Protein AF-A0A8S1CX20-F1 (afdb_monomer_lite)

InterPro domains:
  IPR038830 Coiled-coil domain-containing protein 186 [PTHR18911] (33-480)

Sequence (481 aa):
MSGETTADEGPSPVVVTVPLPMPENGPAPAEEVPEDEAAAPSEDASESNNGTNKNSSITEHPAYVTAMQEILVLKERVQQLDEVERTKNFLQVQLDTLSNTVEQQAAALEDQKSEARKQEEAAIAAIAASKMQLEKMRKENEEKKRELEATVVRYAVSEQAVIKAKAEASQHEKKMQEAKKEVEAIQKRMKSIAADRAKSDKDFDAKCNEVMAISREKEKLRDELHNKDIKIKWAQNRITQEMDAHRETQEKLDKVSAIVQQAQDDAELAKKDALASIAAFKQAHADKMQTLELQVHELKAQLIVACSNEDTRKLEQKEANEAAVRIKKLEDENGMLSGRVLTLEAEKLDLRQRVSDLVKCEEEKCQLEKQFISLKAEFDQMQVVMRRKSEELEAAASDAEAWRTKEAELLSYTQQQTDKLVAVQSEAIAAENKVQRLEAEYQPLSDRNSQLKEQLQHVQTELEAEKQAHKQEVQLLTRKV

pLDDT: mean 82.75, std 21.1, range [28.53, 98.5]

Foldseek 3Di:
DDDDDDDDDDDDDDDDDDDDDDDDDDDDDDDDDDDDDDDDDDDDDDDDYYDDDDDDDDDPDVVNVVVVVVVVVVVVVVVVVVVVVVVVVVVVVVVVVVVVVVVVVVVVVVVVVVVVVVVVVVVVVVVVVVVVVVVVVVVVVVVVVVVVVVVVVVVVVVVVVVVVVVVVVVVVVVVVVVVVVVVVVVVVVVVVVVVVVVVVVVVVVVVVVVVVVVVVVVVVVVVVVVVVVVVVVVVVVVVVVVVVVVVVVVVVVVVVVVVVVVVVVVVVVVVVVVVVVVVVVVVVVVVVVVVVVVVCVVVPPPDDDDDDDDDDPPP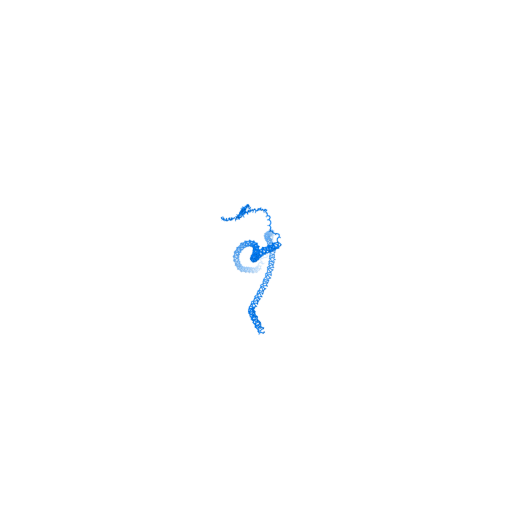VVVVVVVVVVVVVVVVVVVVVVVVVVVVVVVVVVVVVVVVVVVVVVVVVVVVVVVVVVVVVVVVVVVVVVVVVVVVVVVVVVVVVVVVVVVVVVVVVVVVVVVVVVVVVVVVVVVVVVVVVVVVVVVVVVVVVVVVVVVVVVVVVVVVVVVVVVVVVVVVVVVVVD

Radius of gyration: 97.11 Å; chains: 1; bounding box: 189×83×296 Å

Organism: NCBI:txid197152

Secondary structure (DSSP, 8-state):
-----------PPPP----------------------------------------------HHHHHHHHHHHHHHHHHHHHHHHHHHHHHHHHHHHHHHHHHHHHHHHHHHHHHHHHHHHHHHHHHHHHHHHHHHHHHHHHHHHHHHHHHHHHHHHHHHHHHHHHHHHHHHHHHHHHHHHHHHHHHHHHHHHHHHHHHHHHHHHHHHHHHHHHHHHHHHHHHHHHHHHHHHHHHHHHHHHHHHHHHHHHHHHHHHHHHHHHHHHHHHHHHHHHHHHHHHHHHHHHHHHHHHHHHHHTTT-SS----------SSSHHHHHHHHHHHHHHHHHHHHHHHHHHHHHHHHHHHHHHHHHHHHHHHHHHHHHHHHHHHHHHHHHHHHHHHHHHHHHHHHHHHHHHHHHHHHHHHHHHHHHHHHHHHHHHHHHHHHHHHHHHHHHHHHHHHHHHHHHHHHHHHHHHHHHHHHHHHHHHHHHHHTT-

Structure (mmCIF, N/CA/C/O backbone):
data_AF-A0A8S1CX20-F1
#
_entry.id   AF-A0A8S1CX20-F1
#
loop_
_atom_site.group_PDB
_atom_site.id
_atom_site.type_symbol
_atom_site.label_atom_id
_atom_site.label_alt_id
_atom_site.label_comp_id
_atom_site.label_asym_id
_atom_site.label_entity_id
_atom_site.label_seq_id
_atom_site.pdbx_PDB_ins_code
_atom_site.Cartn_x
_atom_site.Cartn_y
_atom_site.Cartn_z
_atom_site.occupancy
_atom_site.B_iso_or_equiv
_atom_site.auth_seq_id
_atom_site.auth_comp_id
_atom_site.auth_asym_id
_atom_site.auth_atom_id
_atom_site.pdbx_PDB_model_num
ATOM 1 N N . MET A 1 1 ? -26.705 29.891 7.123 1.00 40.88 1 MET A N 1
ATOM 2 C CA . MET A 1 1 ? -28.156 29.629 7.103 1.00 40.88 1 MET A CA 1
ATOM 3 C C . MET A 1 1 ? -28.472 28.830 8.353 1.00 40.88 1 MET A C 1
ATOM 5 O O . MET A 1 1 ? -27.852 27.789 8.501 1.00 40.88 1 MET A O 1
ATOM 9 N N . SER A 1 2 ? -29.327 29.403 9.212 1.00 38.34 2 SER A N 1
ATOM 10 C CA . SER A 1 2 ? -30.182 28.781 10.254 1.00 38.34 2 SER A CA 1
ATOM 11 C C . SER A 1 2 ? -29.489 27.889 11.308 1.00 38.34 2 SER A C 1
ATOM 13 O O . SER A 1 2 ? -28.873 26.902 10.945 1.00 38.34 2 SER A O 1
ATOM 15 N N . GLY A 1 3 ? -29.493 28.128 12.625 1.00 40.72 3 GLY A N 1
ATOM 16 C CA . GLY A 1 3 ? -30.387 28.900 13.498 1.00 40.72 3 GLY A CA 1
ATOM 17 C C . GLY A 1 3 ? -31.355 27.956 14.228 1.00 40.72 3 GLY A C 1
ATOM 18 O O . GLY A 1 3 ? -32.213 27.427 13.543 1.00 40.72 3 GLY A O 1
ATOM 19 N N . GLU A 1 4 ? -31.177 27.750 15.547 1.00 49.25 4 GLU A N 1
ATOM 20 C CA . GLU A 1 4 ? -32.167 27.349 16.595 1.00 49.25 4 GLU A CA 1
ATOM 21 C C . GLU A 1 4 ? -31.383 26.945 17.874 1.00 49.25 4 GLU A C 1
ATOM 23 O O . GLU A 1 4 ? -30.554 26.044 17.812 1.00 49.25 4 GLU A O 1
ATOM 28 N N . THR A 1 5 ? -31.302 27.706 18.977 1.00 49.78 5 THR A N 1
ATOM 29 C CA . THR A 1 5 ? -32.259 28.009 20.076 1.00 49.78 5 THR A CA 1
ATOM 30 C C . THR A 1 5 ? -32.970 26.814 20.709 1.00 49.78 5 THR A C 1
ATOM 32 O O . THR A 1 5 ? -33.923 26.328 20.123 1.00 49.78 5 THR A O 1
ATOM 35 N N . THR A 1 6 ? -32.628 26.502 21.968 1.00 46.78 6 THR A N 1
ATOM 36 C CA . THR A 1 6 ? -33.601 26.263 23.056 1.00 46.78 6 THR A CA 1
ATOM 37 C C . THR A 1 6 ? -32.959 26.559 24.414 1.00 46.78 6 THR A C 1
ATOM 39 O O . THR A 1 6 ? -31.942 25.968 24.778 1.00 46.78 6 THR A O 1
ATOM 42 N N . ALA A 1 7 ? -33.567 27.504 25.125 1.00 43.81 7 ALA A N 1
ATOM 43 C CA . ALA A 1 7 ? -33.445 27.721 26.558 1.00 43.81 7 ALA A CA 1
ATOM 44 C C . ALA A 1 7 ? -34.340 26.716 27.303 1.00 43.81 7 ALA A C 1
ATOM 46 O O . ALA A 1 7 ? -35.353 26.300 26.744 1.00 43.81 7 ALA A O 1
ATOM 47 N N . ASP A 1 8 ? -33.997 26.375 28.545 1.00 45.53 8 ASP A N 1
ATOM 48 C CA . ASP A 1 8 ? -34.958 25.802 29.491 1.00 45.53 8 ASP A CA 1
ATOM 49 C C . ASP A 1 8 ? -34.673 26.301 30.914 1.00 45.53 8 ASP A C 1
ATOM 51 O O . ASP A 1 8 ? -33.522 26.522 31.306 1.00 45.53 8 ASP A O 1
ATOM 55 N N . GLU A 1 9 ? -35.761 26.563 31.626 1.00 38.75 9 GLU A N 1
ATOM 56 C CA . GLU A 1 9 ? -35.900 27.404 32.809 1.00 38.75 9 GLU A CA 1
ATOM 57 C C . GLU A 1 9 ? -36.038 26.579 34.105 1.00 38.75 9 GLU A C 1
ATOM 59 O O . GLU A 1 9 ? -36.870 25.686 34.196 1.00 38.75 9 GLU A O 1
ATOM 64 N N . GLY A 1 10 ? -35.322 26.997 35.159 1.00 39.38 10 GLY A N 1
ATOM 65 C CA . GLY A 1 10 ? -35.770 26.964 36.567 1.00 39.38 10 GLY A CA 1
ATOM 66 C C . GLY A 1 10 ? -35.838 25.619 37.330 1.00 39.38 10 GLY A C 1
ATOM 67 O O . GLY A 1 10 ? -35.696 24.556 36.736 1.00 39.38 10 GLY A O 1
ATOM 68 N N . PRO A 1 11 ? -36.071 25.634 38.670 1.00 54.06 11 PRO A N 1
ATOM 69 C CA . PRO A 1 11 ? -36.420 26.788 39.508 1.00 54.06 11 PRO A CA 1
ATOM 70 C C . PRO A 1 11 ? -35.544 27.018 40.769 1.00 54.06 11 PRO A C 1
ATOM 72 O O . PRO A 1 11 ? -34.791 26.166 41.237 1.00 54.06 11 PRO A O 1
ATOM 75 N N . SER A 1 12 ? -35.708 28.227 41.317 1.00 44.41 12 SER A N 1
ATOM 76 C CA . SER A 1 12 ? -35.142 28.795 42.551 1.00 44.41 12 SER A CA 1
ATOM 77 C C . SER A 1 12 ? -35.535 28.077 43.857 1.00 44.41 12 SER A C 1
ATOM 79 O O . SER A 1 12 ? -36.619 27.498 43.935 1.00 44.41 12 SER A O 1
ATOM 81 N N . PRO A 1 13 ? -34.745 28.225 44.943 1.00 52.66 13 PRO A N 1
ATOM 82 C CA . PRO A 1 13 ? -35.151 27.838 46.291 1.00 52.66 13 PRO A CA 1
ATOM 83 C C . PRO A 1 13 ? -35.991 28.938 46.963 1.00 52.66 13 PRO A C 1
ATOM 85 O O . PRO A 1 13 ? -35.621 30.113 46.986 1.00 52.66 13 PRO A O 1
ATOM 88 N N . VAL A 1 14 ? -37.130 28.536 47.527 1.00 48.41 14 VAL A N 1
ATOM 89 C CA . VAL A 1 14 ? -38.059 29.392 48.273 1.00 48.41 14 VAL A CA 1
ATOM 90 C C . VAL A 1 14 ? -37.648 29.454 49.747 1.00 48.41 14 VAL A C 1
ATOM 92 O O . VAL A 1 14 ? -37.495 28.435 50.414 1.00 48.41 14 VAL A O 1
ATOM 95 N N . VAL A 1 15 ? -37.502 30.682 50.242 1.00 46.06 15 VAL A N 1
ATOM 96 C CA . VAL A 1 15 ? -37.408 31.069 51.655 1.00 46.06 15 VAL A CA 1
ATOM 97 C C . VAL A 1 15 ? -38.824 31.150 52.231 1.00 46.06 15 VAL A C 1
ATOM 99 O O . VAL A 1 15 ? -39.641 31.875 51.671 1.00 46.06 15 VAL A O 1
ATOM 102 N N . VAL A 1 16 ? -39.105 30.489 53.363 1.00 45.31 16 VAL A N 1
ATOM 103 C CA . VAL A 1 16 ? -40.249 30.833 54.232 1.00 45.31 16 VAL A CA 1
ATOM 104 C C . VAL A 1 16 ? -39.867 30.728 55.712 1.00 45.31 16 VAL A C 1
ATOM 106 O O . VAL A 1 16 ? -39.375 29.715 56.201 1.00 45.31 16 VAL A O 1
ATOM 109 N N . THR A 1 17 ? -40.119 31.838 56.391 1.00 39.53 17 THR A N 1
ATOM 110 C CA . THR A 1 17 ? -40.060 32.171 57.815 1.00 39.53 17 THR A CA 1
ATOM 111 C C . THR A 1 17 ? -41.303 31.660 58.583 1.00 39.53 17 THR A C 1
ATOM 113 O O . THR A 1 17 ? -42.400 31.766 58.053 1.00 39.53 17 THR A O 1
ATOM 116 N N . VAL A 1 18 ? -41.102 31.134 59.813 1.00 43.41 18 VAL A N 1
ATOM 117 C CA . VAL A 1 18 ? -41.817 31.348 61.123 1.00 43.41 18 VAL A CA 1
ATOM 118 C C . VAL A 1 18 ? -43.352 31.606 61.073 1.00 43.41 18 VAL A C 1
ATOM 120 O O . VAL A 1 18 ? -43.737 32.512 60.339 1.00 43.41 18 VAL A O 1
ATOM 123 N N . PRO A 1 19 ? -44.247 30.961 61.888 1.00 51.81 19 PRO A N 1
ATOM 124 C CA . PRO A 1 19 ? -44.316 31.222 63.346 1.00 51.81 19 PRO A CA 1
ATOM 125 C C . PRO A 1 19 ? -44.912 30.159 64.315 1.00 51.81 19 PRO A C 1
ATOM 127 O O . PRO A 1 19 ? -45.626 29.237 63.937 1.00 51.81 19 PRO A O 1
ATOM 130 N N . LEU A 1 20 ? -44.624 30.371 65.613 1.00 45.59 20 LEU A N 1
ATOM 131 C CA . LEU A 1 20 ? -45.399 29.934 66.796 1.00 45.59 20 LEU A CA 1
ATOM 132 C C . LEU A 1 20 ? -46.859 30.423 66.720 1.00 45.59 20 LEU A C 1
ATOM 134 O O . LEU A 1 20 ? -47.100 31.473 66.119 1.00 45.59 20 LEU A O 1
ATOM 138 N N . PRO A 1 21 ? -47.816 29.740 67.383 1.00 54.91 21 PRO A N 1
ATOM 139 C CA . PRO A 1 21 ? -48.407 30.360 68.585 1.00 54.91 21 PRO A CA 1
ATOM 140 C C . PRO A 1 21 ? -48.924 29.378 69.680 1.00 54.91 21 PRO A C 1
ATOM 142 O O . PRO A 1 21 ? -49.394 28.280 69.404 1.00 54.91 21 PRO A O 1
ATOM 145 N N . MET A 1 22 ? -48.858 29.831 70.940 1.00 46.22 22 MET A N 1
ATOM 146 C CA . MET A 1 22 ? -49.806 29.548 72.053 1.00 46.22 22 MET A CA 1
ATOM 147 C C . MET A 1 22 ? -51.165 30.233 71.727 1.00 46.22 22 MET A C 1
ATOM 149 O O . MET A 1 22 ? -51.082 31.183 70.946 1.00 46.22 22 MET A O 1
ATOM 153 N N . PRO A 1 23 ? -52.370 29.936 72.301 1.00 55.94 23 PRO A N 1
ATOM 154 C CA . PRO A 1 23 ? -52.599 29.931 73.762 1.00 55.94 23 PRO A CA 1
ATOM 155 C C . PRO A 1 23 ? -53.869 29.209 74.334 1.00 55.94 23 PRO A C 1
ATOM 157 O O . PRO A 1 23 ? -54.675 28.632 73.616 1.00 55.94 23 PRO A O 1
ATOM 160 N N . GLU A 1 24 ? -54.010 29.343 75.664 1.00 36.53 24 GLU A N 1
ATOM 161 C CA . GLU A 1 24 ? -55.226 29.658 76.461 1.00 36.53 24 GLU A CA 1
ATOM 162 C C . GLU A 1 24 ? -56.305 28.628 76.898 1.00 36.53 24 GLU A C 1
ATOM 164 O O . GLU A 1 24 ? -57.004 28.017 76.101 1.00 36.53 24 GLU A O 1
ATOM 169 N N . ASN A 1 25 ? -56.519 28.671 78.229 1.00 35.53 25 ASN A N 1
ATOM 170 C CA . ASN A 1 25 ? -57.769 28.712 79.016 1.00 35.53 25 ASN A CA 1
ATOM 171 C C . ASN A 1 25 ? -58.633 27.455 79.275 1.00 35.53 25 ASN A C 1
ATOM 173 O O . ASN A 1 25 ? -58.964 26.677 78.390 1.00 35.53 25 ASN A O 1
ATOM 177 N N . GLY A 1 26 ? -58.997 27.315 80.565 1.00 36.62 26 GLY A N 1
ATOM 178 C CA . GLY A 1 26 ? -59.777 26.233 81.187 1.00 36.62 26 GLY A CA 1
ATOM 179 C C . GLY A 1 26 ? -61.287 26.258 80.910 1.00 36.62 26 GLY A C 1
ATOM 180 O O . GLY A 1 26 ? -61.727 26.917 79.969 1.00 36.62 26 GLY A O 1
ATOM 181 N N . PRO A 1 27 ? -62.096 25.533 81.714 1.00 51.91 27 PRO A N 1
ATOM 182 C CA . PRO A 1 27 ? -62.706 26.181 82.890 1.00 51.91 27 PRO A CA 1
ATOM 183 C C . PRO A 1 27 ? -62.975 25.270 84.121 1.00 51.91 27 PRO A C 1
ATOM 185 O O . PRO A 1 27 ? -62.904 24.045 84.052 1.00 51.91 27 PRO A O 1
ATOM 188 N N . ALA A 1 28 ? -63.307 25.925 85.244 1.00 39.94 28 ALA A N 1
ATOM 189 C CA . ALA A 1 28 ? -63.970 25.392 86.450 1.00 39.94 28 ALA A CA 1
ATOM 190 C C . ALA A 1 28 ? -65.485 25.134 86.208 1.00 39.94 28 ALA A C 1
ATOM 192 O O . ALA A 1 28 ? -65.962 25.474 85.120 1.00 39.94 28 ALA A O 1
ATOM 193 N N . PRO A 1 29 ? -66.253 24.538 87.155 1.00 50.66 29 PRO A N 1
ATOM 194 C CA . PRO A 1 29 ? -66.864 25.274 88.297 1.00 50.66 29 PRO A CA 1
ATOM 195 C C . PRO A 1 29 ? -66.864 24.483 89.644 1.00 50.66 29 PRO A C 1
ATOM 197 O O . PRO A 1 29 ? -66.648 23.276 89.628 1.00 50.66 29 PRO A O 1
ATOM 200 N N . ALA A 1 30 ? -66.800 25.147 90.819 1.00 34.00 30 ALA A N 1
ATOM 201 C CA . ALA A 1 30 ? -67.889 25.515 91.779 1.00 34.00 30 ALA A CA 1
ATOM 202 C C . ALA A 1 30 ? -68.627 24.286 92.374 1.00 34.00 30 ALA A C 1
ATOM 204 O O . ALA A 1 30 ? -68.876 23.342 91.641 1.00 34.00 30 ALA A O 1
ATOM 205 N N . GLU A 1 31 ? -69.017 24.147 93.645 1.00 32.62 31 GLU A N 1
ATOM 206 C CA . GLU A 1 31 ? -69.410 25.022 94.772 1.00 32.62 31 GLU A CA 1
ATOM 207 C C . GLU A 1 31 ? -69.680 24.009 95.940 1.00 32.62 31 GLU A C 1
ATOM 209 O O . GLU A 1 31 ? -70.008 22.861 95.652 1.00 32.62 31 GLU A O 1
ATOM 214 N N . GLU A 1 32 ? -69.385 24.199 97.231 1.00 33.12 32 GLU A N 1
ATOM 215 C CA . GLU A 1 32 ? -70.168 24.930 98.243 1.00 33.12 32 GLU A CA 1
ATOM 216 C C . GLU A 1 32 ? -69.500 24.729 99.631 1.00 33.12 32 GLU A C 1
ATOM 218 O O . GLU A 1 32 ? -68.982 23.656 99.946 1.00 33.12 32 GLU A O 1
ATOM 223 N N . VAL A 1 33 ? -69.538 25.776 100.456 1.00 47.88 33 VAL A N 1
ATOM 224 C CA . VAL A 1 33 ? -69.235 25.839 101.907 1.00 47.88 33 VAL A CA 1
ATOM 225 C C . VAL A 1 33 ? -70.608 25.916 102.620 1.00 47.88 33 VAL A C 1
ATOM 227 O O . VAL A 1 33 ? -71.554 26.348 101.956 1.00 47.88 33 VAL A O 1
ATOM 230 N N . PRO A 1 34 ? -70.799 25.558 103.912 1.00 48.28 34 PRO A N 1
ATOM 231 C CA . PRO A 1 34 ? -70.590 26.563 104.972 1.00 48.28 34 PRO A CA 1
ATOM 232 C C . PRO A 1 34 ? -70.184 26.003 106.358 1.00 48.28 34 PRO A C 1
ATOM 234 O O . PRO A 1 34 ? -70.746 25.031 106.854 1.00 48.28 34 PRO A O 1
ATOM 237 N N . GLU A 1 35 ? -69.287 26.709 107.045 1.00 40.19 35 GLU A N 1
ATOM 238 C CA . GLU A 1 35 ? -69.272 26.804 108.510 1.00 40.19 35 GLU A CA 1
ATOM 239 C C . GLU A 1 35 ? -69.491 28.286 108.841 1.00 40.19 35 GLU A C 1
ATOM 241 O O . GLU A 1 35 ? -68.593 29.081 108.583 1.00 40.19 35 GLU A O 1
ATOM 246 N N . ASP A 1 36 ? -70.676 28.666 109.338 1.00 36.06 36 ASP A N 1
ATOM 247 C CA . ASP A 1 36 ? -70.786 29.641 110.432 1.00 36.06 36 ASP A CA 1
ATOM 248 C C . ASP A 1 36 ? -72.192 29.706 111.068 1.00 36.06 36 ASP A C 1
ATOM 250 O O . ASP A 1 36 ? -73.213 29.526 110.407 1.00 36.06 36 ASP A O 1
ATOM 254 N N . GLU A 1 37 ? -72.163 30.046 112.357 1.00 33.59 37 GLU A N 1
ATOM 255 C CA . GLU A 1 37 ? -73.169 30.731 113.182 1.00 33.59 37 GLU A CA 1
ATOM 256 C C . GLU A 1 37 ? -74.511 30.089 113.630 1.00 33.59 37 GLU A C 1
ATOM 258 O O . GLU A 1 37 ? -75.480 29.930 112.896 1.00 33.59 37 GLU A O 1
ATOM 263 N N . ALA A 1 38 ? -74.585 29.977 114.967 1.00 30.28 38 ALA A N 1
ATOM 264 C CA . ALA A 1 38 ? -75.591 30.595 115.845 1.00 30.28 38 ALA A CA 1
ATOM 265 C C . ALA A 1 38 ? -76.725 29.745 116.467 1.00 30.28 38 ALA A C 1
ATOM 267 O O . ALA A 1 38 ? -77.639 29.253 115.819 1.00 30.28 38 ALA A O 1
ATOM 268 N N . ALA A 1 39 ? -76.708 29.826 117.805 1.00 29.83 39 ALA A N 1
ATOM 269 C CA . ALA A 1 39 ? -77.837 30.060 118.708 1.00 29.83 39 ALA A CA 1
ATOM 270 C C . ALA A 1 39 ? -78.682 28.878 119.231 1.00 29.83 39 ALA A C 1
ATOM 272 O O . ALA A 1 39 ? -79.192 28.025 118.515 1.00 29.83 39 ALA A O 1
ATOM 273 N N . ALA A 1 40 ? -78.840 28.933 120.558 1.00 37.22 40 ALA A N 1
ATOM 274 C CA . ALA A 1 40 ? -79.785 28.221 121.412 1.00 37.22 40 ALA A CA 1
ATOM 275 C C . ALA A 1 40 ? -81.258 28.377 120.975 1.00 37.22 40 ALA A C 1
ATOM 277 O O . ALA A 1 40 ? -81.577 29.216 120.133 1.00 37.22 40 ALA A O 1
ATOM 278 N N . PRO A 1 41 ? -82.172 27.612 121.594 1.00 39.44 41 PRO A N 1
ATOM 279 C CA . PRO A 1 41 ? -83.018 28.178 122.666 1.00 39.44 41 PRO A CA 1
ATOM 280 C C . PRO A 1 41 ? -83.091 27.220 123.886 1.00 39.44 41 PRO A C 1
ATOM 282 O O . PRO A 1 41 ? -82.829 26.029 123.745 1.00 39.44 41 PRO A O 1
ATOM 285 N N . SER A 1 42 ? -83.207 27.662 125.151 1.00 31.11 42 SER A N 1
ATOM 286 C CA . SER A 1 42 ? -84.401 28.247 125.818 1.00 31.11 42 SER A CA 1
ATOM 287 C C . SER A 1 42 ? -85.629 27.328 125.652 1.00 31.11 42 SER A C 1
ATOM 289 O O . SER A 1 42 ? -85.819 26.755 124.590 1.00 31.11 42 SER A O 1
ATOM 291 N N . GLU A 1 43 ? -86.515 27.015 126.589 1.00 29.34 43 GLU A N 1
ATOM 292 C CA . GLU A 1 43 ? -86.905 27.306 127.978 1.00 29.34 43 GLU A CA 1
ATOM 293 C C . GLU A 1 43 ? -87.753 26.057 128.367 1.00 29.34 43 GLU A C 1
ATOM 295 O O . GLU A 1 43 ? -88.114 25.262 127.501 1.00 29.34 43 GLU A O 1
ATOM 300 N N . ASP A 1 44 ? -88.017 25.657 129.604 1.00 31.20 44 ASP A N 1
ATOM 301 C CA . ASP A 1 44 ? -88.904 26.256 130.610 1.00 31.20 44 ASP A CA 1
ATOM 302 C C . ASP A 1 44 ? -88.874 25.230 131.771 1.00 31.20 44 ASP A C 1
ATOM 304 O O . ASP A 1 44 ? -88.925 24.021 131.543 1.00 31.20 44 ASP A O 1
ATOM 308 N N . ALA A 1 45 ? -88.527 25.593 133.003 1.00 31.31 45 ALA A N 1
ATOM 309 C CA . ALA A 1 45 ? -89.355 26.291 133.988 1.00 31.31 45 ALA A CA 1
ATOM 310 C C . ALA A 1 45 ? -90.482 25.433 134.588 1.00 31.31 45 ALA A C 1
ATOM 312 O O . ALA A 1 45 ? -91.446 25.074 133.927 1.00 31.31 45 ALA A O 1
ATOM 313 N N . SER A 1 46 ? -90.346 25.162 135.887 1.00 36.47 46 SER A N 1
ATOM 314 C CA . SER A 1 46 ? -91.329 25.461 136.944 1.00 36.47 46 SER A CA 1
ATOM 315 C C . SER A 1 46 ? -90.830 24.749 138.210 1.00 36.47 46 SER A C 1
ATOM 317 O O . SER A 1 46 ? -90.608 23.542 138.187 1.00 36.47 46 SER A O 1
ATOM 319 N N . GLU A 1 47 ? -90.389 25.465 139.249 1.00 30.38 47 GLU A N 1
ATOM 320 C CA . GLU A 1 47 ? -91.262 26.003 140.311 1.00 30.38 47 GLU A CA 1
ATOM 321 C C . GLU A 1 47 ? -92.049 24.887 141.024 1.00 30.38 47 GLU A C 1
ATOM 323 O O . GLU A 1 47 ? -92.620 24.014 140.397 1.00 30.38 47 GLU A O 1
ATOM 328 N N . SER A 1 48 ? -92.226 24.834 142.336 1.00 30.30 48 SER A N 1
ATOM 329 C CA . SER A 1 48 ? -91.895 25.697 143.458 1.00 30.30 48 SER A CA 1
ATOM 330 C C . SER A 1 48 ? -92.456 24.966 144.694 1.00 30.30 48 SER A C 1
ATOM 332 O O . SER A 1 48 ? -93.362 24.140 144.589 1.00 30.30 48 SER A O 1
ATOM 334 N N . ASN A 1 49 ? -92.008 25.403 145.865 1.00 30.75 49 ASN A N 1
ATOM 335 C CA . ASN A 1 49 ? -92.882 25.778 146.980 1.00 30.75 49 ASN A CA 1
ATOM 336 C C . ASN A 1 49 ? -92.971 24.904 148.245 1.00 30.75 49 ASN A C 1
ATOM 338 O O . ASN A 1 49 ? -93.414 23.762 148.226 1.00 30.75 49 ASN A O 1
ATOM 342 N N . ASN A 1 50 ? -92.687 25.626 149.341 1.00 29.41 50 ASN A N 1
ATOM 343 C CA . ASN A 1 50 ? -93.259 25.620 150.694 1.00 29.41 50 ASN A CA 1
ATOM 344 C C . ASN A 1 50 ? -93.270 24.319 151.515 1.00 29.41 50 ASN A C 1
ATOM 346 O O . ASN A 1 50 ? -93.660 23.259 151.064 1.00 29.41 50 ASN A O 1
ATOM 350 N N . GLY A 1 51 ? -92.948 24.322 152.807 1.00 28.53 51 GLY A N 1
ATOM 351 C CA . GLY A 1 51 ? -92.866 25.425 153.760 1.00 28.53 51 GLY A CA 1
ATOM 352 C C . GLY A 1 51 ? -93.571 25.013 155.056 1.00 28.53 51 GLY A C 1
ATOM 353 O O . GLY A 1 51 ? -94.697 24.538 155.010 1.00 28.53 51 GLY A O 1
ATOM 354 N N . THR A 1 52 ? -92.907 25.249 156.196 1.00 30.41 52 THR A N 1
ATOM 355 C CA . THR A 1 52 ? -93.474 25.461 157.550 1.00 30.41 52 THR A CA 1
ATOM 356 C C . THR A 1 52 ? -94.442 24.417 158.140 1.00 30.41 52 THR A C 1
ATOM 358 O O . THR A 1 52 ? -95.559 24.263 157.675 1.00 30.41 52 THR A O 1
ATOM 361 N N . ASN A 1 53 ? -94.150 23.883 159.333 1.00 30.03 53 ASN A N 1
ATOM 362 C CA . ASN A 1 53 ? -94.610 24.454 160.613 1.00 30.03 53 ASN A CA 1
ATOM 363 C C . ASN A 1 53 ? -94.436 23.454 161.779 1.00 30.03 53 ASN A C 1
ATOM 365 O O . ASN A 1 53 ? -94.469 22.239 161.618 1.00 30.03 53 ASN A O 1
ATOM 369 N N . LYS A 1 54 ? -94.239 24.021 162.966 1.00 35.56 54 LYS A N 1
ATOM 370 C CA . LYS A 1 54 ? -94.058 23.390 164.274 1.00 35.56 54 LYS A CA 1
ATOM 371 C C . LYS A 1 54 ? -95.392 22.842 164.813 1.00 35.56 54 LYS A C 1
ATOM 373 O O . LYS A 1 54 ? -96.393 23.541 164.698 1.00 35.56 54 LYS A O 1
ATOM 378 N N . ASN A 1 55 ? -95.386 21.674 165.470 1.00 31.02 55 ASN A N 1
ATOM 379 C CA . ASN A 1 55 ? -95.855 21.472 166.859 1.00 31.02 55 ASN A CA 1
ATOM 380 C C . ASN A 1 55 ? -96.152 19.998 167.211 1.00 31.02 55 ASN A C 1
ATOM 382 O O . ASN A 1 55 ? -96.991 19.346 166.607 1.00 31.02 55 ASN A O 1
ATOM 386 N N . SER A 1 56 ? -95.463 19.558 168.266 1.00 36.34 56 SER A N 1
ATOM 387 C CA . SER A 1 56 ? -95.885 18.694 169.379 1.00 36.34 56 SER A CA 1
ATOM 388 C C . SER A 1 56 ? -96.764 17.447 169.164 1.00 36.34 56 SER A C 1
ATOM 390 O O . SER A 1 56 ? -97.971 17.541 168.966 1.00 36.34 56 SER A O 1
ATOM 392 N N . SER A 1 57 ? -96.144 16.338 169.585 1.00 48.94 57 SER A N 1
ATOM 393 C CA . SER A 1 57 ? -96.684 15.223 170.378 1.00 48.94 57 SER A CA 1
ATOM 394 C C . SER A 1 57 ? -97.364 14.069 169.636 1.00 48.94 57 SER A C 1
ATOM 396 O O . SER A 1 57 ? -98.286 14.265 168.856 1.00 48.94 57 SER A O 1
ATOM 398 N N . ILE A 1 58 ? -96.944 12.855 170.031 1.00 46.94 58 ILE A N 1
ATOM 399 C CA . ILE A 1 58 ? -97.418 11.505 169.657 1.00 46.94 58 ILE A CA 1
ATOM 400 C C . ILE A 1 58 ? -96.624 10.825 168.515 1.00 46.94 58 ILE A C 1
ATOM 402 O O . ILE A 1 58 ? -97.194 10.429 167.509 1.00 46.94 58 ILE A O 1
ATOM 406 N N . THR A 1 59 ? -95.307 10.609 168.663 1.00 45.47 59 THR A N 1
ATOM 407 C CA . THR A 1 59 ? -94.558 9.643 167.806 1.00 45.47 59 THR A CA 1
ATOM 408 C C . THR A 1 59 ? -93.470 8.833 168.528 1.00 45.47 59 THR A C 1
ATOM 410 O O . THR A 1 59 ? -92.739 8.083 167.888 1.00 45.47 59 THR A O 1
ATOM 413 N N . GLU A 1 60 ? -93.373 8.894 169.858 1.00 44.66 60 GLU A N 1
ATOM 414 C CA . GLU A 1 60 ? -92.397 8.113 170.645 1.00 44.66 60 GLU A CA 1
ATOM 415 C C . GLU A 1 60 ? -92.857 6.661 170.901 1.00 44.66 60 GLU A C 1
ATOM 417 O O . GLU A 1 60 ? -92.652 6.110 171.980 1.00 44.66 60 GLU A O 1
ATOM 422 N N . HIS A 1 61 ? -93.507 6.025 169.917 1.00 44.53 61 HIS A N 1
ATOM 423 C CA . HIS A 1 61 ? -93.912 4.622 170.021 1.00 44.53 61 HIS A CA 1
ATOM 424 C C . HIS A 1 61 ? -92.974 3.724 169.184 1.00 44.53 61 HIS A C 1
ATOM 426 O O . HIS A 1 61 ? -92.961 3.851 167.956 1.00 44.53 61 HIS A O 1
ATOM 432 N N . PRO A 1 62 ? -92.219 2.787 169.798 1.00 59.78 62 PRO A N 1
ATOM 433 C CA . PRO A 1 62 ? -91.138 2.020 169.157 1.00 59.78 62 PRO A CA 1
ATOM 434 C C . PRO A 1 62 ? -91.500 1.315 167.839 1.00 59.78 62 PRO A C 1
ATOM 436 O O . PRO A 1 62 ? -90.671 1.229 166.941 1.00 59.78 62 PRO A O 1
ATOM 439 N N . ALA A 1 63 ? -92.750 0.870 167.681 1.00 62.03 63 ALA A N 1
ATOM 440 C CA . ALA A 1 63 ? -93.221 0.193 166.467 1.00 62.03 63 ALA A CA 1
ATOM 441 C C . ALA A 1 63 ? -93.259 1.094 165.211 1.00 62.03 63 ALA A C 1
ATOM 443 O O . ALA A 1 63 ? -93.118 0.599 164.096 1.00 62.03 63 ALA A O 1
ATOM 444 N N . TYR A 1 64 ? -93.430 2.411 165.374 1.00 62.75 64 TYR A N 1
ATOM 445 C CA . TYR A 1 64 ? -93.487 3.356 164.252 1.00 62.75 64 TYR A CA 1
ATOM 446 C C . TYR A 1 64 ? -92.087 3.682 163.707 1.00 62.75 64 TYR A C 1
ATOM 448 O O . TYR A 1 64 ? -91.904 3.846 162.502 1.00 62.75 64 TYR A O 1
ATOM 456 N N . VAL A 1 65 ? -91.079 3.702 164.586 1.00 63.59 65 VAL A N 1
ATOM 457 C CA . VAL A 1 65 ? -89.677 3.964 164.222 1.00 63.59 65 VAL A CA 1
ATOM 458 C C . VAL A 1 65 ? -89.106 2.828 163.364 1.00 63.59 65 VAL A C 1
ATOM 460 O O . VAL A 1 65 ? -88.470 3.097 162.347 1.00 63.59 65 VAL A O 1
ATOM 463 N N . THR A 1 66 ? -89.395 1.568 163.709 1.00 68.06 66 THR A N 1
ATOM 464 C CA . THR A 1 66 ? -88.921 0.397 162.949 1.00 68.06 66 THR A CA 1
ATOM 465 C C . THR A 1 66 ? -89.553 0.313 161.556 1.00 68.06 66 THR A C 1
ATOM 467 O O . THR A 1 66 ? -88.841 0.112 160.576 1.00 68.06 66 THR A O 1
ATOM 470 N N . ALA A 1 67 ? -90.862 0.562 161.435 1.00 69.88 67 ALA A N 1
ATOM 471 C CA . ALA A 1 67 ? -91.546 0.563 160.139 1.00 69.88 67 ALA A CA 1
ATOM 472 C C . ALA A 1 67 ? -91.044 1.686 159.210 1.00 69.88 67 ALA A C 1
ATOM 474 O O . ALA A 1 67 ? -90.871 1.474 158.011 1.00 69.88 67 ALA A O 1
ATOM 475 N N . MET A 1 68 ? -90.751 2.875 159.754 1.00 70.88 68 MET A N 1
ATOM 476 C CA . MET A 1 68 ? -90.142 3.960 158.976 1.00 70.88 68 MET A CA 1
ATOM 477 C C . MET A 1 68 ? -88.732 3.607 158.481 1.00 70.88 68 MET A C 1
ATOM 479 O O . MET A 1 68 ? -88.383 3.958 157.356 1.00 70.88 68 MET A O 1
ATOM 483 N N . GLN A 1 69 ? -87.929 2.910 159.290 1.00 72.62 69 GLN A N 1
ATOM 484 C CA . GLN A 1 69 ? -86.590 2.466 158.889 1.00 72.62 69 GLN A CA 1
ATOM 485 C C . GLN A 1 69 ? -86.638 1.386 157.801 1.00 72.62 69 GLN A C 1
ATOM 487 O O . GLN A 1 69 ? -85.881 1.472 156.838 1.00 72.62 69 GLN A O 1
ATOM 492 N N . GLU A 1 70 ? -87.562 0.426 157.879 1.00 73.25 70 GLU A N 1
ATOM 493 C CA . GLU A 1 70 ? -87.744 -0.588 156.828 1.00 73.25 70 GLU A CA 1
ATOM 494 C C . GLU A 1 70 ? -88.243 0.017 155.507 1.00 73.25 70 GLU A C 1
ATOM 496 O O . GLU A 1 70 ? -87.752 -0.348 154.437 1.00 73.25 70 GLU A O 1
ATOM 501 N N . ILE A 1 71 ? -89.156 0.994 155.561 1.00 76.62 71 ILE A N 1
ATOM 502 C CA . ILE A 1 71 ? -89.615 1.730 154.371 1.00 76.62 71 ILE A CA 1
ATOM 503 C C . ILE A 1 71 ? -88.461 2.507 153.727 1.00 76.62 71 ILE A C 1
ATOM 505 O O . ILE A 1 71 ? -88.372 2.549 152.500 1.00 76.62 71 ILE A O 1
ATOM 509 N N . LEU A 1 72 ? -87.562 3.097 154.520 1.00 74.88 72 LEU A N 1
ATOM 510 C CA . LEU A 1 72 ? -86.379 3.785 153.995 1.00 74.88 72 LEU A CA 1
ATOM 511 C C . LEU A 1 72 ? -85.413 2.815 153.303 1.00 74.88 72 LEU A C 1
ATOM 513 O O . LEU A 1 72 ? -84.992 3.094 152.184 1.00 74.88 72 LEU A O 1
ATOM 517 N N . VAL A 1 73 ? -85.145 1.650 153.899 1.00 79.38 73 VAL A N 1
ATOM 518 C CA . VAL A 1 73 ? -84.275 0.622 153.296 1.00 79.38 73 VAL A CA 1
ATOM 519 C C . VAL A 1 73 ? -84.878 0.060 152.006 1.00 79.38 73 VAL A C 1
ATOM 521 O O . VAL A 1 73 ? -84.173 -0.118 151.013 1.00 79.38 73 VAL A O 1
ATOM 524 N N . LEU A 1 74 ? -86.191 -0.192 151.974 1.00 77.06 74 LEU A N 1
ATOM 525 C CA . LEU A 1 74 ? -86.873 -0.636 150.754 1.00 77.06 74 LEU A CA 1
ATOM 526 C C . LEU A 1 74 ? -86.871 0.450 149.675 1.00 77.06 74 LEU A C 1
ATOM 528 O O . LEU A 1 74 ? -86.686 0.137 148.502 1.00 77.06 74 LEU A O 1
ATOM 532 N N . LYS A 1 75 ? -87.020 1.722 150.056 1.00 76.62 75 LYS A N 1
ATOM 533 C CA . LYS A 1 75 ? -86.943 2.854 149.128 1.00 76.62 75 LYS A CA 1
ATOM 534 C C . LYS A 1 75 ? -85.542 3.008 148.532 1.00 76.62 75 LYS A C 1
ATOM 536 O O . LYS A 1 75 ? -85.430 3.204 147.325 1.00 76.62 75 LYS A O 1
ATOM 541 N N . GLU A 1 76 ? -84.492 2.841 149.335 1.00 76.75 76 GLU A N 1
ATOM 542 C CA . GLU A 1 76 ? -83.105 2.788 148.851 1.00 76.75 76 GLU A CA 1
ATOM 543 C C . GLU A 1 76 ? -82.875 1.586 147.926 1.00 76.75 76 GLU A C 1
ATOM 545 O O . GLU A 1 76 ? -82.215 1.708 146.896 1.00 76.75 76 GLU A O 1
ATOM 550 N N . ARG A 1 77 ? -83.463 0.423 148.233 1.00 78.38 77 ARG A N 1
ATOM 551 C CA . ARG A 1 77 ? -83.346 -0.773 147.388 1.00 78.38 77 ARG A CA 1
ATOM 552 C C . ARG A 1 77 ? -84.055 -0.619 146.041 1.00 78.38 77 ARG A C 1
ATOM 554 O O . ARG A 1 77 ? -83.524 -1.075 145.032 1.00 78.38 77 ARG A O 1
ATOM 561 N N . VAL A 1 78 ? -85.225 0.019 146.019 1.00 79.25 78 VAL A N 1
ATOM 562 C CA . VAL A 1 78 ? -85.947 0.356 144.780 1.00 79.25 78 VAL A CA 1
ATOM 563 C C . VAL A 1 78 ? -85.154 1.374 143.962 1.00 79.25 78 VAL A C 1
ATOM 565 O O . VAL A 1 78 ? -84.980 1.164 142.770 1.00 79.25 78 VAL A O 1
ATOM 568 N N . GLN A 1 79 ? -84.571 2.398 144.595 1.00 79.44 79 GLN A N 1
ATOM 569 C CA . GLN A 1 79 ? -83.677 3.336 143.903 1.00 79.44 79 GLN A CA 1
ATOM 570 C C . GLN A 1 79 ? -82.452 2.643 143.291 1.00 79.44 79 GLN A C 1
ATOM 572 O O . GLN A 1 79 ? -82.108 2.924 142.147 1.00 79.44 79 GLN A O 1
ATOM 577 N N . GLN A 1 80 ? -81.836 1.696 144.006 1.00 80.94 80 GLN A N 1
ATOM 578 C CA . GLN A 1 80 ? -80.727 0.899 143.469 1.00 80.94 80 GLN A CA 1
ATOM 579 C C . GLN A 1 80 ? -81.154 0.040 142.271 1.00 80.94 80 GLN A C 1
ATOM 581 O O . GLN A 1 80 ? -80.386 -0.114 141.326 1.00 80.94 80 GLN A O 1
ATOM 586 N N . LEU A 1 81 ? -82.362 -0.533 142.289 1.00 77.38 81 LEU A N 1
ATOM 587 C CA . LEU A 1 81 ? -82.882 -1.314 141.162 1.00 77.38 81 LEU A CA 1
ATOM 588 C C . LEU A 1 81 ? -83.206 -0.429 139.954 1.00 77.38 81 LEU A C 1
ATOM 590 O O . LEU A 1 81 ? -82.833 -0.795 138.843 1.00 77.38 81 LEU A O 1
ATOM 594 N N . ASP A 1 82 ? -83.796 0.747 140.170 1.00 80.62 82 ASP A N 1
ATOM 595 C CA . ASP A 1 82 ? -84.025 1.738 139.113 1.00 80.62 82 ASP A CA 1
ATOM 596 C C . ASP A 1 82 ? -82.698 2.214 138.498 1.00 80.62 82 ASP A C 1
ATOM 598 O O . ASP A 1 82 ? -82.598 2.402 137.286 1.00 80.62 82 ASP A O 1
ATOM 602 N N . GLU A 1 83 ? -81.644 2.384 139.302 1.00 82.44 83 GLU A N 1
ATOM 603 C CA . GLU A 1 83 ? -80.295 2.694 138.812 1.00 82.44 83 GLU A CA 1
ATOM 604 C C . GLU A 1 83 ? -79.677 1.536 138.017 1.00 82.44 83 GLU A C 1
ATOM 606 O O . GLU A 1 83 ? -79.074 1.759 136.964 1.00 82.44 83 GLU A O 1
ATOM 611 N N . VAL A 1 84 ? -79.862 0.289 138.458 1.00 83.31 84 VAL A N 1
ATOM 612 C CA . VAL A 1 84 ? -79.431 -0.903 137.708 1.00 83.31 84 VAL A CA 1
ATOM 613 C C . VAL A 1 84 ? -80.193 -1.032 136.385 1.00 83.31 84 VAL A C 1
ATOM 615 O O . VAL A 1 84 ? -79.608 -1.377 135.360 1.00 83.31 84 VAL A O 1
ATOM 618 N N . GLU A 1 85 ? -81.484 -0.719 136.359 1.00 83.88 85 GLU A N 1
ATOM 619 C CA . GLU A 1 85 ? -82.291 -0.777 135.141 1.00 83.88 85 GLU A CA 1
ATOM 620 C C . GLU A 1 85 ? -81.941 0.362 134.174 1.00 83.88 85 GLU A C 1
ATOM 622 O O . GLU A 1 85 ? -81.786 0.130 132.974 1.00 83.88 85 GLU A O 1
ATOM 627 N N . ARG A 1 86 ? -81.685 1.572 134.687 1.00 84.94 86 ARG A N 1
ATOM 628 C CA . ARG A 1 86 ? -81.156 2.693 133.891 1.00 84.94 86 ARG A CA 1
ATOM 629 C C . ARG A 1 86 ? -79.786 2.378 133.300 1.00 84.94 86 ARG A C 1
ATOM 631 O O . ARG A 1 86 ? -79.568 2.641 132.121 1.00 84.94 86 ARG A O 1
ATOM 638 N N . THR A 1 87 ? -78.877 1.795 134.080 1.00 83.69 87 THR A N 1
ATOM 639 C CA . THR A 1 87 ? -77.540 1.411 133.594 1.00 83.69 87 THR A CA 1
ATOM 640 C C . THR A 1 87 ? -77.603 0.259 132.597 1.00 83.69 87 THR A C 1
ATOM 642 O O . THR A 1 87 ? -76.920 0.314 131.579 1.00 83.69 87 THR A O 1
ATOM 645 N N . LYS A 1 88 ? -78.468 -0.739 132.809 1.00 87.62 88 LYS A N 1
ATOM 646 C CA . LYS A 1 88 ? -78.729 -1.803 131.831 1.00 87.62 88 LYS A CA 1
ATOM 647 C C . LYS A 1 88 ? -79.270 -1.241 130.517 1.00 87.62 88 LYS A C 1
ATOM 649 O O . LYS A 1 88 ? -78.757 -1.598 129.463 1.00 87.62 88 LYS A O 1
ATOM 654 N N . ASN A 1 89 ? -80.266 -0.358 130.569 1.00 86.00 89 ASN A N 1
ATOM 655 C CA . ASN A 1 89 ? -80.837 0.262 129.371 1.00 86.00 89 ASN A CA 1
ATOM 656 C C . ASN A 1 89 ? -79.803 1.137 128.650 1.00 86.00 89 ASN A C 1
ATOM 658 O O . ASN A 1 89 ? -79.702 1.087 127.429 1.00 86.00 89 ASN A O 1
ATOM 662 N N . PHE A 1 90 ? -78.976 1.871 129.395 1.00 88.12 90 PHE A N 1
ATOM 663 C CA . PHE A 1 90 ? -77.861 2.634 128.838 1.00 88.12 90 PHE A CA 1
ATOM 664 C C . PHE A 1 90 ? -76.818 1.736 128.152 1.00 88.12 90 PHE A C 1
ATOM 666 O O . PHE A 1 90 ? -76.411 2.019 127.028 1.00 88.12 90 PHE A O 1
ATOM 673 N N . LEU A 1 91 ? -76.423 0.625 128.783 1.00 87.88 91 LEU A N 1
ATOM 674 C CA . LEU A 1 91 ? -75.490 -0.347 128.205 1.00 87.88 91 LEU A CA 1
ATOM 675 C C . LEU A 1 91 ? -76.083 -1.082 126.999 1.00 87.88 91 LEU A C 1
ATOM 677 O O . LEU A 1 91 ? -75.349 -1.370 126.061 1.00 87.88 91 LEU A O 1
ATOM 681 N N . GLN A 1 92 ? -77.390 -1.356 126.994 1.00 90.06 92 GLN A N 1
ATOM 682 C CA . GLN A 1 92 ? -78.083 -1.946 125.849 1.00 90.06 92 GLN A CA 1
ATOM 683 C C . GLN A 1 92 ? -78.068 -0.987 124.658 1.00 90.06 92 GLN A C 1
ATOM 685 O O . GLN A 1 92 ? -77.671 -1.380 123.570 1.00 90.06 92 GLN A O 1
ATOM 690 N N . VAL A 1 93 ? -78.399 0.289 124.879 1.00 89.69 93 VAL A N 1
ATOM 691 C CA . VAL A 1 93 ? -78.304 1.319 123.836 1.00 89.69 93 VAL A CA 1
ATOM 692 C C . VAL A 1 93 ? -76.862 1.466 123.345 1.00 89.69 93 VAL A C 1
ATOM 694 O O . VAL A 1 93 ? -76.645 1.587 122.142 1.00 89.69 93 VAL A O 1
ATOM 697 N N . GLN A 1 94 ? -75.860 1.405 124.231 1.00 88.25 94 GLN A N 1
ATOM 698 C CA . GLN A 1 94 ? -74.452 1.401 123.817 1.00 88.25 94 GLN A CA 1
ATOM 699 C C . GLN A 1 94 ? -74.078 0.161 122.996 1.00 88.25 94 GLN A C 1
ATOM 701 O O . GLN A 1 94 ? -73.384 0.304 121.993 1.00 88.25 94 GLN A O 1
ATOM 706 N N . LEU A 1 95 ? -74.531 -1.033 123.387 1.00 88.75 95 LEU A N 1
ATOM 707 C CA . LEU A 1 95 ? -74.304 -2.276 122.645 1.00 88.75 95 LEU A CA 1
ATOM 708 C C . LEU A 1 95 ? -74.965 -2.240 121.269 1.00 88.75 95 LEU A C 1
ATOM 710 O O . LEU A 1 95 ? -74.311 -2.585 120.293 1.00 88.75 95 LEU A O 1
ATOM 714 N N . ASP A 1 96 ? -76.207 -1.769 121.176 1.00 89.81 96 ASP A N 1
ATOM 715 C CA . ASP A 1 96 ? -76.929 -1.638 119.909 1.00 89.81 96 ASP A CA 1
ATOM 716 C C . ASP A 1 96 ? -76.261 -0.582 119.013 1.00 89.81 96 ASP A C 1
ATOM 718 O O . ASP A 1 96 ? -76.084 -0.794 117.815 1.00 89.81 96 ASP A O 1
ATOM 722 N N . THR A 1 97 ? -75.793 0.528 119.595 1.00 89.94 97 THR A N 1
ATOM 723 C CA . THR A 1 97 ? -75.030 1.561 118.873 1.00 89.94 97 THR A CA 1
ATOM 724 C C . THR A 1 97 ? -73.705 1.006 118.351 1.00 89.94 97 THR A C 1
ATOM 726 O O . THR A 1 97 ? -73.368 1.210 117.185 1.00 89.94 97 THR A O 1
ATOM 729 N N . LEU A 1 98 ? -72.957 0.270 119.178 1.00 90.25 98 LEU A N 1
ATOM 730 C CA . LEU A 1 98 ? -71.708 -0.376 118.774 1.00 90.25 98 LEU A CA 1
ATOM 731 C C . LEU A 1 98 ? -71.950 -1.466 117.725 1.00 90.25 98 LEU A C 1
ATOM 733 O O . LEU A 1 98 ? -71.207 -1.527 116.753 1.00 90.25 98 LEU A O 1
ATOM 737 N N . SER A 1 99 ? -72.998 -2.278 117.875 1.00 91.25 99 SER A N 1
ATOM 738 C CA . SER A 1 99 ? -73.376 -3.320 116.914 1.00 91.25 99 SER A CA 1
ATOM 739 C C . SER A 1 99 ? -73.724 -2.716 115.556 1.00 91.25 99 SER A C 1
ATOM 741 O O . SER A 1 99 ? -73.160 -3.126 114.545 1.00 91.25 99 SER A O 1
ATOM 743 N N . ASN A 1 100 ? -74.558 -1.672 115.534 1.00 91.19 100 ASN A N 1
ATOM 744 C CA . ASN A 1 100 ? -74.885 -0.934 114.314 1.00 91.19 100 ASN A CA 1
ATOM 745 C C . ASN A 1 100 ? -73.639 -0.289 113.689 1.00 91.19 100 ASN A C 1
ATOM 747 O O . ASN A 1 100 ? -73.488 -0.291 112.470 1.00 91.19 100 ASN A O 1
ATOM 751 N N . THR A 1 101 ? -72.714 0.223 114.508 1.00 91.75 101 THR A N 1
ATOM 752 C CA . THR A 1 101 ? -71.444 0.788 114.023 1.00 91.75 101 THR A CA 1
ATOM 753 C C . THR A 1 101 ? -70.559 -0.292 113.395 1.00 91.75 101 THR A C 1
ATOM 755 O O . THR A 1 101 ? -69.971 -0.063 112.340 1.00 91.75 101 THR A O 1
ATOM 758 N N . VAL A 1 102 ? -70.481 -1.480 114.000 1.00 91.56 102 VAL A N 1
ATOM 759 C CA . VAL A 1 102 ? -69.721 -2.622 113.468 1.00 91.56 102 VAL A CA 1
ATOM 760 C C . VAL A 1 102 ? -70.330 -3.126 112.160 1.00 91.56 102 VAL A C 1
ATOM 762 O O . VAL A 1 102 ? -69.588 -3.368 111.210 1.00 91.56 102 VAL A O 1
ATOM 765 N N . GLU A 1 103 ? -71.657 -3.240 112.067 1.00 91.56 103 GLU A N 1
ATOM 766 C CA . GLU A 1 103 ? -72.338 -3.626 110.824 1.00 91.56 103 GLU A CA 1
ATOM 767 C C . GLU A 1 103 ? -72.131 -2.593 109.709 1.00 91.56 103 GLU A C 1
ATOM 769 O O . GLU A 1 103 ? -71.793 -2.967 108.585 1.00 91.56 103 GLU A O 1
ATOM 774 N N . GLN A 1 104 ? -72.242 -1.296 110.017 1.00 91.00 104 GLN A N 1
ATOM 775 C CA . GLN A 1 104 ? -71.957 -0.224 109.057 1.00 91.00 104 GLN A CA 1
ATOM 776 C C . GLN A 1 104 ? -70.497 -0.244 108.586 1.00 91.00 104 GLN A C 1
ATOM 778 O O . GLN A 1 104 ? -70.235 -0.108 107.391 1.00 91.00 104 GLN A O 1
ATOM 783 N N . GLN A 1 105 ? -69.538 -0.456 109.493 1.00 90.62 105 GLN A N 1
ATOM 784 C CA . GLN A 1 105 ? -68.120 -0.576 109.138 1.00 90.62 105 GLN A CA 1
ATOM 785 C C . GLN A 1 105 ? -67.831 -1.832 108.307 1.00 90.62 105 GLN A C 1
ATOM 787 O O . GLN A 1 105 ? -67.018 -1.775 107.384 1.00 90.62 105 GLN A O 1
ATOM 792 N N . ALA A 1 106 ? -68.494 -2.955 108.595 1.00 90.31 106 ALA A N 1
ATOM 793 C CA . ALA A 1 106 ? -68.361 -4.183 107.817 1.00 90.31 106 ALA A CA 1
ATOM 794 C C . ALA A 1 106 ? -68.906 -4.016 106.390 1.00 90.31 106 ALA A C 1
ATOM 796 O O . ALA A 1 106 ? -68.239 -4.423 105.438 1.00 90.31 106 ALA A O 1
ATOM 797 N N . ALA A 1 107 ? -70.067 -3.370 106.233 1.00 92.88 107 ALA A N 1
ATOM 798 C CA . ALA A 1 107 ? -70.635 -3.045 104.926 1.00 92.88 107 ALA A CA 1
ATOM 799 C C . ALA A 1 107 ? -69.727 -2.088 104.134 1.00 92.88 107 ALA A C 1
ATOM 801 O O . ALA A 1 107 ? -69.386 -2.375 102.989 1.00 92.88 107 ALA A O 1
ATOM 802 N N . ALA A 1 108 ? -69.239 -1.015 104.769 1.00 92.38 108 ALA A N 1
ATOM 803 C CA . ALA A 1 108 ? -68.319 -0.065 104.142 1.00 92.38 108 ALA A CA 1
ATOM 804 C C . ALA A 1 108 ? -66.997 -0.721 103.699 1.00 92.38 108 ALA A C 1
ATOM 806 O O . ALA A 1 108 ? -66.476 -0.405 102.629 1.00 92.38 108 ALA A O 1
ATOM 807 N N . LEU A 1 109 ? -66.458 -1.660 104.487 1.00 93.19 109 LEU A N 1
ATOM 808 C CA . LEU A 1 109 ? -65.271 -2.436 104.113 1.00 93.19 109 LEU A CA 1
ATOM 809 C C . LEU A 1 109 ? -65.521 -3.355 102.915 1.00 93.19 109 LEU A C 1
ATOM 811 O O . LEU A 1 109 ? -64.620 -3.536 102.094 1.00 93.19 109 LEU A O 1
ATOM 815 N N . GLU A 1 110 ? -66.703 -3.961 102.814 1.00 93.19 110 GLU A N 1
ATOM 816 C CA . GLU A 1 110 ? -67.042 -4.829 101.685 1.00 93.19 110 GLU A CA 1
ATOM 817 C C . GLU A 1 110 ? -67.239 -4.020 100.396 1.00 93.19 110 GLU A C 1
ATOM 819 O O . GLU A 1 110 ? -66.687 -4.387 99.355 1.00 93.19 110 GLU A O 1
ATOM 824 N N . ASP A 1 111 ? -67.904 -2.865 100.477 1.00 93.19 111 ASP A N 1
ATOM 825 C CA . ASP A 1 111 ? -68.016 -1.919 99.362 1.00 93.19 111 ASP A CA 1
ATOM 826 C C . ASP A 1 111 ? -66.636 -1.418 98.916 1.00 93.19 111 ASP A C 1
ATOM 828 O O . ASP A 1 111 ? -66.326 -1.416 97.722 1.00 93.19 111 ASP A O 1
ATOM 832 N N . GLN A 1 112 ? -65.754 -1.083 99.865 1.00 92.62 112 GLN A N 1
ATOM 833 C CA . GLN A 1 112 ? -64.388 -0.655 99.562 1.00 92.62 112 GLN A CA 1
ATOM 834 C C . GLN A 1 112 ? -63.562 -1.770 98.901 1.00 92.62 112 GLN A C 1
ATOM 836 O O . GLN A 1 112 ? -62.804 -1.502 97.969 1.00 92.62 112 GLN A O 1
ATOM 841 N N . LYS A 1 113 ? -63.708 -3.030 99.336 1.00 93.69 113 LYS A N 1
ATOM 842 C CA . LYS A 1 113 ? -63.053 -4.182 98.688 1.00 93.69 113 LYS A CA 1
ATOM 843 C C . LYS A 1 113 ? -63.583 -4.423 97.279 1.00 93.69 113 LYS A C 1
ATOM 845 O O . LYS A 1 113 ? -62.794 -4.717 96.383 1.00 93.69 113 LYS A O 1
ATOM 850 N N . SER A 1 114 ? -64.896 -4.330 97.088 1.00 93.88 114 SER A N 1
ATOM 851 C CA . SER A 1 114 ? -65.545 -4.453 95.780 1.00 93.88 114 SER A CA 1
ATOM 852 C C . SER A 1 114 ? -65.032 -3.381 94.816 1.00 93.88 114 SER A C 1
ATOM 854 O O . SER A 1 114 ? -64.628 -3.695 93.695 1.00 93.88 114 SER A O 1
ATOM 856 N N . GLU A 1 115 ? -64.947 -2.132 95.274 1.00 94.25 115 GLU A N 1
ATOM 857 C CA . GLU A 1 115 ? -64.421 -1.021 94.483 1.00 94.25 115 GLU A CA 1
ATOM 858 C C . GLU A 1 115 ? -62.923 -1.184 94.178 1.00 94.25 115 GLU A C 1
ATOM 860 O O . GLU A 1 115 ? -62.507 -1.033 93.030 1.00 94.25 115 GLU A O 1
ATOM 865 N N . ALA A 1 116 ? -62.115 -1.601 95.159 1.00 92.75 116 ALA A N 1
ATOM 866 C CA . ALA A 1 116 ? -60.697 -1.891 94.948 1.00 92.75 116 ALA A CA 1
ATOM 867 C C . ALA A 1 116 ? -60.475 -2.998 93.901 1.00 92.75 116 ALA A C 1
ATOM 869 O O . ALA A 1 116 ? -59.591 -2.868 93.056 1.00 92.75 116 ALA A O 1
ATOM 870 N N . ARG A 1 117 ? -61.303 -4.055 93.898 1.00 94.19 117 ARG A N 1
ATOM 871 C CA . ARG A 1 117 ? -61.244 -5.116 92.875 1.00 94.19 117 ARG A CA 1
ATOM 872 C C . ARG A 1 117 ? -61.574 -4.597 91.479 1.00 94.19 117 ARG A C 1
ATOM 874 O O . ARG A 1 117 ? -60.864 -4.926 90.535 1.00 94.19 117 ARG A O 1
ATOM 881 N N . LYS A 1 118 ? -62.607 -3.759 91.337 1.00 94.69 118 LYS A N 1
ATOM 882 C CA . LYS A 1 118 ? -62.943 -3.137 90.042 1.00 94.69 118 LYS A CA 1
ATOM 883 C C . LYS A 1 118 ? -61.808 -2.251 89.531 1.00 94.69 118 LYS A C 1
ATOM 885 O O . LYS A 1 118 ? -61.492 -2.284 88.344 1.00 94.69 118 LYS A O 1
ATOM 890 N N . GLN A 1 119 ? -61.179 -1.479 90.418 1.00 93.31 119 GLN A N 1
ATOM 891 C CA . GLN A 1 119 ? -60.026 -0.646 90.071 1.00 93.31 119 GLN A CA 1
ATOM 892 C C . GLN A 1 119 ? -58.809 -1.489 89.674 1.00 93.31 119 GLN A C 1
ATOM 894 O O . GLN A 1 119 ? -58.124 -1.147 88.711 1.00 93.31 119 GLN A O 1
ATOM 899 N N . GLU A 1 120 ? -58.562 -2.608 90.358 1.00 93.56 120 GLU A N 1
ATOM 900 C CA . GLU A 1 120 ? -57.505 -3.558 90.001 1.00 93.56 120 GLU A CA 1
ATOM 901 C C . GLU A 1 120 ? -57.754 -4.187 88.622 1.00 93.56 120 GLU A C 1
ATOM 903 O O . GLU A 1 120 ? -56.865 -4.167 87.771 1.00 93.56 120 GLU A O 1
ATOM 908 N N . GLU A 1 121 ? -58.970 -4.668 88.349 1.00 94.50 121 GLU A N 1
ATOM 909 C CA . GLU A 1 121 ? -59.350 -5.208 87.037 1.00 94.50 121 GLU A CA 1
ATOM 910 C C . GLU A 1 121 ? -59.206 -4.158 85.924 1.00 94.50 121 GLU A C 1
ATOM 912 O O . GLU A 1 121 ? -58.641 -4.447 84.864 1.00 94.50 121 GLU A O 1
ATOM 917 N N . ALA A 1 122 ? -59.641 -2.919 86.174 1.00 94.81 122 ALA A N 1
ATOM 918 C CA . ALA A 1 122 ? -59.479 -1.808 85.239 1.00 94.81 122 ALA A CA 1
ATOM 919 C C . ALA A 1 122 ? -57.998 -1.470 84.995 1.00 94.81 122 ALA A C 1
ATOM 921 O O . ALA A 1 122 ? -57.596 -1.246 83.850 1.00 94.81 122 ALA A O 1
ATOM 922 N N . ALA A 1 123 ? -57.164 -1.480 86.040 1.00 94.56 123 ALA A N 1
ATOM 923 C CA . ALA A 1 123 ? -55.726 -1.254 85.924 1.00 94.56 123 ALA A CA 1
ATOM 924 C C . ALA A 1 123 ? -55.037 -2.376 85.132 1.00 94.56 123 ALA A C 1
ATOM 926 O O . ALA A 1 123 ? -54.219 -2.094 84.253 1.00 94.56 123 ALA A O 1
ATOM 927 N N . ILE A 1 124 ? -55.397 -3.640 85.375 1.00 95.50 124 ILE A N 1
ATOM 928 C CA . ILE A 1 124 ? -54.894 -4.791 84.614 1.00 95.50 124 ILE A CA 1
ATOM 929 C C . ILE A 1 124 ? -55.279 -4.661 83.136 1.00 95.50 124 ILE A C 1
ATOM 931 O O . ILE A 1 124 ? -54.417 -4.818 82.265 1.00 95.50 124 ILE A O 1
ATOM 935 N N . ALA A 1 125 ? -56.537 -4.324 82.840 1.00 95.19 125 ALA A N 1
ATOM 936 C CA . ALA A 1 125 ? -57.007 -4.115 81.473 1.00 95.19 125 ALA A CA 1
ATOM 937 C C . ALA A 1 125 ? -56.269 -2.953 80.781 1.00 95.19 125 ALA A C 1
ATOM 939 O O . ALA A 1 125 ? -55.828 -3.095 79.638 1.00 95.19 125 ALA A O 1
ATOM 940 N N . ALA A 1 126 ? -56.055 -1.835 81.482 1.00 95.62 126 ALA A N 1
ATOM 941 C CA . ALA A 1 126 ? -55.304 -0.691 80.968 1.00 95.62 126 ALA A CA 1
ATOM 942 C C . ALA A 1 126 ? -53.831 -1.039 80.687 1.00 95.62 126 ALA A C 1
ATOM 944 O O . ALA A 1 126 ? -53.290 -0.669 79.641 1.00 95.62 126 ALA A O 1
ATOM 945 N N . ILE A 1 127 ? -53.184 -1.805 81.574 1.00 95.50 127 ILE A N 1
ATOM 946 C CA . ILE A 1 127 ? -51.815 -2.300 81.371 1.00 95.50 127 ILE A CA 1
ATOM 947 C C . ILE A 1 127 ? -51.756 -3.236 80.159 1.00 95.50 127 ILE A C 1
ATOM 949 O O . ILE A 1 127 ? -50.835 -3.120 79.349 1.00 95.50 127 ILE A O 1
ATOM 953 N N . ALA A 1 128 ? -52.720 -4.149 80.006 1.00 95.38 128 ALA A N 1
ATOM 954 C CA . ALA A 1 128 ? -52.778 -5.064 78.868 1.00 95.38 128 ALA A CA 1
ATOM 955 C C . ALA A 1 128 ? -52.961 -4.314 77.537 1.00 95.38 128 ALA A C 1
ATOM 957 O O . ALA A 1 128 ? -52.215 -4.562 76.587 1.00 95.38 128 ALA A O 1
ATOM 958 N N . ALA A 1 129 ? -53.880 -3.344 77.486 1.00 95.44 129 ALA A N 1
ATOM 959 C CA . ALA A 1 129 ? -54.094 -2.497 76.313 1.00 95.44 129 ALA A CA 1
ATOM 960 C C . ALA A 1 129 ? -52.844 -1.670 75.964 1.00 95.44 129 ALA A C 1
ATOM 962 O O . ALA A 1 129 ? -52.434 -1.618 74.804 1.00 95.44 129 ALA A O 1
ATOM 963 N N . SER A 1 130 ? -52.186 -1.085 76.971 1.00 95.19 130 SER A N 1
ATOM 964 C CA . SER A 1 130 ? -50.938 -0.333 76.793 1.00 95.19 130 SER A CA 1
ATOM 965 C C . SER A 1 130 ? -49.800 -1.215 76.266 1.00 95.19 130 SER A C 1
ATOM 967 O O . SER A 1 130 ? -49.105 -0.830 75.326 1.00 95.19 130 SER A O 1
ATOM 969 N N . LYS A 1 131 ? -49.647 -2.441 76.789 1.00 95.69 131 LYS A N 1
ATOM 970 C CA . LYS A 1 131 ? -48.670 -3.420 76.279 1.00 95.69 131 LYS A CA 1
ATOM 971 C C . LYS A 1 131 ? -48.937 -3.790 74.822 1.00 95.69 131 LYS A C 1
ATOM 973 O O . LYS A 1 131 ? -48.007 -3.761 74.020 1.00 95.69 131 LYS A O 1
ATOM 978 N N . MET A 1 132 ? -50.190 -4.077 74.465 1.00 95.94 132 MET A N 1
ATOM 979 C CA . MET A 1 132 ? -50.566 -4.400 73.085 1.00 95.94 132 MET A CA 1
ATOM 980 C C . MET A 1 132 ? -50.277 -3.230 72.134 1.00 95.94 132 MET A C 1
ATOM 982 O O . MET A 1 132 ? -49.743 -3.429 71.042 1.00 95.94 132 MET A O 1
ATOM 986 N N . GLN A 1 133 ? -50.566 -1.998 72.563 1.00 96.38 133 GLN A N 1
ATOM 987 C CA . GLN A 1 133 ? -50.264 -0.803 71.781 1.00 96.38 133 GLN A CA 1
ATOM 988 C C . GLN A 1 133 ? -48.751 -0.585 71.636 1.00 96.38 133 GLN A C 1
ATOM 990 O O . GLN A 1 133 ? -48.285 -0.284 70.539 1.00 96.38 133 GLN A O 1
ATOM 995 N N . LEU A 1 134 ? -47.964 -0.786 72.698 1.00 95.94 134 LEU A N 1
ATOM 996 C CA . LEU A 1 134 ? -46.501 -0.717 72.636 1.00 95.94 134 LEU A CA 1
ATOM 997 C C . LEU A 1 134 ? -45.917 -1.763 71.681 1.00 95.94 134 LEU A C 1
ATOM 999 O O . LEU A 1 134 ? -45.030 -1.436 70.896 1.00 95.94 134 LEU A O 1
ATOM 1003 N N . GLU A 1 135 ? -46.419 -2.998 71.706 1.00 96.25 135 GLU A N 1
ATOM 1004 C CA . GLU A 1 135 ? -45.999 -4.044 70.768 1.00 96.25 135 GLU A CA 1
ATOM 1005 C C . GLU A 1 135 ? -46.347 -3.691 69.321 1.00 96.25 135 GLU A C 1
ATOM 1007 O O . GLU A 1 135 ? -45.512 -3.874 68.432 1.00 96.25 135 GLU A O 1
ATOM 1012 N N . LYS A 1 136 ? -47.541 -3.137 69.077 1.00 96.62 136 LYS A N 1
ATOM 1013 C CA . LYS A 1 136 ? -47.945 -2.657 67.751 1.00 96.62 136 LYS A CA 1
ATOM 1014 C C . LYS A 1 136 ? -47.013 -1.551 67.253 1.00 96.62 136 LYS A C 1
ATOM 1016 O O . LYS A 1 136 ? -46.448 -1.676 66.171 1.00 96.62 136 LYS A O 1
ATOM 1021 N N . MET A 1 137 ? -46.782 -0.520 68.066 1.00 95.88 137 MET A N 1
ATOM 1022 C CA . MET A 1 137 ? -45.882 0.586 67.720 1.00 95.88 137 MET A CA 1
ATOM 1023 C C . MET A 1 137 ? -44.443 0.105 67.502 1.00 95.88 137 MET A C 1
ATOM 1025 O O . MET A 1 137 ? -43.743 0.610 66.625 1.00 95.88 137 MET A O 1
ATOM 1029 N N . ARG A 1 138 ? -43.988 -0.892 68.271 1.00 96.25 138 ARG A N 1
ATOM 1030 C CA . ARG A 1 138 ? -42.666 -1.499 68.094 1.00 96.25 138 ARG A CA 1
ATOM 1031 C C . ARG A 1 138 ? -42.556 -2.229 66.756 1.00 96.25 138 ARG A C 1
ATOM 1033 O O . ARG A 1 138 ? -41.564 -2.025 66.063 1.00 96.25 138 ARG A O 1
ATOM 1040 N N . LYS A 1 139 ? -43.570 -3.015 66.373 1.00 97.25 139 LYS A N 1
ATOM 1041 C CA . LYS A 1 139 ? -43.621 -3.685 65.062 1.00 97.25 139 LYS A CA 1
ATOM 1042 C C . LYS A 1 139 ? -43.610 -2.679 63.912 1.00 97.25 139 LYS A C 1
ATOM 1044 O O . LYS A 1 139 ? -42.771 -2.801 63.027 1.00 97.25 139 LYS A O 1
ATOM 1049 N N . GLU A 1 140 ? -44.451 -1.646 63.972 1.00 96.75 140 GLU A N 1
ATOM 1050 C CA . GLU A 1 140 ? -44.489 -0.587 62.952 1.00 96.75 140 GLU A CA 1
ATOM 1051 C C . GLU A 1 140 ? -43.147 0.158 62.840 1.00 96.75 140 GLU A C 1
ATOM 1053 O O . GLU A 1 140 ? -42.707 0.507 61.745 1.00 96.75 140 GLU A O 1
ATOM 1058 N N . ASN A 1 141 ? -42.462 0.397 63.962 1.00 96.00 141 ASN A N 1
ATOM 1059 C CA . ASN A 1 141 ? -41.144 1.033 63.956 1.00 96.00 141 ASN A CA 1
ATOM 1060 C C . ASN A 1 141 ? -40.066 0.118 63.346 1.00 96.00 141 ASN A C 1
ATOM 1062 O O . ASN A 1 141 ? -39.223 0.574 62.576 1.00 96.00 141 ASN A O 1
ATOM 1066 N N . GLU A 1 142 ? -40.102 -1.184 63.645 1.00 97.06 142 GLU A N 1
ATOM 1067 C CA . GLU A 1 142 ? -39.208 -2.167 63.026 1.00 97.06 142 GLU A CA 1
ATOM 1068 C C . GLU A 1 142 ? -39.456 -2.308 61.516 1.00 97.06 142 GLU A C 1
ATOM 1070 O O . GLU A 1 142 ? -38.498 -2.407 60.751 1.00 97.06 142 GLU A O 1
ATOM 1075 N N . GLU A 1 143 ? -40.713 -2.277 61.066 1.00 96.12 143 GLU A N 1
ATOM 1076 C CA . GLU A 1 143 ? -41.076 -2.268 59.642 1.00 96.12 143 GLU A CA 1
ATOM 1077 C C . GLU A 1 143 ? -40.553 -1.016 58.935 1.00 96.12 143 GLU A C 1
ATOM 1079 O O . GLU A 1 143 ? -39.808 -1.137 57.963 1.00 96.12 143 GLU A O 1
ATOM 1084 N N . LYS A 1 144 ? -40.816 0.179 59.479 1.00 96.25 144 LYS A N 1
ATOM 1085 C CA . LYS A 1 144 ? -40.287 1.440 58.931 1.00 96.25 144 LYS A CA 1
ATOM 1086 C C . LYS A 1 144 ? -38.761 1.459 58.883 1.00 96.25 144 LYS A C 1
ATOM 1088 O O . LYS A 1 144 ? -38.177 1.962 57.924 1.00 96.25 144 LYS A O 1
ATOM 1093 N N . LYS A 1 145 ? -38.095 0.888 59.892 1.00 97.06 145 LYS A N 1
ATOM 1094 C CA . LYS A 1 145 ? -36.634 0.760 59.901 1.00 97.06 145 LYS A CA 1
ATOM 1095 C C . LYS A 1 145 ? -36.143 -0.158 58.776 1.00 97.06 145 LYS A C 1
ATOM 1097 O O . LYS A 1 145 ? -35.214 0.219 58.065 1.00 97.06 145 LYS A O 1
ATOM 1102 N N . ARG A 1 146 ? -36.791 -1.310 58.562 1.00 97.19 146 ARG A N 1
ATOM 1103 C CA . ARG A 1 146 ? -36.474 -2.213 57.439 1.00 97.19 146 ARG A CA 1
ATOM 1104 C C . ARG A 1 146 ? -36.714 -1.545 56.082 1.00 97.19 146 ARG A C 1
ATOM 1106 O O . ARG A 1 146 ? -35.894 -1.701 55.181 1.00 97.19 146 ARG A O 1
ATOM 1113 N N . GLU A 1 147 ? -37.793 -0.782 55.923 1.00 96.62 147 GLU A N 1
ATOM 1114 C CA . GLU A 1 147 ? -38.084 -0.039 54.687 1.00 96.62 147 GLU A CA 1
ATOM 1115 C C . GLU A 1 147 ? -37.051 1.056 54.399 1.00 96.62 147 GLU A C 1
ATOM 1117 O O . GLU A 1 147 ? -36.638 1.233 53.245 1.00 96.62 147 GLU A O 1
ATOM 1122 N N . LEU A 1 148 ? -36.599 1.767 55.438 1.00 97.94 148 LEU A N 1
ATOM 1123 C CA . LEU A 1 148 ? -35.536 2.764 55.333 1.00 97.94 148 LEU A CA 1
ATOM 1124 C C . LEU A 1 148 ? -34.223 2.112 54.889 1.00 97.94 148 LEU A C 1
ATOM 1126 O O . LEU A 1 148 ? -33.631 2.545 53.901 1.00 97.94 148 LEU A O 1
ATOM 1130 N N . GLU A 1 149 ? -33.803 1.041 55.567 1.00 96.69 149 GLU A N 1
ATOM 1131 C CA . GLU A 1 149 ? -32.599 0.277 55.219 1.00 96.69 149 GLU A CA 1
ATOM 1132 C C . GLU A 1 149 ? -32.677 -0.259 53.778 1.00 96.69 149 GLU A C 1
ATOM 1134 O O . GLU A 1 149 ? -31.743 -0.073 52.995 1.00 96.69 149 GLU A O 1
ATOM 1139 N N . ALA A 1 150 ? -33.819 -0.824 53.371 1.00 97.00 150 ALA A N 1
ATOM 1140 C CA . ALA A 1 150 ? -34.037 -1.294 52.003 1.00 97.00 150 ALA A CA 1
ATOM 1141 C C . ALA A 1 150 ? -33.960 -0.160 50.967 1.00 97.00 150 ALA A C 1
ATOM 1143 O O . ALA A 1 150 ? -33.435 -0.349 49.868 1.00 97.00 150 ALA A O 1
ATOM 1144 N N . THR A 1 151 ? -34.463 1.029 51.298 1.00 97.25 151 THR A N 1
ATOM 1145 C CA . THR A 1 151 ? -34.412 2.196 50.407 1.00 97.25 151 THR A CA 1
ATOM 1146 C C . THR A 1 151 ? -32.991 2.722 50.246 1.00 97.25 151 THR A C 1
ATOM 1148 O O . THR A 1 151 ? -32.585 3.008 49.120 1.00 97.25 151 THR A O 1
ATOM 1151 N N . VAL A 1 152 ? -32.207 2.769 51.326 1.00 98.38 152 VAL A N 1
ATOM 1152 C CA . VAL A 1 152 ? -30.784 3.140 51.275 1.00 98.38 152 VAL A CA 1
ATOM 1153 C C . VAL A 1 152 ? -30.001 2.164 50.397 1.00 98.38 152 VAL A C 1
ATOM 1155 O O . VAL A 1 152 ? -29.230 2.596 49.542 1.00 98.38 152 VAL A O 1
ATOM 1158 N N . VAL A 1 153 ? -30.244 0.857 50.537 1.00 97.88 153 VAL A N 1
ATOM 1159 C CA . VAL A 1 153 ? -29.606 -0.159 49.684 1.00 97.88 153 VAL A CA 1
ATOM 1160 C C . VAL A 1 153 ? -29.996 0.029 48.216 1.00 97.88 153 VAL A C 1
ATOM 1162 O O . VAL A 1 153 ? -29.117 0.043 47.354 1.00 97.88 153 VAL A O 1
ATOM 1165 N N . ARG A 1 154 ? -31.287 0.232 47.909 1.00 97.94 154 ARG A N 1
ATOM 1166 C CA . ARG A 1 154 ? -31.741 0.507 46.532 1.00 97.94 154 ARG A CA 1
ATOM 1167 C C . ARG A 1 154 ? -31.074 1.750 45.947 1.00 97.94 154 ARG A C 1
ATOM 1169 O O . ARG A 1 154 ? -30.632 1.709 44.800 1.00 97.94 154 ARG A O 1
ATOM 1176 N N . TYR A 1 155 ? -30.971 2.824 46.729 1.00 98.12 155 TYR A N 1
ATOM 1177 C CA . TYR A 1 155 ? -30.318 4.055 46.295 1.00 98.12 155 TYR A CA 1
ATOM 1178 C C . TYR A 1 155 ? -28.831 3.820 46.002 1.00 98.12 155 TYR A C 1
ATOM 1180 O O . TYR A 1 155 ? -28.381 4.136 44.903 1.00 98.12 155 TYR A O 1
ATOM 1188 N N . ALA A 1 156 ? -28.100 3.161 46.905 1.00 98.00 156 ALA A N 1
ATOM 1189 C CA . ALA A 1 156 ? -26.685 2.844 46.711 1.00 98.00 156 ALA A CA 1
ATOM 1190 C C . ALA A 1 156 ? -26.435 1.971 45.467 1.00 98.00 156 ALA A C 1
ATOM 1192 O O . ALA A 1 156 ? -25.510 2.234 44.697 1.00 98.00 156 ALA A O 1
ATOM 1193 N N . VAL A 1 157 ? -27.284 0.965 45.224 1.00 97.50 157 VAL A N 1
ATOM 1194 C CA . VAL A 1 157 ? -27.212 0.133 44.010 1.00 97.50 157 VAL A CA 1
ATOM 1195 C C . VAL A 1 157 ? -27.483 0.971 42.757 1.00 97.50 157 VAL A C 1
ATOM 1197 O O . VAL A 1 157 ? -26.761 0.841 41.766 1.00 97.50 157 VAL A O 1
ATOM 1200 N N . SER A 1 158 ? -28.482 1.858 42.798 1.00 96.81 158 SER A N 1
ATOM 1201 C CA . SER A 1 158 ? -28.797 2.743 41.671 1.00 96.81 158 SER A CA 1
ATOM 1202 C C . SER A 1 158 ? -27.662 3.730 41.371 1.00 96.81 158 SER A C 1
ATOM 1204 O O . SER A 1 158 ? -27.287 3.903 40.214 1.00 96.81 158 SER A O 1
ATOM 1206 N N . GLU A 1 159 ? -27.038 4.306 42.400 1.00 97.56 159 GLU A N 1
ATOM 1207 C CA . GLU A 1 159 ? -25.922 5.240 42.257 1.00 97.56 159 GLU A CA 1
ATOM 1208 C C . GLU A 1 159 ? -24.675 4.531 41.716 1.00 97.56 159 GLU A C 1
ATOM 1210 O O . GLU A 1 159 ? -24.027 5.023 40.789 1.00 97.56 159 GLU A O 1
ATOM 1215 N N . GLN A 1 160 ? -24.393 3.315 42.197 1.00 97.69 160 GLN A N 1
ATOM 1216 C CA . GLN A 1 160 ? -23.328 2.482 41.646 1.00 97.69 160 GLN A CA 1
ATOM 1217 C C . GLN A 1 160 ? -23.566 2.158 40.162 1.00 97.69 160 GLN A C 1
ATOM 1219 O O . GLN A 1 160 ? -22.618 2.189 39.372 1.00 97.69 160 GLN A O 1
ATOM 1224 N N . ALA A 1 161 ? -24.808 1.866 39.763 1.00 96.81 161 ALA A N 1
ATOM 1225 C CA . ALA A 1 161 ? -25.157 1.627 38.363 1.00 96.81 161 ALA A CA 1
ATOM 1226 C C . ALA A 1 161 ? -24.943 2.882 37.499 1.00 96.81 161 ALA A C 1
ATOM 1228 O O . ALA A 1 161 ? -24.354 2.787 36.422 1.00 96.81 161 ALA A O 1
ATOM 1229 N N . VAL A 1 162 ? -25.326 4.067 37.990 1.00 97.88 162 VAL A N 1
ATOM 1230 C CA . VAL A 1 162 ? -25.090 5.347 37.298 1.00 97.88 162 VAL A CA 1
ATOM 1231 C C . VAL A 1 162 ? -23.595 5.632 37.136 1.00 97.88 162 VAL A C 1
ATOM 1233 O O . VAL A 1 162 ? -23.167 6.063 36.065 1.00 97.88 162 VAL A O 1
ATOM 1236 N N . ILE A 1 163 ? -22.781 5.375 38.164 1.00 97.19 163 ILE A N 1
ATOM 1237 C CA . ILE A 1 163 ? -21.323 5.553 38.091 1.00 97.19 163 ILE A CA 1
ATOM 1238 C C . ILE A 1 163 ? -20.716 4.621 37.035 1.00 97.19 163 ILE A C 1
ATOM 1240 O O . ILE A 1 163 ? -19.922 5.079 36.210 1.00 97.19 163 ILE A O 1
ATOM 1244 N N . LYS A 1 164 ? -21.116 3.341 37.015 1.00 97.56 164 LYS A N 1
ATOM 1245 C CA . LYS A 1 164 ? -20.664 2.376 35.998 1.00 97.56 164 LYS A CA 1
ATOM 1246 C C . LYS A 1 164 ? -21.055 2.821 34.588 1.00 97.56 164 LYS A C 1
ATOM 1248 O O . LYS A 1 164 ? -20.185 2.906 33.727 1.00 97.56 164 LYS A O 1
ATOM 1253 N N . ALA A 1 165 ? -22.311 3.218 34.384 1.00 95.56 165 ALA A N 1
ATOM 1254 C CA . ALA A 1 165 ? -22.792 3.702 33.091 1.00 95.56 165 ALA A CA 1
ATOM 1255 C C . ALA A 1 165 ? -22.024 4.947 32.608 1.00 95.56 165 ALA A C 1
ATOM 1257 O O . ALA A 1 165 ? -21.660 5.041 31.438 1.00 95.56 165 ALA A O 1
ATOM 1258 N N . LYS A 1 166 ? -21.710 5.894 33.506 1.00 97.38 166 LYS A N 1
ATOM 1259 C CA . LYS A 1 166 ? -20.889 7.072 33.170 1.00 97.38 166 LYS A CA 1
ATOM 1260 C C . LYS A 1 166 ? -19.450 6.698 32.803 1.00 97.38 166 LYS A C 1
ATOM 1262 O O . LYS A 1 166 ? -18.889 7.286 31.877 1.00 97.38 166 LYS A O 1
ATOM 1267 N N . ALA A 1 167 ? -18.852 5.739 33.509 1.00 97.06 167 ALA A N 1
ATOM 1268 C CA . ALA A 1 167 ? -17.506 5.258 33.207 1.00 97.06 167 ALA A CA 1
ATOM 1269 C C . ALA A 1 167 ? -17.449 4.576 31.829 1.00 97.06 167 ALA A C 1
ATOM 1271 O O . ALA A 1 167 ? -16.572 4.894 31.023 1.00 97.06 167 ALA A O 1
ATOM 1272 N N . GLU A 1 168 ? -18.421 3.711 31.530 1.00 96.75 168 GLU A N 1
ATOM 1273 C CA . GLU A 1 168 ? -18.563 3.050 30.228 1.00 96.75 168 GLU A CA 1
ATOM 1274 C C . GLU A 1 168 ? -18.800 4.069 29.105 1.00 96.75 168 GLU A C 1
ATOM 1276 O O . GLU A 1 168 ? -18.101 4.039 28.092 1.00 96.75 168 GLU A O 1
ATOM 1281 N N . ALA A 1 169 ? -19.698 5.040 29.302 1.00 95.94 169 ALA A N 1
ATOM 1282 C CA . ALA A 1 169 ? -19.942 6.111 28.335 1.00 95.94 169 ALA A CA 1
ATOM 1283 C C . ALA A 1 169 ? -18.668 6.920 28.031 1.00 95.94 169 ALA A C 1
ATOM 1285 O O . ALA A 1 169 ? -18.348 7.160 26.867 1.00 95.94 169 ALA A O 1
ATOM 1286 N N . SER A 1 170 ? -17.885 7.283 29.056 1.00 96.75 170 SER A N 1
ATOM 1287 C CA . SER A 1 170 ? -16.601 7.976 28.870 1.00 96.75 170 SER A CA 1
ATOM 1288 C C . SER A 1 170 ? -15.583 7.124 28.103 1.00 96.75 170 SER A C 1
ATOM 1290 O O . SER A 1 170 ? -14.843 7.640 27.261 1.00 96.75 170 SER A O 1
ATOM 1292 N N . GLN A 1 171 ? -15.544 5.814 28.358 1.00 95.62 171 GLN A N 1
ATOM 1293 C CA . GLN A 1 171 ? -14.682 4.893 27.621 1.00 95.62 171 GLN A CA 1
ATOM 1294 C C . GLN A 1 171 ? -15.100 4.777 26.148 1.00 95.62 171 GLN A C 1
ATOM 1296 O O . GLN A 1 171 ? -14.238 4.781 25.267 1.00 95.62 171 GLN A O 1
ATOM 1301 N N . HIS A 1 172 ? -16.401 4.696 25.868 1.00 95.56 172 HIS A N 1
ATOM 1302 C CA . HIS A 1 172 ? -16.925 4.654 24.504 1.00 95.56 172 HIS A CA 1
ATOM 1303 C C . HIS A 1 172 ? -16.672 5.958 23.743 1.00 95.56 172 HIS A C 1
ATOM 1305 O O . HIS A 1 172 ? -16.262 5.898 22.585 1.00 95.56 172 HIS A O 1
ATOM 1311 N N . GLU A 1 173 ? -16.811 7.114 24.394 1.00 97.12 173 GLU A N 1
ATOM 1312 C CA . GLU A 1 173 ? -16.471 8.413 23.802 1.00 97.12 173 GLU A CA 1
ATOM 1313 C C . GLU A 1 173 ? -14.992 8.455 23.388 1.00 97.12 173 GLU A C 1
ATOM 1315 O O . GLU A 1 173 ? -14.677 8.817 22.256 1.00 97.12 173 GLU A O 1
ATOM 1320 N N . LYS A 1 174 ? -14.071 7.994 24.251 1.00 97.44 174 LYS A N 1
ATOM 1321 C CA . LYS A 1 174 ? -12.638 7.908 23.910 1.00 97.44 174 LYS A CA 1
ATOM 1322 C C . LYS A 1 174 ? -12.389 7.025 22.686 1.00 97.44 174 LYS A C 1
ATOM 1324 O O . LYS A 1 174 ? -11.729 7.472 21.748 1.00 97.44 174 LYS A O 1
ATOM 1329 N N . LYS A 1 175 ? -12.972 5.821 22.657 1.00 96.94 175 LYS A N 1
ATOM 1330 C CA . LYS A 1 175 ? -12.863 4.900 21.512 1.00 96.94 175 LYS A CA 1
ATOM 1331 C C . LYS A 1 175 ? -13.433 5.510 20.228 1.00 96.94 175 LYS A C 1
ATOM 1333 O O . LYS A 1 175 ? -12.844 5.359 19.164 1.00 96.94 175 LYS A O 1
ATOM 1338 N N . MET A 1 176 ? -14.554 6.229 20.312 1.00 96.88 176 MET A N 1
ATOM 1339 C CA . MET A 1 176 ? -15.140 6.916 19.159 1.00 96.88 176 MET A CA 1
ATOM 1340 C C . MET A 1 176 ? -14.207 8.017 18.632 1.00 96.88 176 MET A C 1
ATOM 1342 O O . MET A 1 176 ? -14.042 8.151 17.421 1.00 96.88 176 MET A O 1
ATOM 1346 N N . GLN A 1 177 ? -13.583 8.802 19.514 1.00 97.69 177 GLN A N 1
ATOM 1347 C CA . GLN A 1 177 ? -12.633 9.844 19.110 1.00 97.69 177 GLN A CA 1
ATOM 1348 C C . GLN A 1 177 ? -11.364 9.257 18.471 1.00 97.69 177 GLN A C 1
ATOM 1350 O O . GLN A 1 177 ? -10.855 9.814 17.499 1.00 97.69 177 GLN A O 1
ATOM 1355 N N . GLU A 1 178 ? -10.867 8.125 18.973 1.00 96.44 178 GLU A N 1
ATOM 1356 C CA . GLU A 1 178 ? -9.758 7.380 18.358 1.00 96.44 178 GLU A CA 1
ATOM 1357 C C . GLU A 1 178 ? -10.137 6.864 16.963 1.00 96.44 178 GLU A C 1
ATOM 1359 O O . GLU A 1 178 ? -9.443 7.170 15.993 1.00 96.44 178 GLU A O 1
ATOM 1364 N N . ALA A 1 179 ? -11.295 6.211 16.829 1.00 95.94 179 ALA A N 1
ATOM 1365 C CA . ALA A 1 179 ? -11.800 5.739 15.540 1.00 95.94 179 ALA A CA 1
ATOM 1366 C C . ALA A 1 179 ? -11.984 6.884 14.524 1.00 95.94 179 ALA A C 1
ATOM 1368 O O . ALA A 1 179 ? -11.643 6.738 13.351 1.00 95.94 179 ALA A O 1
ATOM 1369 N N . LYS A 1 180 ? -12.461 8.061 14.958 1.00 96.12 180 LYS A N 1
ATOM 1370 C CA . LYS A 1 180 ? -12.559 9.254 14.094 1.00 96.12 180 LYS A CA 1
ATOM 1371 C C . LYS A 1 180 ? -11.190 9.696 13.566 1.00 96.12 180 LYS A C 1
ATOM 1373 O O . LYS A 1 180 ? -11.060 9.962 12.372 1.00 96.12 180 LYS A O 1
ATOM 1378 N N . LYS A 1 181 ? -10.161 9.729 14.421 1.00 98.06 181 LYS A N 1
ATOM 1379 C CA . LYS A 1 181 ? -8.786 10.069 14.007 1.00 98.06 181 LYS A CA 1
ATOM 1380 C C . LYS A 1 181 ? -8.230 9.062 13.002 1.00 98.06 181 LYS A C 1
ATOM 1382 O O . LYS A 1 181 ? -7.563 9.459 12.046 1.00 98.06 181 LYS A O 1
ATOM 1387 N N . GLU A 1 182 ? -8.514 7.775 13.189 1.00 97.56 182 GLU A N 1
ATOM 1388 C CA . GLU A 1 182 ? -8.113 6.726 12.247 1.00 97.56 182 GLU A CA 1
ATOM 1389 C C . GLU A 1 182 ? -8.802 6.879 10.888 1.00 97.56 182 GLU A C 1
ATOM 1391 O O . GLU A 1 182 ? -8.131 6.821 9.857 1.00 97.56 182 GLU A O 1
ATOM 1396 N N . VAL A 1 183 ? -10.109 7.165 10.866 1.00 97.25 183 VAL A N 1
ATOM 1397 C CA . VAL A 1 183 ? -10.853 7.441 9.625 1.00 97.25 183 VAL A CA 1
ATOM 1398 C C . VAL A 1 183 ? -10.245 8.625 8.870 1.00 97.25 183 VAL A C 1
ATOM 1400 O O . VAL A 1 183 ? -9.994 8.522 7.667 1.00 97.25 183 VAL A O 1
ATOM 1403 N N . GLU A 1 184 ? -9.934 9.729 9.553 1.00 97.88 184 GLU A N 1
ATOM 1404 C CA . GLU A 1 184 ? -9.277 10.886 8.931 1.00 97.88 184 GLU A CA 1
ATOM 1405 C C . GLU A 1 184 ? -7.882 10.545 8.383 1.00 97.88 184 GLU A C 1
ATOM 1407 O O . GLU A 1 184 ? -7.505 10.996 7.294 1.00 97.88 184 GLU A O 1
ATOM 1412 N N . ALA A 1 185 ? -7.107 9.732 9.108 1.00 97.56 185 ALA A N 1
ATOM 1413 C CA . ALA A 1 185 ? -5.793 9.274 8.667 1.00 97.56 185 ALA A CA 1
ATOM 1414 C C . ALA A 1 185 ? -5.889 8.386 7.414 1.00 97.56 185 ALA A C 1
ATOM 1416 O O . ALA A 1 185 ? -5.140 8.589 6.452 1.00 97.56 185 ALA A O 1
ATOM 1417 N N . ILE A 1 186 ? -6.842 7.450 7.386 1.00 97.00 186 ILE A N 1
ATOM 1418 C CA . ILE A 1 186 ? -7.119 6.594 6.226 1.00 97.00 186 ILE A CA 1
ATOM 1419 C C . ILE A 1 186 ? -7.569 7.445 5.036 1.00 97.00 186 ILE A C 1
ATOM 1421 O O . ILE A 1 186 ? -7.067 7.264 3.928 1.00 97.00 186 ILE A O 1
ATOM 1425 N N . GLN A 1 187 ? -8.441 8.432 5.248 1.00 97.69 187 GLN A N 1
ATOM 1426 C CA . GLN A 1 187 ? -8.918 9.302 4.175 1.00 97.69 187 GLN A CA 1
ATOM 1427 C C . GLN A 1 187 ? -7.788 10.145 3.560 1.00 97.69 187 GLN A C 1
ATOM 1429 O O . GLN A 1 187 ? -7.754 10.336 2.341 1.00 97.69 187 GLN A O 1
ATOM 1434 N N . LYS A 1 188 ? -6.826 10.615 4.369 1.00 98.25 188 LYS A N 1
ATOM 1435 C CA . LYS A 1 188 ? -5.611 11.286 3.870 1.00 98.25 188 LYS A CA 1
ATOM 1436 C C . LYS A 1 188 ? -4.753 10.346 3.020 1.00 98.25 188 LYS A C 1
ATOM 1438 O O . LYS A 1 188 ? -4.349 10.732 1.923 1.00 98.25 188 LYS A O 1
ATOM 1443 N N . ARG A 1 189 ? -4.527 9.107 3.475 1.00 98.25 189 ARG A N 1
ATOM 1444 C CA . ARG A 1 189 ? -3.794 8.085 2.701 1.00 98.25 189 ARG A CA 1
ATOM 1445 C C . ARG A 1 189 ? -4.492 7.766 1.380 1.00 98.25 189 ARG A C 1
ATOM 1447 O O . ARG A 1 189 ? -3.838 7.739 0.344 1.00 98.25 189 ARG A O 1
ATOM 1454 N N . MET A 1 190 ? -5.816 7.615 1.392 1.00 97.94 190 MET A N 1
ATOM 1455 C CA . MET A 1 190 ? -6.606 7.343 0.189 1.00 97.94 190 MET A CA 1
ATOM 1456 C C . MET A 1 190 ? -6.474 8.466 -0.850 1.00 97.94 190 MET A C 1
ATOM 1458 O O . MET A 1 190 ? -6.299 8.189 -2.034 1.00 97.94 190 MET A O 1
ATOM 1462 N N . LYS A 1 191 ? -6.495 9.735 -0.415 1.00 98.31 191 LYS A N 1
ATOM 1463 C CA . LYS A 1 191 ? -6.264 10.890 -1.300 1.00 98.31 191 LYS A CA 1
ATOM 1464 C C . LYS A 1 191 ? -4.856 10.887 -1.905 1.00 98.31 191 LYS A C 1
ATOM 1466 O O . LYS A 1 191 ? -4.723 11.184 -3.087 1.00 98.31 191 LYS A O 1
ATOM 1471 N N . SER A 1 192 ? -3.833 10.528 -1.124 1.00 97.44 192 SER A N 1
ATOM 1472 C CA . SER A 1 192 ? -2.456 10.388 -1.626 1.00 97.44 192 SER A CA 1
ATOM 1473 C C . SER A 1 192 ? -2.361 9.307 -2.702 1.00 97.44 192 SER A C 1
ATOM 1475 O O . SER A 1 192 ? -1.898 9.582 -3.802 1.00 97.44 192 SER A O 1
ATOM 1477 N N . ILE A 1 193 ? -2.893 8.110 -2.427 1.00 97.44 193 ILE A N 1
ATOM 1478 C CA . ILE A 1 193 ? -2.892 6.988 -3.379 1.00 97.44 193 ILE A CA 1
ATOM 1479 C C . ILE A 1 193 ? -3.642 7.356 -4.667 1.00 97.44 193 ILE A C 1
ATOM 1481 O O . ILE A 1 193 ? -3.199 7.018 -5.761 1.00 97.44 193 ILE A O 1
ATOM 1485 N N . ALA A 1 194 ? -4.764 8.074 -4.563 1.00 97.62 194 ALA A N 1
ATOM 1486 C CA . ALA A 1 194 ? -5.500 8.545 -5.734 1.00 97.62 194 ALA A CA 1
ATOM 1487 C C . ALA A 1 194 ? -4.680 9.532 -6.587 1.00 97.62 194 ALA A C 1
ATOM 1489 O O . ALA A 1 194 ? -4.736 9.467 -7.815 1.00 97.62 194 ALA A O 1
ATOM 1490 N N . ALA A 1 195 ? -3.904 10.419 -5.955 1.00 97.81 195 ALA A N 1
ATOM 1491 C CA . ALA A 1 195 ? -3.015 11.342 -6.658 1.00 97.81 195 ALA A CA 1
ATOM 1492 C C . ALA A 1 195 ? -1.855 10.607 -7.349 1.00 97.81 195 ALA A C 1
ATOM 1494 O O . ALA A 1 195 ? -1.569 10.882 -8.515 1.00 97.81 195 ALA A O 1
ATOM 1495 N N . ASP A 1 196 ? -1.239 9.638 -6.667 1.00 97.38 196 ASP A N 1
ATOM 1496 C CA . ASP A 1 196 ? -0.158 8.820 -7.225 1.00 97.38 196 ASP A CA 1
ATOM 1497 C C . ASP A 1 196 ? -0.645 7.976 -8.407 1.00 97.38 196 ASP A C 1
ATOM 1499 O O . ASP A 1 196 ? 0.014 7.924 -9.446 1.00 97.38 196 ASP A O 1
ATOM 1503 N N . ARG A 1 197 ? -1.847 7.393 -8.300 1.00 98.19 197 ARG A N 1
ATOM 1504 C CA . ARG A 1 197 ? -2.498 6.686 -9.409 1.00 98.19 197 ARG A CA 1
ATOM 1505 C C . ARG A 1 197 ? -2.709 7.606 -10.610 1.00 98.19 197 ARG A C 1
ATOM 1507 O O . ARG A 1 197 ? -2.298 7.264 -11.710 1.00 98.19 197 ARG A O 1
ATOM 1514 N N . ALA A 1 198 ? -3.279 8.793 -10.399 1.00 97.81 198 ALA A N 1
ATOM 1515 C CA . ALA A 1 198 ? -3.510 9.751 -11.480 1.00 97.81 198 ALA A CA 1
ATOM 1516 C C . ALA A 1 198 ? -2.207 10.231 -12.145 1.00 97.81 198 ALA A C 1
ATOM 1518 O O . ALA A 1 198 ? -2.202 10.558 -13.331 1.00 97.81 198 ALA A O 1
ATOM 1519 N N . LYS A 1 199 ? -1.099 10.294 -11.396 1.00 98.50 199 LYS A N 1
ATOM 1520 C CA . LYS A 1 199 ? 0.228 10.573 -11.954 1.00 98.50 199 LYS A CA 1
ATOM 1521 C C . LYS A 1 199 ? 0.727 9.396 -12.796 1.00 98.50 199 LYS A C 1
ATOM 1523 O O . LYS A 1 199 ? 1.139 9.610 -13.930 1.00 98.50 199 LYS A O 1
ATOM 1528 N N . SER A 1 200 ? 0.636 8.175 -12.267 1.00 97.56 200 SER A N 1
ATOM 1529 C CA . SER A 1 200 ? 1.035 6.956 -12.978 1.00 97.56 200 SER A CA 1
ATOM 1530 C C . SER A 1 200 ? 0.264 6.769 -14.286 1.00 97.56 200 SER A C 1
ATOM 1532 O O . SER A 1 200 ? 0.868 6.400 -15.288 1.00 97.56 200 SER A O 1
ATOM 1534 N N . ASP A 1 201 ? -1.041 7.052 -14.297 1.00 97.56 201 ASP A N 1
ATOM 1535 C CA . ASP A 1 201 ? -1.872 6.966 -15.5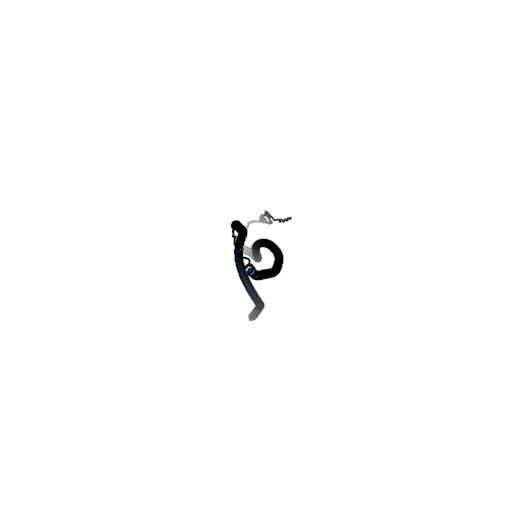04 1.00 97.56 201 ASP A CA 1
ATOM 1536 C C . ASP A 1 201 ? -1.376 7.951 -16.582 1.00 97.56 201 ASP A C 1
ATOM 1538 O O . ASP A 1 201 ? -1.203 7.576 -17.740 1.00 97.56 201 ASP A O 1
ATOM 1542 N N . LYS A 1 202 ? -1.030 9.190 -16.198 1.00 97.94 202 LYS A N 1
ATOM 1543 C CA . LYS A 1 202 ? -0.455 10.183 -17.126 1.00 97.94 202 LYS A CA 1
ATOM 1544 C C . LYS A 1 202 ? 0.898 9.754 -17.691 1.00 97.94 202 LYS A C 1
ATOM 1546 O O . LYS A 1 202 ? 1.146 9.943 -18.882 1.00 97.94 202 LYS A O 1
ATOM 1551 N N . ASP A 1 203 ? 1.771 9.202 -16.850 1.00 97.56 203 ASP A N 1
ATOM 1552 C CA . ASP A 1 203 ? 3.085 8.716 -17.280 1.00 97.56 203 ASP A CA 1
ATOM 1553 C C . ASP A 1 203 ? 2.932 7.529 -18.249 1.00 97.56 203 ASP A C 1
ATOM 1555 O O . ASP A 1 203 ? 3.632 7.450 -19.263 1.00 97.56 203 ASP A O 1
ATOM 1559 N N . PHE A 1 204 ? 1.969 6.640 -17.986 1.00 97.88 204 PHE A N 1
ATOM 1560 C CA . PHE A 1 204 ? 1.638 5.522 -18.866 1.00 97.88 204 PHE A CA 1
ATOM 1561 C C . PHE A 1 204 ? 1.113 5.990 -20.230 1.00 97.88 204 PHE A C 1
ATOM 1563 O O . PHE A 1 204 ? 1.597 5.521 -21.263 1.00 97.88 204 PHE A O 1
ATOM 1570 N N . ASP A 1 205 ? 0.191 6.955 -20.255 1.00 98.31 205 ASP A N 1
ATOM 1571 C CA . ASP A 1 205 ? -0.324 7.542 -21.497 1.00 98.31 205 ASP A CA 1
ATOM 1572 C C . ASP A 1 205 ? 0.791 8.216 -22.311 1.00 98.31 205 ASP A C 1
ATOM 1574 O O . ASP A 1 205 ? 0.870 8.059 -23.535 1.00 98.31 205 ASP A O 1
ATOM 1578 N N . ALA A 1 206 ? 1.704 8.931 -21.644 1.00 98.12 206 ALA A N 1
ATOM 1579 C CA . ALA A 1 206 ? 2.867 9.533 -22.289 1.00 98.12 206 ALA A CA 1
ATOM 1580 C C . ALA A 1 206 ? 3.771 8.471 -22.937 1.00 98.12 206 ALA A C 1
ATOM 1582 O O . ALA A 1 206 ? 4.161 8.622 -24.099 1.00 98.12 206 ALA A O 1
ATOM 1583 N N . LYS A 1 207 ? 4.049 7.364 -22.233 1.00 98.19 207 LYS A N 1
ATOM 1584 C CA . LYS A 1 207 ? 4.828 6.243 -22.781 1.00 98.19 207 LYS A CA 1
ATOM 1585 C C . LYS A 1 207 ? 4.121 5.531 -23.929 1.00 98.19 207 LYS A C 1
ATOM 1587 O O . LYS A 1 207 ? 4.774 5.196 -24.915 1.00 98.19 207 LYS A O 1
ATOM 1592 N N . CYS A 1 208 ? 2.803 5.357 -23.865 1.00 97.88 208 CYS A N 1
ATOM 1593 C CA . CYS A 1 208 ? 2.036 4.808 -24.983 1.00 97.88 208 CYS A CA 1
ATOM 1594 C C . CYS A 1 208 ? 2.171 5.683 -26.238 1.00 97.88 208 CYS A C 1
ATOM 1596 O O . CYS A 1 208 ? 2.435 5.169 -27.327 1.00 97.88 208 CYS A O 1
ATOM 1598 N N . ASN A 1 209 ? 2.072 7.005 -26.085 1.00 98.19 209 ASN A N 1
ATOM 1599 C CA . ASN A 1 209 ? 2.251 7.945 -27.192 1.00 98.19 209 ASN A CA 1
ATOM 1600 C C . ASN A 1 209 ? 3.673 7.902 -27.781 1.00 98.19 209 ASN A C 1
ATOM 1602 O O . ASN A 1 209 ? 3.824 7.922 -29.004 1.00 98.19 209 ASN A O 1
ATOM 1606 N N . GLU A 1 210 ? 4.703 7.792 -26.938 1.00 98.06 210 GLU A N 1
ATOM 1607 C CA . GLU A 1 210 ? 6.103 7.635 -27.361 1.00 98.06 210 GLU A CA 1
ATOM 1608 C C . GLU A 1 210 ? 6.306 6.341 -28.167 1.00 98.06 210 GLU A C 1
ATOM 1610 O O . GLU A 1 210 ? 6.841 6.375 -29.276 1.00 98.06 210 GLU A O 1
ATOM 1615 N N . VAL A 1 211 ? 5.789 5.207 -27.681 1.00 97.81 211 VAL A N 1
ATOM 1616 C CA . VAL A 1 211 ? 5.848 3.917 -28.392 1.00 97.81 211 VAL A CA 1
ATOM 1617 C C . VAL A 1 211 ? 5.136 3.991 -29.744 1.00 97.81 211 VAL A C 1
ATOM 1619 O O . VAL A 1 211 ? 5.641 3.471 -30.745 1.00 97.81 211 VAL A O 1
ATOM 1622 N N . MET A 1 212 ? 3.985 4.665 -29.813 1.00 98.19 212 MET A N 1
ATOM 1623 C CA . MET A 1 212 ? 3.289 4.894 -31.080 1.00 98.19 212 MET A CA 1
ATOM 1624 C C . MET A 1 212 ? 4.099 5.779 -32.036 1.00 98.19 212 MET A C 1
ATOM 1626 O O . MET A 1 212 ? 4.075 5.545 -33.245 1.00 98.19 212 MET A O 1
ATOM 1630 N N . ALA A 1 213 ? 4.803 6.796 -31.535 1.00 98.19 213 ALA A N 1
ATOM 1631 C CA . ALA A 1 213 ? 5.662 7.652 -32.352 1.00 98.19 213 ALA A CA 1
ATOM 1632 C C . ALA A 1 213 ? 6.844 6.861 -32.935 1.00 98.19 213 ALA A C 1
ATOM 1634 O O . ALA A 1 213 ? 7.012 6.840 -34.156 1.00 98.19 213 ALA A O 1
ATOM 1635 N N . ILE A 1 214 ? 7.565 6.121 -32.087 1.00 97.75 214 ILE A N 1
ATOM 1636 C CA . ILE A 1 214 ? 8.687 5.258 -32.487 1.00 97.75 214 ILE A CA 1
ATOM 1637 C C . ILE A 1 214 ? 8.226 4.195 -33.490 1.00 97.75 214 ILE A C 1
ATOM 1639 O O . ILE A 1 214 ? 8.903 3.932 -34.481 1.00 97.75 214 ILE A O 1
ATOM 1643 N N . SER A 1 215 ? 7.045 3.603 -33.292 1.00 97.56 215 SER A N 1
ATOM 1644 C CA . SER A 1 215 ? 6.501 2.604 -34.223 1.00 97.56 215 SER A CA 1
ATOM 1645 C C . SER A 1 215 ? 6.240 3.184 -35.616 1.00 97.56 215 SER A C 1
ATOM 1647 O O . SER A 1 215 ? 6.523 2.527 -36.616 1.00 97.56 215 SER A O 1
ATOM 1649 N N . ARG A 1 216 ? 5.742 4.426 -35.702 1.00 98.31 216 ARG A N 1
ATOM 1650 C CA . ARG A 1 216 ? 5.552 5.116 -36.989 1.00 98.31 216 ARG A CA 1
ATOM 1651 C C . ARG A 1 216 ? 6.883 5.459 -37.651 1.00 98.31 216 ARG A C 1
ATOM 1653 O O . ARG A 1 216 ? 6.999 5.332 -38.865 1.00 98.31 216 ARG A O 1
ATOM 1660 N N . GLU A 1 217 ? 7.873 5.896 -36.880 1.00 98.06 217 GLU A N 1
ATOM 1661 C CA . GLU A 1 217 ? 9.217 6.185 -37.391 1.00 98.06 217 GLU A CA 1
ATOM 1662 C C . GLU A 1 217 ? 9.911 4.922 -37.908 1.00 98.06 217 GLU A C 1
ATOM 1664 O O . GLU A 1 217 ? 10.450 4.923 -39.013 1.00 98.06 217 GLU A O 1
ATOM 1669 N N . LYS A 1 218 ? 9.802 3.812 -37.171 1.00 97.75 218 LYS A N 1
ATOM 1670 C CA . LYS A 1 218 ? 10.283 2.497 -37.605 1.00 97.75 218 LYS A CA 1
ATOM 1671 C C . LYS A 1 218 ? 9.702 2.098 -38.961 1.00 97.75 218 LYS A C 1
ATOM 1673 O O . LYS A 1 218 ? 10.440 1.588 -39.801 1.00 97.75 218 LYS A O 1
ATOM 1678 N N . GLU A 1 219 ? 8.403 2.304 -39.177 1.00 98.31 219 GLU A N 1
ATOM 1679 C CA . GLU A 1 219 ? 7.775 1.958 -40.456 1.00 98.31 219 GLU A CA 1
ATOM 1680 C C . GLU A 1 219 ? 8.281 2.846 -41.597 1.00 98.31 219 GLU A C 1
ATOM 1682 O O . GLU A 1 219 ? 8.661 2.328 -42.642 1.00 98.31 219 GLU A O 1
ATOM 1687 N N . LYS A 1 220 ? 8.420 4.157 -41.361 1.00 98.38 220 LYS A N 1
ATOM 1688 C CA . LYS A 1 220 ? 9.016 5.079 -42.342 1.00 98.38 220 LYS A CA 1
ATOM 1689 C C . LYS A 1 220 ? 10.432 4.664 -42.738 1.00 98.38 220 LYS A C 1
ATOM 1691 O O . LYS A 1 220 ? 10.740 4.594 -43.923 1.00 98.38 220 LYS A O 1
ATOM 1696 N N . LEU A 1 221 ? 11.285 4.350 -41.760 1.00 97.75 221 LEU A N 1
ATOM 1697 C CA . LEU A 1 221 ? 12.656 3.905 -42.021 1.00 97.75 221 LEU A CA 1
ATOM 1698 C C . LEU A 1 221 ? 12.691 2.573 -42.780 1.00 97.75 221 LEU A C 1
ATOM 1700 O O . LEU A 1 221 ? 13.556 2.380 -43.634 1.00 97.75 221 LEU A O 1
ATOM 1704 N N . ARG A 1 222 ? 11.745 1.663 -42.509 1.00 98.44 222 ARG A N 1
ATOM 1705 C CA . ARG A 1 222 ? 11.604 0.415 -43.269 1.00 98.44 222 ARG A CA 1
ATOM 1706 C C . ARG A 1 222 ? 11.269 0.695 -44.735 1.00 98.44 222 ARG A C 1
ATOM 1708 O O . ARG A 1 222 ? 11.907 0.114 -45.611 1.00 98.44 222 ARG A O 1
ATOM 1715 N N . ASP A 1 223 ? 10.323 1.592 -44.999 1.00 98.12 223 ASP A N 1
ATOM 1716 C CA . ASP A 1 223 ? 9.937 1.973 -46.362 1.00 98.12 223 ASP A CA 1
ATOM 1717 C C . ASP A 1 223 ? 11.090 2.668 -47.106 1.00 98.12 223 ASP A C 1
ATOM 1719 O O . ASP A 1 223 ? 11.356 2.381 -48.276 1.00 98.12 223 ASP A O 1
ATOM 1723 N N . GLU A 1 224 ? 11.835 3.541 -46.422 1.00 98.19 224 GLU A N 1
ATOM 1724 C CA . GLU A 1 224 ? 13.032 4.183 -46.975 1.00 98.19 224 GLU A CA 1
ATOM 1725 C C . GLU A 1 224 ? 14.134 3.175 -47.316 1.00 98.19 224 GLU A C 1
ATOM 1727 O O . GLU A 1 224 ? 14.734 3.267 -48.393 1.00 98.19 224 GLU A O 1
ATOM 1732 N N . LEU A 1 225 ? 14.396 2.209 -46.427 1.00 97.69 225 LEU A N 1
ATOM 1733 C CA . LEU A 1 225 ? 15.348 1.124 -46.667 1.00 97.69 225 LEU A CA 1
ATOM 1734 C C . LEU A 1 225 ? 14.918 0.301 -47.885 1.00 97.69 225 LEU A C 1
ATOM 1736 O O . LEU A 1 225 ? 15.715 0.089 -48.795 1.00 97.69 225 LEU A O 1
ATOM 1740 N N . HIS A 1 226 ? 13.642 -0.083 -47.946 1.00 98.25 226 HIS A N 1
ATOM 1741 C CA . HIS A 1 226 ? 13.092 -0.836 -49.066 1.00 98.25 226 HIS A CA 1
ATOM 1742 C C . HIS A 1 226 ? 13.248 -0.085 -50.399 1.00 98.25 226 HIS A C 1
ATOM 1744 O O . HIS A 1 226 ? 13.666 -0.662 -51.405 1.00 98.25 226 HIS A O 1
ATOM 1750 N N . ASN A 1 227 ? 12.989 1.225 -50.411 1.00 98.12 227 ASN A N 1
ATOM 1751 C CA . ASN A 1 227 ? 13.186 2.059 -51.595 1.00 98.12 227 ASN A CA 1
ATOM 1752 C C . ASN A 1 227 ? 14.671 2.155 -52.002 1.00 98.12 227 ASN A C 1
ATOM 1754 O O . ASN A 1 227 ? 14.996 2.122 -53.192 1.00 98.12 227 ASN A O 1
ATOM 1758 N N . LYS A 1 228 ? 15.592 2.252 -51.033 1.00 97.56 228 LYS A N 1
ATOM 1759 C CA . LYS A 1 228 ? 17.042 2.216 -51.297 1.00 97.56 228 LYS A CA 1
ATOM 1760 C C . LYS A 1 228 ? 17.474 0.866 -51.870 1.00 97.56 228 LYS A C 1
ATOM 1762 O O . LYS A 1 228 ? 18.212 0.861 -52.852 1.00 97.56 228 LYS A O 1
ATOM 1767 N N . ASP A 1 229 ? 16.966 -0.246 -51.346 1.00 98.31 229 ASP A N 1
ATOM 1768 C CA . ASP A 1 229 ? 17.245 -1.590 -51.867 1.00 98.31 229 ASP A CA 1
ATOM 1769 C C . ASP A 1 229 ? 16.794 -1.747 -53.322 1.00 98.31 229 ASP A C 1
ATOM 1771 O O . ASP A 1 229 ? 17.528 -2.302 -54.143 1.00 98.31 229 ASP A O 1
ATOM 1775 N N . ILE A 1 230 ? 15.613 -1.224 -53.675 1.00 98.25 230 ILE A N 1
ATOM 1776 C CA . ILE A 1 230 ? 15.149 -1.199 -55.069 1.00 98.25 230 ILE A CA 1
ATOM 1777 C C . ILE A 1 230 ? 16.142 -0.417 -55.935 1.00 98.25 230 ILE A C 1
ATOM 1779 O O . ILE A 1 230 ? 16.590 -0.930 -56.959 1.00 98.25 230 ILE A O 1
ATOM 1783 N N . LYS A 1 231 ? 16.538 0.794 -55.521 1.00 98.38 231 LYS A N 1
ATOM 1784 C CA . LYS A 1 231 ? 17.499 1.618 -56.276 1.00 98.38 231 LYS A CA 1
ATOM 1785 C C . LYS A 1 231 ? 18.856 0.935 -56.440 1.00 98.38 231 LYS A C 1
ATOM 1787 O O . LYS A 1 231 ? 19.427 0.986 -57.527 1.00 98.38 231 LYS A O 1
ATOM 1792 N N . ILE A 1 232 ? 19.353 0.270 -55.397 1.00 98.19 232 ILE A N 1
ATOM 1793 C CA . ILE A 1 232 ? 20.606 -0.492 -55.446 1.00 98.19 232 ILE A CA 1
ATOM 1794 C C . ILE A 1 232 ? 20.491 -1.632 -56.455 1.00 98.19 232 ILE A C 1
ATOM 1796 O O . ILE A 1 232 ? 21.358 -1.754 -57.315 1.00 98.19 232 ILE A O 1
ATOM 1800 N N . LYS A 1 233 ? 19.407 -2.418 -56.421 1.00 98.44 233 LYS A N 1
ATOM 1801 C CA . LYS A 1 233 ? 19.178 -3.496 -57.398 1.00 98.44 233 LYS A CA 1
ATOM 1802 C C . LYS A 1 233 ? 19.114 -2.970 -58.830 1.00 98.44 233 LYS A C 1
ATOM 1804 O O . LYS A 1 233 ? 19.673 -3.582 -59.734 1.00 98.44 233 LYS A O 1
ATOM 1809 N N . TRP A 1 234 ? 18.473 -1.821 -59.044 1.00 98.44 234 TRP A N 1
ATOM 1810 C CA . TRP A 1 234 ? 18.450 -1.160 -60.351 1.00 98.44 234 TRP A CA 1
ATOM 1811 C C . TRP A 1 234 ? 19.853 -0.753 -60.815 1.00 98.44 234 TRP A C 1
ATOM 1813 O O . TRP A 1 234 ? 20.221 -1.039 -61.953 1.00 98.44 234 TRP A O 1
ATOM 1823 N N . ALA A 1 235 ? 20.651 -0.134 -59.941 1.00 97.50 235 ALA A N 1
ATOM 1824 C CA . ALA A 1 235 ? 22.027 0.252 -60.250 1.00 97.50 235 ALA A CA 1
ATOM 1825 C C . ALA A 1 235 ? 22.924 -0.967 -60.522 1.00 97.50 235 ALA A C 1
ATOM 1827 O O . ALA A 1 235 ? 23.669 -0.966 -61.498 1.00 97.50 235 ALA A O 1
ATOM 1828 N N . GLN A 1 236 ? 22.809 -2.024 -59.712 1.00 97.69 236 GLN A N 1
ATOM 1829 C CA . GLN A 1 236 ? 23.513 -3.294 -59.909 1.00 97.69 236 GLN A CA 1
ATOM 1830 C C . GLN A 1 236 ? 23.177 -3.903 -61.271 1.00 97.69 236 GLN A C 1
ATOM 1832 O O . GLN A 1 236 ? 24.083 -4.160 -62.056 1.00 97.69 236 GLN A O 1
ATOM 1837 N N . ASN A 1 237 ? 21.886 -4.041 -61.594 1.00 98.19 237 ASN A N 1
ATOM 1838 C CA . ASN A 1 237 ? 21.445 -4.560 -62.889 1.00 98.19 237 ASN A CA 1
ATOM 1839 C C . ASN A 1 237 ? 21.971 -3.711 -64.053 1.00 98.19 237 ASN A C 1
ATOM 1841 O O . ASN A 1 237 ? 22.368 -4.261 -65.078 1.00 98.19 237 ASN A O 1
ATOM 1845 N N . ARG A 1 238 ? 22.001 -2.379 -63.903 1.00 98.44 238 ARG A N 1
ATOM 1846 C CA . ARG A 1 238 ? 22.546 -1.488 -64.932 1.00 98.44 238 ARG A CA 1
ATOM 1847 C C . ARG A 1 238 ? 24.045 -1.696 -65.127 1.00 98.44 238 ARG A C 1
ATOM 1849 O O . ARG A 1 238 ? 24.477 -1.810 -66.265 1.00 98.44 238 ARG A O 1
ATOM 1856 N N . ILE A 1 239 ? 24.821 -1.777 -64.046 1.00 97.19 239 ILE A N 1
ATOM 1857 C CA . ILE A 1 239 ? 26.264 -2.047 -64.117 1.00 97.19 239 ILE A CA 1
ATOM 1858 C C . ILE A 1 239 ? 26.519 -3.399 -64.785 1.00 97.19 239 ILE A C 1
ATOM 1860 O O . ILE A 1 239 ? 27.364 -3.475 -65.667 1.00 97.19 239 ILE A O 1
ATOM 1864 N N . THR A 1 240 ? 25.768 -4.444 -64.427 1.00 98.06 240 THR A N 1
ATOM 1865 C CA . THR A 1 240 ? 25.888 -5.757 -65.075 1.00 98.06 240 THR A CA 1
ATOM 1866 C C . THR A 1 240 ? 25.610 -5.672 -66.577 1.00 98.06 240 THR A C 1
ATOM 1868 O O . THR A 1 240 ? 26.402 -6.187 -67.358 1.00 98.06 240 THR A O 1
ATOM 1871 N N . GLN A 1 241 ? 24.559 -4.957 -66.996 1.00 97.81 241 GLN A N 1
ATOM 1872 C CA . GLN A 1 241 ? 24.275 -4.728 -68.420 1.00 97.81 241 GLN A CA 1
ATOM 1873 C C . GLN A 1 241 ? 25.419 -3.998 -69.140 1.00 97.81 241 GLN A C 1
ATOM 1875 O O . GLN A 1 241 ? 25.790 -4.393 -70.242 1.00 97.81 241 GLN A O 1
ATOM 1880 N N . GLU A 1 242 ? 25.987 -2.951 -68.533 1.00 96.56 242 GLU A N 1
ATOM 1881 C CA . GLU A 1 242 ? 27.130 -2.221 -69.104 1.00 96.56 242 GLU A CA 1
ATOM 1882 C C . GLU A 1 242 ? 28.391 -3.098 -69.169 1.00 96.56 242 GLU A C 1
ATOM 1884 O O . GLU A 1 242 ? 29.118 -3.062 -70.159 1.00 96.56 242 GLU A O 1
ATOM 1889 N N . MET A 1 243 ? 28.641 -3.929 -68.151 1.00 97.06 243 MET A N 1
ATOM 1890 C CA . MET A 1 243 ? 29.750 -4.888 -68.147 1.00 97.06 243 MET A CA 1
ATOM 1891 C C . MET A 1 243 ? 29.605 -5.936 -69.253 1.00 97.06 243 MET A C 1
ATOM 1893 O O . MET A 1 243 ? 30.584 -6.232 -69.939 1.00 97.06 243 MET A O 1
ATOM 1897 N N . ASP A 1 244 ? 28.401 -6.479 -69.450 1.00 97.00 244 ASP A N 1
ATOM 1898 C CA . ASP A 1 244 ? 28.118 -7.437 -70.520 1.00 97.00 244 ASP A CA 1
ATOM 1899 C C . ASP A 1 244 ? 28.277 -6.798 -71.905 1.00 97.00 244 ASP A C 1
ATOM 1901 O O . ASP A 1 244 ? 28.907 -7.389 -72.784 1.00 97.00 244 ASP A O 1
ATOM 1905 N N . ALA A 1 245 ? 27.788 -5.565 -72.085 1.00 96.75 245 ALA A N 1
ATOM 1906 C CA . ALA A 1 245 ? 27.981 -4.805 -73.317 1.00 96.75 245 ALA A CA 1
ATOM 1907 C C . ALA A 1 245 ? 29.471 -4.542 -73.588 1.00 96.75 245 ALA A C 1
ATOM 1909 O O . ALA A 1 245 ? 29.951 -4.796 -74.694 1.00 96.75 245 ALA A O 1
ATOM 1910 N N . HIS A 1 246 ? 30.228 -4.103 -72.576 1.00 96.31 246 HIS A N 1
ATOM 1911 C CA . HIS A 1 246 ? 31.671 -3.898 -72.694 1.00 96.31 246 HIS A CA 1
ATOM 1912 C C . HIS A 1 246 ? 32.385 -5.197 -73.081 1.00 96.31 246 HIS A C 1
ATOM 1914 O O . HIS A 1 246 ? 33.200 -5.196 -74.003 1.00 96.31 246 HIS A O 1
ATOM 1920 N N . ARG A 1 247 ? 32.049 -6.320 -72.432 1.00 97.81 247 ARG A N 1
ATOM 1921 C CA . ARG A 1 247 ? 32.599 -7.641 -72.763 1.00 97.81 247 ARG A CA 1
ATOM 1922 C C . ARG A 1 247 ? 32.336 -8.011 -74.223 1.00 97.81 247 ARG A C 1
ATOM 1924 O O . ARG A 1 247 ? 33.271 -8.395 -74.916 1.00 97.81 247 ARG A O 1
ATOM 1931 N N . GLU A 1 248 ? 31.111 -7.827 -74.715 1.00 97.06 248 GLU A N 1
ATOM 1932 C CA . GLU A 1 248 ? 30.776 -8.075 -76.123 1.00 97.06 248 GLU A CA 1
ATOM 1933 C C . GLU A 1 248 ? 31.578 -7.166 -77.074 1.00 97.06 248 GLU A C 1
ATOM 1935 O O . GLU A 1 248 ? 32.073 -7.622 -78.109 1.00 97.06 248 GLU A O 1
ATOM 1940 N N . THR A 1 249 ? 31.740 -5.879 -76.737 1.00 96.19 249 THR A N 1
ATOM 1941 C CA . THR A 1 249 ? 32.553 -4.960 -77.550 1.00 96.19 249 THR A CA 1
ATOM 1942 C C . THR A 1 249 ? 34.035 -5.322 -77.545 1.00 96.19 249 THR A C 1
ATOM 1944 O O . THR A 1 249 ? 34.665 -5.260 -78.601 1.00 96.19 249 THR A O 1
ATOM 1947 N N . GLN A 1 250 ? 34.574 -5.768 -76.407 1.00 96.44 250 GLN A N 1
ATOM 1948 C CA . GLN A 1 250 ? 35.955 -6.226 -76.291 1.00 96.44 250 GLN A CA 1
ATOM 1949 C C . GLN A 1 250 ? 36.183 -7.481 -77.139 1.00 96.44 250 GLN A C 1
ATOM 1951 O O . GLN A 1 250 ? 37.106 -7.512 -77.944 1.00 96.44 250 GLN A O 1
ATOM 1956 N N . GLU A 1 251 ? 35.284 -8.469 -77.064 1.00 96.56 251 GLU A N 1
ATOM 1957 C CA . GLU A 1 251 ? 35.357 -9.678 -77.896 1.00 96.56 251 GLU A CA 1
ATOM 1958 C C . GLU A 1 251 ? 35.317 -9.351 -79.404 1.00 96.56 251 GLU A C 1
ATOM 1960 O O . GLU A 1 251 ? 35.974 -10.013 -80.211 1.00 96.56 251 GLU A O 1
ATOM 1965 N N . LYS A 1 252 ? 34.554 -8.327 -79.820 1.00 96.50 252 LYS A N 1
ATOM 1966 C CA . LYS A 1 252 ? 34.546 -7.841 -81.214 1.00 96.50 252 LYS A CA 1
ATOM 1967 C C . LYS A 1 252 ? 35.854 -7.140 -81.584 1.00 96.50 252 LYS A C 1
ATOM 1969 O O . LYS A 1 252 ? 36.363 -7.375 -82.679 1.00 96.50 252 LYS A O 1
ATOM 1974 N N . LEU A 1 253 ? 36.392 -6.302 -80.698 1.00 95.62 253 LEU A N 1
ATOM 1975 C CA . LEU A 1 253 ? 37.664 -5.610 -80.906 1.00 95.62 253 LEU A CA 1
ATOM 1976 C C . LEU A 1 253 ? 38.821 -6.601 -81.056 1.00 95.62 253 LEU A C 1
ATOM 1978 O O . LEU A 1 253 ? 39.624 -6.450 -81.975 1.00 95.62 253 LEU A O 1
ATOM 1982 N N . ASP A 1 254 ? 38.871 -7.632 -80.214 1.00 96.44 254 ASP A N 1
ATOM 1983 C CA . ASP A 1 254 ? 39.898 -8.673 -80.271 1.00 96.44 254 ASP A CA 1
ATOM 1984 C C . ASP A 1 254 ? 39.830 -9.433 -81.607 1.00 96.44 254 ASP A C 1
ATOM 1986 O O . ASP A 1 254 ? 40.855 -9.657 -82.253 1.00 96.44 254 ASP A O 1
ATOM 1990 N N . LYS A 1 255 ? 38.617 -9.746 -82.094 1.00 96.75 255 LYS A N 1
ATOM 1991 C CA . LYS A 1 255 ? 38.406 -10.362 -83.420 1.00 96.75 255 LYS A CA 1
ATOM 1992 C C . LYS A 1 255 ? 38.891 -9.470 -84.562 1.00 96.75 255 LYS A C 1
ATOM 1994 O O . LYS A 1 255 ? 39.583 -9.953 -85.454 1.00 96.75 255 LYS A O 1
ATOM 1999 N N . VAL A 1 256 ? 38.532 -8.184 -84.555 1.00 95.75 256 VAL A N 1
ATOM 2000 C CA . VAL A 1 256 ? 38.984 -7.233 -85.586 1.00 95.75 256 VAL A CA 1
ATOM 2001 C C . VAL A 1 256 ? 40.500 -7.062 -85.532 1.00 95.75 256 VAL A C 1
ATOM 2003 O O . VAL A 1 256 ? 41.144 -7.084 -86.576 1.00 95.75 256 VAL A O 1
ATOM 2006 N N . SER A 1 257 ? 41.079 -6.958 -84.336 1.00 95.44 257 SER A N 1
ATOM 2007 C CA . SER A 1 257 ? 42.528 -6.844 -84.147 1.00 95.44 257 SER A CA 1
ATOM 2008 C C . SER A 1 257 ? 43.262 -8.070 -84.691 1.00 95.44 257 SER A C 1
ATOM 2010 O O . SER A 1 257 ? 44.260 -7.912 -85.385 1.00 95.44 257 SER A O 1
ATOM 2012 N N . ALA A 1 258 ? 42.733 -9.280 -84.473 1.00 96.19 258 ALA A N 1
ATOM 2013 C CA . ALA A 1 258 ? 43.283 -10.504 -85.056 1.00 96.19 258 ALA A CA 1
ATOM 2014 C C . ALA A 1 258 ? 43.220 -10.506 -86.596 1.00 96.19 258 ALA A C 1
ATOM 2016 O O . ALA A 1 258 ? 44.186 -10.896 -87.244 1.00 96.19 258 ALA A O 1
ATOM 2017 N N . ILE A 1 259 ? 42.119 -10.026 -87.191 1.00 96.38 259 ILE A N 1
ATOM 2018 C CA . ILE A 1 259 ? 41.995 -9.885 -88.654 1.00 96.38 259 ILE A CA 1
ATOM 2019 C C . ILE A 1 259 ? 43.001 -8.861 -89.192 1.00 96.38 259 ILE A C 1
ATOM 2021 O O . ILE A 1 259 ? 43.629 -9.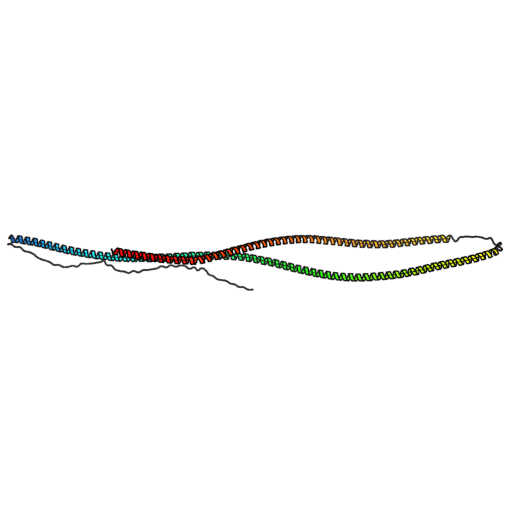104 -90.219 1.00 96.38 259 ILE A O 1
ATOM 2025 N N . VAL A 1 260 ? 43.161 -7.721 -88.514 1.00 94.31 260 VAL A N 1
ATOM 2026 C CA . VAL A 1 260 ? 44.134 -6.689 -88.901 1.00 94.31 260 VAL A CA 1
ATOM 2027 C C . VAL A 1 260 ? 45.554 -7.237 -88.824 1.00 94.31 260 VAL A C 1
ATOM 2029 O O . VAL A 1 260 ? 46.313 -7.022 -89.763 1.00 94.31 260 VAL A O 1
ATOM 2032 N N . GLN A 1 261 ? 45.898 -7.971 -87.763 1.00 95.69 261 GLN A N 1
ATOM 2033 C CA . GLN A 1 261 ? 47.208 -8.607 -87.639 1.00 95.69 261 GLN A CA 1
ATOM 2034 C C . GLN A 1 261 ? 47.443 -9.613 -88.769 1.00 95.69 261 GLN A C 1
ATOM 2036 O O . GLN A 1 261 ? 48.467 -9.540 -89.435 1.00 95.69 261 GLN A O 1
ATOM 2041 N N . GLN A 1 262 ? 46.467 -10.480 -89.063 1.00 95.31 262 GLN A N 1
ATOM 2042 C CA . GLN A 1 262 ? 46.566 -11.416 -90.186 1.00 95.31 262 GLN A CA 1
ATOM 2043 C C . GLN A 1 262 ? 46.763 -10.682 -91.521 1.00 95.31 262 GLN A C 1
ATOM 2045 O O . GLN A 1 262 ? 47.615 -11.061 -92.315 1.00 95.31 262 GLN A O 1
ATOM 2050 N N . ALA A 1 263 ? 46.014 -9.603 -91.762 1.00 93.56 263 ALA A N 1
ATOM 2051 C CA . ALA A 1 263 ? 46.151 -8.803 -92.975 1.00 93.56 263 ALA A CA 1
ATOM 2052 C C . ALA A 1 263 ? 47.510 -8.081 -93.059 1.00 93.56 263 ALA A C 1
ATOM 2054 O O . ALA A 1 263 ? 48.038 -7.903 -94.157 1.00 93.56 263 ALA A O 1
ATOM 2055 N N . GLN A 1 264 ? 48.079 -7.661 -91.923 1.00 94.00 264 GLN A N 1
ATOM 2056 C CA . GLN A 1 264 ? 49.437 -7.118 -91.850 1.00 94.00 264 GLN A CA 1
ATOM 2057 C C . GLN A 1 264 ? 50.474 -8.191 -92.185 1.00 94.00 264 GLN A C 1
ATOM 2059 O O . GLN A 1 264 ? 51.326 -7.938 -93.033 1.00 94.00 264 GLN A O 1
ATOM 2064 N N . ASP A 1 265 ? 50.362 -9.382 -91.597 1.00 95.00 265 ASP A N 1
ATOM 2065 C CA . ASP A 1 265 ? 51.260 -10.510 -91.857 1.00 95.00 265 ASP A CA 1
ATOM 2066 C C . ASP A 1 265 ? 51.197 -10.936 -93.339 1.00 95.00 265 ASP A C 1
ATOM 2068 O O . ASP A 1 265 ? 52.232 -11.119 -93.983 1.00 95.00 265 ASP A O 1
ATOM 2072 N N . ASP A 1 266 ? 49.994 -11.004 -93.922 1.00 93.50 266 ASP A N 1
ATOM 2073 C CA . ASP A 1 266 ? 49.781 -11.293 -95.346 1.00 93.50 266 ASP A CA 1
ATOM 2074 C C . ASP A 1 266 ? 50.383 -10.195 -96.244 1.00 93.50 266 ASP A C 1
ATOM 2076 O O . ASP A 1 266 ? 50.991 -10.488 -97.278 1.00 93.50 266 ASP A O 1
ATOM 2080 N N . ALA A 1 267 ? 50.254 -8.918 -95.859 1.00 91.50 267 ALA A N 1
ATOM 2081 C CA . ALA A 1 267 ? 50.848 -7.795 -96.584 1.00 91.50 267 ALA A CA 1
ATOM 2082 C C . ALA A 1 267 ? 52.383 -7.785 -96.487 1.00 91.50 267 ALA A C 1
ATOM 2084 O O . ALA A 1 267 ? 53.062 -7.481 -97.473 1.00 91.50 267 ALA A O 1
ATOM 2085 N N . GLU A 1 268 ? 52.948 -8.130 -95.327 1.00 93.50 268 GLU A N 1
ATOM 2086 C CA . GLU A 1 268 ? 54.390 -8.300 -95.142 1.00 93.50 268 GLU A CA 1
ATOM 2087 C C . GLU A 1 268 ? 54.927 -9.476 -95.961 1.00 93.50 268 GLU A C 1
ATOM 2089 O O . GLU A 1 268 ? 55.967 -9.337 -96.614 1.00 93.50 268 GLU A O 1
ATOM 2094 N N . LEU A 1 269 ? 54.200 -10.596 -95.996 1.00 93.88 269 LEU A N 1
ATOM 2095 C CA . LEU A 1 269 ? 54.521 -11.746 -96.834 1.00 93.88 269 LEU A CA 1
ATOM 2096 C C . LEU A 1 269 ? 54.485 -11.369 -98.319 1.00 93.88 269 LEU A C 1
ATOM 2098 O O . LEU A 1 269 ? 55.473 -11.570 -99.023 1.00 93.88 269 LEU A O 1
ATOM 2102 N N . ALA A 1 270 ? 53.415 -10.714 -98.777 1.00 91.50 270 ALA A N 1
ATOM 2103 C CA . ALA A 1 270 ? 53.295 -10.237 -100.153 1.00 91.50 270 ALA A CA 1
ATOM 2104 C C . ALA A 1 270 ? 54.414 -9.247 -100.523 1.00 91.50 270 ALA A C 1
ATOM 2106 O O . ALA A 1 270 ? 54.976 -9.311 -101.619 1.00 91.50 270 ALA A O 1
ATOM 2107 N N . LYS A 1 271 ? 54.792 -8.346 -99.605 1.00 93.31 271 LYS A N 1
ATOM 2108 C CA . LYS A 1 271 ? 55.930 -7.432 -99.784 1.00 93.31 271 LYS A CA 1
ATOM 2109 C C . LYS A 1 271 ? 57.247 -8.199 -99.897 1.00 93.31 271 LYS A C 1
ATOM 2111 O O . LYS A 1 271 ? 58.069 -7.861 -100.749 1.00 93.31 271 LYS A O 1
ATOM 2116 N N . LYS A 1 272 ? 57.466 -9.211 -99.053 1.00 92.94 272 LYS A N 1
ATOM 2117 C CA . LYS A 1 272 ? 58.660 -10.064 -99.089 1.00 92.94 272 LYS A CA 1
ATOM 2118 C C . LYS A 1 272 ? 58.745 -10.840 -100.403 1.00 92.94 272 LYS A C 1
ATOM 2120 O O . LYS A 1 272 ? 59.808 -10.832 -101.021 1.00 92.94 272 LYS A O 1
ATOM 2125 N N . ASP A 1 273 ? 57.640 -11.415 -100.863 1.00 91.00 273 ASP A N 1
ATOM 2126 C CA . ASP A 1 273 ? 57.551 -12.138 -102.135 1.00 91.00 273 ASP A CA 1
ATOM 2127 C C . ASP A 1 273 ? 57.784 -11.206 -103.332 1.00 91.00 273 ASP A C 1
ATOM 2129 O O . ASP A 1 273 ? 58.535 -11.543 -104.249 1.00 91.00 273 ASP A O 1
ATOM 2133 N N . ALA A 1 274 ? 57.226 -9.991 -103.302 1.00 89.69 274 ALA A N 1
ATOM 2134 C CA . ALA A 1 274 ? 57.479 -8.973 -104.319 1.00 89.69 274 ALA A CA 1
ATOM 2135 C C . ALA A 1 274 ? 58.959 -8.553 -104.353 1.00 89.69 274 ALA A C 1
ATOM 2137 O O . ALA A 1 274 ? 59.555 -8.480 -105.428 1.00 89.69 274 ALA A O 1
ATOM 2138 N N . LEU A 1 275 ? 59.583 -8.319 -103.192 1.00 92.00 275 LEU A N 1
ATOM 2139 C CA . LEU A 1 275 ? 61.014 -8.008 -103.099 1.00 92.00 275 LEU A CA 1
ATOM 2140 C C . LEU A 1 275 ? 61.888 -9.176 -103.572 1.00 92.00 275 LEU A C 1
ATOM 2142 O O . LEU A 1 275 ? 62.873 -8.940 -104.272 1.00 92.00 275 LEU A O 1
ATOM 2146 N N . ALA A 1 276 ? 61.524 -10.416 -103.240 1.00 90.25 276 ALA A N 1
ATOM 2147 C CA . ALA A 1 276 ? 62.212 -11.617 -103.707 1.00 90.25 276 ALA A CA 1
ATOM 2148 C C . ALA A 1 276 ? 62.092 -11.781 -105.230 1.00 90.25 276 ALA A C 1
ATOM 2150 O O . ALA A 1 276 ? 63.088 -12.059 -105.895 1.00 90.25 276 ALA A O 1
ATOM 2151 N N . SER A 1 277 ? 60.912 -11.526 -105.800 1.00 88.50 277 SER A N 1
ATOM 2152 C CA . SER A 1 277 ? 60.683 -11.517 -107.249 1.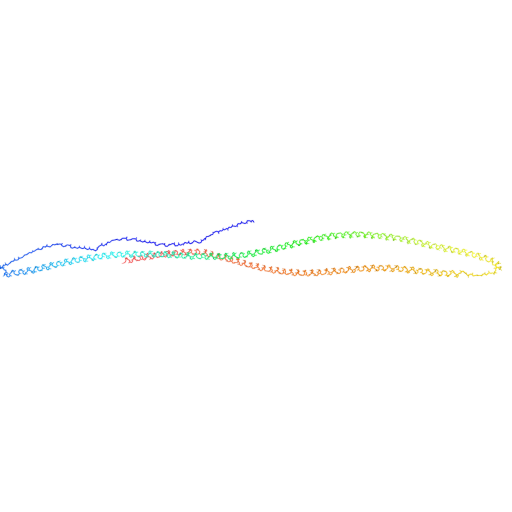00 88.50 277 SER A CA 1
ATOM 2153 C C . SER A 1 277 ? 61.503 -10.428 -107.951 1.00 88.50 277 SER A C 1
ATOM 2155 O O . SER A 1 277 ? 62.190 -10.706 -108.935 1.00 88.50 277 SER A O 1
ATOM 2157 N N . ILE A 1 278 ? 61.536 -9.205 -107.402 1.00 87.56 278 ILE A N 1
ATOM 2158 C CA . ILE A 1 278 ? 62.400 -8.119 -107.895 1.00 87.56 278 ILE A CA 1
ATOM 2159 C C . ILE A 1 278 ? 63.878 -8.524 -107.822 1.00 87.56 278 ILE A C 1
ATOM 2161 O O . ILE A 1 278 ? 64.629 -8.249 -108.757 1.00 87.56 278 ILE A O 1
ATOM 2165 N N . ALA A 1 279 ? 64.314 -9.164 -106.735 1.00 87.44 279 ALA A N 1
ATOM 2166 C CA . ALA A 1 279 ? 65.689 -9.633 -106.583 1.00 87.44 279 ALA A CA 1
ATOM 2167 C C . ALA A 1 279 ? 66.036 -10.732 -107.599 1.00 87.44 279 ALA A C 1
ATOM 2169 O O . ALA A 1 279 ? 67.074 -10.639 -108.246 1.00 87.44 279 ALA A O 1
ATOM 2170 N N . ALA A 1 280 ? 65.154 -11.713 -107.809 1.00 85.31 280 ALA A N 1
ATOM 2171 C CA . ALA A 1 280 ? 65.323 -12.760 -108.817 1.00 85.31 280 ALA A CA 1
ATOM 2172 C C . ALA A 1 280 ? 65.358 -12.184 -110.241 1.00 85.31 280 ALA A C 1
ATOM 2174 O O . ALA A 1 280 ? 66.205 -12.568 -111.044 1.00 85.31 280 ALA A O 1
ATOM 2175 N N . PHE A 1 281 ? 64.496 -11.206 -110.543 1.00 83.62 281 PHE A N 1
ATOM 2176 C CA . PHE A 1 281 ? 64.520 -10.482 -111.813 1.00 83.62 281 PHE A CA 1
ATOM 2177 C C . PHE A 1 281 ? 65.834 -9.716 -112.004 1.00 83.62 281 PHE A C 1
ATOM 2179 O O . PHE A 1 281 ? 66.441 -9.786 -113.071 1.00 83.62 281 PHE A O 1
ATOM 2186 N N . LYS A 1 282 ? 66.309 -9.015 -110.966 1.00 84.25 282 LYS A N 1
ATOM 2187 C CA . LYS A 1 282 ? 67.612 -8.336 -110.984 1.00 84.25 282 LYS A CA 1
ATOM 2188 C C . LYS A 1 282 ? 68.768 -9.317 -111.151 1.00 84.25 282 LYS A C 1
ATOM 2190 O O . LYS A 1 282 ? 69.680 -8.988 -111.893 1.00 84.25 282 LYS A O 1
ATOM 2195 N N . GLN A 1 283 ? 68.727 -10.492 -110.523 1.00 82.75 283 GLN A N 1
ATOM 2196 C CA . GLN A 1 283 ? 69.746 -11.530 -110.686 1.00 82.75 283 GLN A CA 1
ATOM 2197 C C . GLN A 1 283 ? 69.743 -12.083 -112.113 1.00 82.75 283 GLN A C 1
ATOM 2199 O O . GLN A 1 283 ? 70.783 -12.088 -112.752 1.00 82.75 283 GLN A O 1
ATOM 2204 N N . ALA A 1 284 ? 68.578 -12.421 -112.671 1.00 77.31 284 ALA A N 1
ATOM 2205 C CA . ALA A 1 284 ? 68.468 -12.850 -114.065 1.00 77.31 284 ALA A CA 1
ATOM 2206 C C . ALA A 1 284 ? 68.941 -11.760 -115.048 1.00 77.31 284 ALA A C 1
ATOM 2208 O O . ALA A 1 284 ? 69.571 -12.051 -116.067 1.00 77.31 284 ALA A O 1
ATOM 2209 N N . HIS A 1 285 ? 68.665 -10.487 -114.741 1.00 79.12 285 HIS A N 1
ATOM 2210 C CA . HIS A 1 285 ? 69.193 -9.358 -115.500 1.00 79.12 285 HIS A CA 1
ATOM 2211 C C . HIS A 1 285 ? 70.706 -9.197 -115.308 1.00 79.12 285 HIS A C 1
ATOM 2213 O O . HIS A 1 285 ? 71.384 -8.878 -116.275 1.00 79.12 285 HIS A O 1
ATOM 2219 N N . ALA A 1 286 ? 71.246 -9.423 -114.109 1.00 76.19 286 ALA A N 1
ATOM 2220 C CA . ALA A 1 286 ? 72.678 -9.394 -113.825 1.00 76.19 286 ALA A CA 1
ATOM 2221 C C . ALA A 1 286 ? 73.415 -10.538 -114.529 1.00 76.19 286 ALA A C 1
ATOM 2223 O O . ALA A 1 286 ? 74.446 -10.281 -115.127 1.00 76.19 286 ALA A O 1
ATOM 2224 N N . ASP A 1 287 ? 72.860 -11.748 -114.582 1.00 75.31 287 ASP A N 1
ATOM 2225 C CA . ASP A 1 287 ? 73.423 -12.881 -115.328 1.00 75.31 287 ASP A CA 1
ATOM 2226 C C . ASP A 1 287 ? 73.419 -12.591 -116.845 1.00 75.31 287 ASP A C 1
ATOM 2228 O O . ASP A 1 287 ? 74.393 -12.837 -117.565 1.00 75.31 287 ASP A O 1
ATOM 2232 N N . LYS A 1 288 ? 72.347 -11.960 -117.348 1.00 73.94 288 LYS A N 1
ATOM 2233 C CA . LYS A 1 288 ? 72.276 -11.458 -118.731 1.00 73.94 288 LYS A CA 1
ATOM 2234 C C . LYS A 1 288 ? 73.258 -10.309 -118.976 1.00 73.94 288 LYS A C 1
ATOM 2236 O O . LYS A 1 288 ? 73.864 -10.237 -120.044 1.00 73.94 288 LYS A O 1
ATOM 2241 N N . MET A 1 289 ? 73.440 -9.434 -117.990 1.00 67.00 289 MET A N 1
ATOM 2242 C CA . MET A 1 289 ? 74.403 -8.342 -118.031 1.00 67.00 289 MET A CA 1
ATOM 2243 C C . MET A 1 289 ? 75.836 -8.869 -117.961 1.00 67.00 289 MET A C 1
ATOM 2245 O O . MET A 1 289 ? 76.653 -8.359 -118.697 1.00 67.00 289 MET A O 1
ATOM 2249 N N . GLN A 1 290 ? 76.130 -9.931 -117.210 1.00 68.75 290 GLN A N 1
ATOM 2250 C CA . GLN A 1 290 ? 77.426 -10.611 -117.166 1.00 68.75 290 GLN A CA 1
ATOM 2251 C C . GLN A 1 290 ? 77.746 -11.275 -118.515 1.00 68.75 290 GLN A C 1
ATOM 2253 O O . GLN A 1 290 ? 78.879 -11.230 -118.993 1.00 68.75 290 GLN A O 1
ATOM 2258 N N . THR A 1 291 ? 76.722 -11.814 -119.185 1.00 63.91 291 THR A N 1
ATOM 2259 C CA . THR A 1 291 ? 76.831 -12.328 -120.562 1.00 63.91 291 THR A CA 1
ATOM 2260 C C . THR A 1 291 ? 77.133 -11.201 -121.566 1.00 63.91 291 THR A C 1
ATOM 2262 O O . THR A 1 291 ? 77.909 -11.393 -122.500 1.00 63.91 291 THR A O 1
ATOM 2265 N N . LEU A 1 292 ? 76.570 -10.005 -121.356 1.00 58.28 292 LEU A N 1
ATOM 2266 C CA . LEU A 1 292 ? 76.864 -8.793 -122.135 1.00 58.28 292 LEU A CA 1
ATOM 2267 C C . LEU A 1 292 ? 78.185 -8.116 -121.711 1.00 58.28 292 LEU A C 1
ATOM 2269 O O . LEU A 1 292 ? 78.851 -7.511 -122.542 1.00 58.28 292 LEU A O 1
ATOM 2273 N N . GLU A 1 293 ? 78.621 -8.244 -120.458 1.00 58.06 293 GLU A N 1
ATOM 2274 C CA . GLU A 1 293 ? 79.898 -7.740 -119.941 1.00 58.06 293 GLU A CA 1
ATOM 2275 C C . GLU A 1 293 ? 81.068 -8.567 -120.467 1.00 58.06 293 GLU A C 1
ATOM 2277 O O . GLU A 1 293 ? 82.095 -7.980 -120.783 1.00 58.06 293 GLU A O 1
ATOM 2282 N N . LEU A 1 294 ? 80.893 -9.872 -120.707 1.00 57.38 294 LEU A N 1
ATOM 2283 C CA . LEU A 1 294 ? 81.827 -10.679 -121.507 1.00 57.38 294 LEU A CA 1
ATOM 2284 C C . LEU A 1 294 ? 81.965 -10.162 -122.954 1.00 57.38 294 LEU A C 1
ATOM 2286 O O . LEU A 1 294 ? 83.031 -10.302 -123.541 1.00 57.38 294 LEU A O 1
ATOM 2290 N N . GLN A 1 295 ? 80.936 -9.509 -123.509 1.00 53.94 295 GLN A N 1
ATOM 2291 C CA . GLN A 1 295 ? 80.973 -8.873 -124.839 1.00 53.94 295 GLN A CA 1
ATOM 2292 C C . GLN A 1 295 ? 81.477 -7.414 -124.805 1.00 53.94 295 GLN A C 1
ATOM 2294 O O . GLN A 1 295 ? 81.923 -6.885 -125.820 1.00 53.94 295 GLN A O 1
ATOM 2299 N N . VAL A 1 296 ? 81.444 -6.755 -123.643 1.00 54.62 296 VAL A N 1
ATOM 2300 C CA . VAL A 1 296 ? 81.891 -5.364 -123.440 1.00 54.62 296 VAL A CA 1
ATOM 2301 C C . VAL A 1 296 ? 83.320 -5.293 -122.873 1.00 54.62 296 VAL A C 1
ATOM 2303 O O . VAL A 1 296 ? 83.987 -4.273 -123.047 1.00 54.62 296 VAL A O 1
ATOM 2306 N N . HIS A 1 297 ? 83.849 -6.373 -122.285 1.00 50.94 297 HIS A N 1
ATOM 2307 C CA . HIS A 1 297 ? 85.249 -6.471 -121.842 1.00 50.94 297 HIS A CA 1
ATOM 2308 C C . HIS A 1 297 ? 86.262 -6.472 -123.007 1.00 50.94 297 HIS A C 1
ATOM 2310 O O . HIS A 1 297 ? 87.405 -6.069 -122.801 1.00 50.94 297 HIS A O 1
ATOM 2316 N N . GLU A 1 298 ? 85.832 -6.811 -124.230 1.00 47.81 298 GLU A N 1
ATOM 2317 C CA . GLU A 1 298 ? 86.591 -6.641 -125.486 1.00 47.81 298 GLU A CA 1
ATOM 2318 C C . GLU A 1 298 ? 86.635 -5.164 -125.953 1.00 47.81 298 GLU A C 1
ATOM 2320 O O . GLU A 1 298 ? 87.542 -4.748 -126.668 1.00 47.81 298 GLU A O 1
ATOM 2325 N N . LEU A 1 299 ? 85.697 -4.324 -125.493 1.00 44.94 299 LEU A N 1
ATOM 2326 C CA . LEU A 1 299 ? 85.554 -2.911 -125.886 1.00 44.94 299 LEU A CA 1
ATOM 2327 C C . LEU A 1 299 ? 85.851 -1.906 -124.754 1.00 44.94 299 LEU A C 1
ATOM 2329 O O . LEU A 1 299 ? 85.771 -0.696 -124.959 1.00 44.94 299 LEU A O 1
ATOM 2333 N N . LYS A 1 300 ? 86.256 -2.376 -123.566 1.00 42.41 300 LYS A N 1
ATOM 2334 C CA . LYS A 1 300 ? 86.634 -1.549 -122.401 1.00 42.41 300 LYS A CA 1
ATOM 2335 C C . LYS A 1 300 ? 88.106 -1.712 -121.987 1.00 42.41 300 LYS A C 1
ATOM 2337 O O . LYS A 1 300 ? 88.440 -1.607 -120.814 1.00 42.41 300 LYS A O 1
ATOM 2342 N N . ALA A 1 301 ? 89.000 -1.882 -122.963 1.00 40.75 301 ALA A N 1
ATOM 2343 C CA . ALA A 1 301 ? 90.440 -1.617 -122.813 1.00 40.75 301 ALA A CA 1
ATOM 2344 C C . ALA A 1 301 ? 90.832 -0.170 -123.212 1.00 40.75 301 ALA A C 1
ATOM 2346 O O . ALA A 1 301 ? 92.015 0.147 -123.291 1.00 40.75 301 ALA A O 1
ATOM 2347 N N . GLN A 1 302 ? 89.859 0.721 -123.462 1.00 38.84 302 GLN A N 1
ATOM 2348 C CA . GLN A 1 302 ? 90.095 2.081 -123.977 1.00 38.84 302 GLN A CA 1
ATOM 2349 C C . GLN A 1 302 ? 89.571 3.244 -123.119 1.00 38.84 302 GLN A C 1
ATOM 2351 O O . GLN A 1 302 ? 89.576 4.370 -123.606 1.00 38.84 302 GLN A O 1
ATOM 2356 N N . LEU A 1 303 ? 89.156 3.059 -121.858 1.00 34.91 303 LEU A N 1
ATOM 2357 C CA . LEU A 1 303 ? 88.839 4.234 -121.026 1.00 34.91 303 LEU A CA 1
ATOM 2358 C C . LEU A 1 303 ? 88.871 3.957 -119.515 1.00 34.91 303 LEU A C 1
ATOM 2360 O O . LEU A 1 303 ? 87.843 3.879 -118.847 1.00 34.91 303 LEU A O 1
ATOM 2364 N N . ILE A 1 304 ? 90.084 3.815 -118.980 1.00 35.28 304 ILE A N 1
ATOM 2365 C CA . ILE A 1 304 ? 90.396 3.958 -117.553 1.00 35.28 304 ILE A CA 1
ATOM 2366 C C . ILE A 1 304 ? 91.147 5.287 -117.396 1.00 35.28 304 ILE A C 1
ATOM 2368 O O . ILE A 1 304 ? 91.930 5.648 -118.270 1.00 35.28 304 ILE A O 1
ATOM 2372 N N . VAL A 1 305 ? 90.935 5.937 -116.248 1.00 35.56 305 VAL A N 1
ATOM 2373 C CA . VAL A 1 305 ? 91.665 7.082 -115.661 1.00 35.56 305 VAL A CA 1
ATOM 2374 C C . VAL A 1 305 ? 90.903 8.417 -115.687 1.00 35.56 305 VAL A C 1
ATOM 2376 O O . VAL A 1 305 ? 91.092 9.239 -116.576 1.00 35.56 305 VAL A O 1
ATOM 2379 N N . ALA A 1 306 ? 90.083 8.632 -114.648 1.00 31.83 306 ALA A N 1
ATOM 2380 C CA . ALA A 1 306 ? 90.134 9.787 -113.724 1.00 31.83 306 ALA A CA 1
ATOM 2381 C C . ALA A 1 306 ? 88.905 9.732 -112.778 1.00 31.83 306 ALA A C 1
ATOM 2383 O O . ALA A 1 306 ? 87.795 10.036 -113.196 1.00 31.83 306 ALA A O 1
ATOM 2384 N N . CYS A 1 307 ? 89.017 9.084 -111.609 1.00 30.52 307 CYS A N 1
ATOM 2385 C CA . CYS A 1 307 ? 89.247 9.692 -110.275 1.00 30.52 307 CYS A CA 1
ATOM 2386 C C . CYS A 1 307 ? 87.956 10.290 -109.655 1.00 30.52 307 CYS A C 1
ATOM 2388 O O . CYS A 1 307 ? 87.352 11.176 -110.239 1.00 30.52 307 CYS A O 1
ATOM 2390 N N . SER A 1 308 ? 87.402 9.714 -108.569 1.00 29.98 308 SER A N 1
ATOM 2391 C CA . SER A 1 308 ? 87.775 9.958 -107.147 1.00 29.98 308 SER A CA 1
ATOM 2392 C C . SER A 1 308 ? 87.631 11.438 -106.761 1.00 29.98 308 SER A C 1
ATOM 2394 O O . SER A 1 308 ? 88.238 12.262 -107.426 1.00 29.98 308 SER A O 1
ATOM 2396 N N . ASN A 1 309 ? 86.991 11.895 -105.684 1.00 31.61 309 ASN A N 1
ATOM 2397 C CA . ASN A 1 309 ? 86.202 11.372 -104.558 1.00 31.61 309 ASN A CA 1
ATOM 2398 C C . ASN A 1 309 ? 85.684 12.638 -103.803 1.00 31.61 309 ASN A C 1
ATOM 2400 O O . ASN A 1 309 ? 85.837 13.744 -104.310 1.00 31.61 309 ASN A O 1
ATOM 2404 N N . GLU A 1 310 ? 85.176 12.455 -102.578 1.00 34.66 310 GLU A N 1
ATOM 2405 C CA . GLU A 1 310 ? 84.971 13.437 -101.484 1.00 34.66 310 GLU A CA 1
ATOM 2406 C C . GLU A 1 310 ? 83.548 13.999 -101.357 1.00 34.66 310 GLU A C 1
ATOM 2408 O O . GLU A 1 310 ? 83.071 14.775 -102.174 1.00 34.66 310 GLU A O 1
ATOM 2413 N N . ASP A 1 311 ? 82.724 13.549 -100.399 1.00 48.38 311 ASP A N 1
ATOM 2414 C CA . ASP A 1 311 ? 82.917 13.421 -98.933 1.00 48.38 311 ASP A CA 1
ATOM 2415 C C . ASP A 1 311 ? 83.283 14.740 -98.231 1.00 48.38 311 ASP A C 1
ATOM 2417 O O . ASP A 1 311 ? 84.234 14.831 -97.471 1.00 48.38 311 ASP A O 1
ATOM 2421 N N . THR A 1 312 ? 82.438 15.755 -98.416 1.00 44.19 312 THR A N 1
ATOM 2422 C CA . THR A 1 312 ? 82.378 16.966 -97.570 1.00 44.19 312 THR A CA 1
ATOM 2423 C C . THR A 1 312 ? 80.932 17.475 -97.420 1.00 44.19 312 THR A C 1
ATOM 2425 O O . THR A 1 312 ? 80.640 18.655 -97.552 1.00 44.19 312 THR A O 1
ATOM 2428 N N . ARG A 1 313 ? 79.970 16.571 -97.163 1.00 47.47 313 ARG A N 1
ATOM 2429 C CA . ARG A 1 313 ? 78.571 16.947 -96.823 1.00 47.47 313 ARG A CA 1
ATOM 2430 C C . ARG A 1 313 ? 77.948 16.139 -95.673 1.00 47.47 313 ARG A C 1
ATOM 2432 O O . ARG A 1 313 ? 76.851 16.440 -95.221 1.00 47.47 313 ARG A O 1
ATOM 2439 N N . LYS A 1 314 ? 78.645 15.111 -95.171 1.00 52.88 314 LYS A N 1
ATOM 2440 C CA . LYS A 1 314 ? 78.140 14.192 -94.130 1.00 52.88 314 LYS A CA 1
ATOM 2441 C C . LYS A 1 314 ? 78.446 14.636 -92.691 1.00 52.88 314 LYS A C 1
ATOM 2443 O O . LYS A 1 314 ? 77.876 14.060 -91.769 1.00 52.88 314 LYS A O 1
ATOM 2448 N N . LEU A 1 315 ? 79.317 15.630 -92.486 1.00 53.88 315 LEU A N 1
ATOM 2449 C CA . LEU A 1 315 ? 79.716 16.069 -91.142 1.00 53.88 315 LEU A CA 1
ATOM 2450 C C . LEU A 1 315 ? 78.726 17.085 -90.536 1.00 53.88 315 LEU A C 1
ATOM 2452 O O . LEU A 1 315 ? 78.314 16.923 -89.393 1.00 53.88 315 LEU A O 1
ATOM 2456 N N . GLU A 1 316 ? 78.240 18.048 -91.325 1.00 53.47 316 GLU A N 1
ATOM 2457 C CA . GLU A 1 316 ? 77.344 19.121 -90.846 1.00 53.47 316 GLU A CA 1
ATOM 2458 C C . GLU A 1 316 ? 75.923 18.627 -90.506 1.00 53.47 316 GLU A C 1
ATOM 2460 O O . GLU A 1 316 ? 75.262 19.153 -89.612 1.00 53.47 316 GLU A O 1
ATOM 2465 N N . GLN A 1 317 ? 75.455 17.552 -91.151 1.00 56.59 317 GLN A N 1
ATOM 2466 C CA . GLN A 1 317 ? 74.144 16.959 -90.856 1.00 56.59 317 GLN A CA 1
ATOM 2467 C C . GLN A 1 317 ? 74.143 16.092 -89.584 1.00 56.59 317 GLN A C 1
ATOM 2469 O O . GLN A 1 317 ? 73.085 15.816 -89.017 1.00 56.59 317 GLN A O 1
ATOM 2474 N N . LYS A 1 318 ? 75.323 15.672 -89.111 1.00 65.31 318 LYS A N 1
ATOM 2475 C CA . LYS A 1 318 ? 75.461 14.844 -87.909 1.00 65.31 318 LYS A CA 1
ATOM 2476 C C . LYS A 1 318 ? 75.357 15.687 -86.634 1.00 65.31 318 LYS A C 1
ATOM 2478 O O . LYS A 1 318 ? 74.648 15.298 -85.711 1.00 65.31 318 LYS A O 1
ATOM 2483 N N . GLU A 1 319 ? 75.946 16.882 -86.632 1.00 61.28 319 GLU A N 1
ATOM 2484 C CA . GLU A 1 319 ? 75.909 17.799 -85.483 1.00 61.28 319 GLU A CA 1
ATOM 2485 C C . GLU A 1 319 ? 74.516 18.424 -85.266 1.00 61.28 319 GLU A C 1
ATOM 2487 O O . GLU A 1 319 ? 74.052 18.520 -84.128 1.00 61.28 319 GLU A O 1
ATOM 2492 N N . ALA A 1 320 ? 73.784 18.745 -86.342 1.00 63.31 320 ALA A N 1
ATOM 2493 C CA . ALA A 1 320 ? 72.402 19.234 -86.249 1.00 63.31 320 ALA A CA 1
ATOM 2494 C C . ALA A 1 320 ? 71.429 18.173 -85.691 1.00 63.31 320 ALA A C 1
ATOM 2496 O O . ALA A 1 320 ? 70.558 18.481 -84.873 1.00 63.31 320 ALA A O 1
ATOM 2497 N N . ASN A 1 321 ? 71.605 16.905 -86.080 1.00 71.38 321 ASN A N 1
ATOM 2498 C CA . ASN A 1 321 ? 70.785 15.798 -85.583 1.00 71.38 321 ASN A CA 1
ATOM 2499 C C . ASN A 1 321 ? 71.085 15.467 -84.110 1.00 71.38 321 ASN A C 1
ATOM 2501 O O . ASN A 1 321 ? 70.166 15.171 -83.347 1.00 71.38 321 ASN A O 1
ATOM 2505 N N . GLU A 1 322 ? 72.344 15.555 -83.675 1.00 75.31 322 GLU A N 1
ATOM 2506 C CA . GLU A 1 322 ? 72.720 15.312 -82.276 1.00 75.31 322 GLU A CA 1
ATOM 2507 C C . GLU A 1 322 ? 72.202 16.402 -81.319 1.00 75.31 322 GLU A C 1
ATOM 2509 O O . GLU A 1 322 ? 71.832 16.098 -80.179 1.00 75.31 322 GLU A O 1
ATOM 2514 N N . ALA A 1 323 ? 72.111 17.658 -81.774 1.00 72.88 323 ALA A N 1
ATOM 2515 C CA . ALA A 1 323 ? 71.489 18.743 -81.014 1.00 72.88 323 ALA A CA 1
ATOM 2516 C C . ALA A 1 323 ? 69.962 18.569 -80.894 1.00 72.88 323 ALA A C 1
ATOM 2518 O O . ALA A 1 323 ? 69.418 18.679 -79.794 1.00 72.88 323 ALA A O 1
ATOM 2519 N N . ALA A 1 324 ? 69.278 18.205 -81.986 1.00 76.75 324 ALA A N 1
ATOM 2520 C CA . ALA A 1 324 ? 67.835 17.949 -81.983 1.00 76.75 324 ALA A CA 1
ATOM 2521 C C . ALA A 1 324 ? 67.443 16.764 -81.077 1.00 76.75 324 ALA A C 1
ATOM 2523 O O . ALA A 1 324 ? 66.457 16.833 -80.344 1.00 76.75 324 ALA A O 1
ATOM 2524 N N . VAL A 1 325 ? 68.250 15.695 -81.058 1.00 82.94 325 VAL A N 1
ATOM 2525 C CA . VAL A 1 325 ? 68.035 14.544 -80.163 1.00 82.94 325 VAL A CA 1
ATOM 2526 C C . VAL A 1 325 ? 68.224 14.924 -78.690 1.00 82.94 325 VAL A C 1
ATOM 2528 O O . VAL A 1 325 ? 67.497 14.415 -77.839 1.00 82.94 325 VAL A O 1
ATOM 2531 N N . ARG A 1 326 ? 69.169 15.818 -78.361 1.00 82.50 326 ARG A N 1
ATOM 2532 C CA . ARG A 1 326 ? 69.348 16.309 -76.981 1.00 82.50 326 ARG A CA 1
ATOM 2533 C C . ARG A 1 326 ? 68.171 17.149 -76.502 1.00 82.50 326 ARG A C 1
ATOM 2535 O O . ARG A 1 326 ? 67.728 16.945 -75.378 1.00 82.50 326 ARG A O 1
ATOM 2542 N N . ILE A 1 327 ? 67.666 18.052 -77.342 1.00 81.25 327 ILE A N 1
ATOM 2543 C CA . ILE A 1 327 ? 66.501 18.884 -77.006 1.00 81.25 327 ILE A CA 1
ATOM 2544 C C . ILE A 1 327 ? 65.283 17.996 -76.748 1.00 81.25 327 ILE A C 1
ATOM 2546 O O . ILE A 1 327 ? 64.668 18.113 -75.694 1.00 81.25 327 ILE A O 1
ATOM 2550 N N . LYS A 1 328 ? 65.023 17.021 -77.627 1.00 86.12 328 LYS A N 1
ATOM 2551 C CA . LYS A 1 328 ? 63.912 16.080 -77.455 1.00 86.12 328 LYS A CA 1
ATOM 2552 C C . LYS A 1 328 ? 64.007 15.269 -76.157 1.00 86.12 328 LYS A C 1
ATOM 2554 O O . LYS A 1 328 ? 63.013 15.112 -75.465 1.00 86.12 328 LYS A O 1
ATOM 2559 N N . LYS A 1 329 ? 65.205 14.801 -75.780 1.00 86.31 329 LYS A N 1
ATOM 2560 C CA . LYS A 1 329 ? 65.408 14.096 -74.499 1.00 86.31 329 LYS A CA 1
ATOM 2561 C C . LYS A 1 329 ? 65.089 14.976 -73.291 1.00 86.31 329 LYS A C 1
ATOM 2563 O O . LYS A 1 329 ? 64.450 14.503 -72.361 1.00 86.31 329 LYS A O 1
ATOM 2568 N N . LEU A 1 330 ? 65.502 16.244 -73.316 1.00 81.88 330 LEU A N 1
ATOM 2569 C CA . LEU A 1 330 ? 65.200 17.191 -72.239 1.00 81.88 330 LEU A CA 1
ATOM 2570 C C . LEU A 1 330 ? 63.706 17.551 -72.188 1.00 81.88 330 LEU A C 1
ATOM 2572 O O . LEU A 1 330 ? 63.163 17.732 -71.102 1.00 81.88 330 LEU A O 1
ATOM 2576 N N . GLU A 1 331 ? 63.029 17.624 -73.335 1.00 84.94 331 GLU A N 1
ATOM 2577 C CA . GLU A 1 331 ? 61.572 17.804 -73.410 1.00 84.94 331 GLU A CA 1
ATOM 2578 C C . GLU A 1 331 ? 60.819 16.589 -72.853 1.00 84.94 331 GLU A C 1
ATOM 2580 O O . GLU A 1 331 ? 59.910 16.759 -72.038 1.00 84.94 331 GLU A O 1
ATOM 2585 N N . ASP A 1 332 ? 61.237 15.374 -73.218 1.00 89.62 332 ASP A N 1
ATOM 2586 C CA . ASP A 1 332 ? 60.670 14.123 -72.705 1.00 89.62 332 ASP A CA 1
ATOM 2587 C C . ASP A 1 332 ? 60.887 14.003 -71.181 1.00 89.62 332 ASP A C 1
ATOM 2589 O O . ASP A 1 332 ? 59.963 13.665 -70.437 1.00 89.62 332 ASP A O 1
ATOM 2593 N N . GLU A 1 333 ? 62.083 14.343 -70.685 1.00 90.75 333 GLU A N 1
ATOM 2594 C CA . GLU A 1 333 ? 62.401 14.383 -69.250 1.00 90.75 333 GLU A CA 1
ATOM 2595 C C . GLU A 1 333 ? 61.558 15.420 -68.498 1.00 90.75 333 GLU A C 1
ATOM 2597 O O . GLU A 1 333 ? 61.005 15.118 -67.438 1.00 90.75 333 GLU A O 1
ATOM 2602 N N . ASN A 1 334 ? 61.392 16.621 -69.054 1.00 87.31 334 ASN A N 1
ATOM 2603 C CA . ASN A 1 334 ? 60.553 17.656 -68.456 1.00 87.31 334 ASN A CA 1
ATOM 2604 C C . ASN A 1 334 ? 59.064 17.254 -68.452 1.00 87.31 334 ASN A C 1
ATOM 2606 O O . ASN A 1 334 ? 58.351 17.504 -67.477 1.00 87.31 334 ASN A O 1
ATOM 2610 N N . GLY A 1 335 ? 58.601 16.561 -69.498 1.00 90.25 335 GLY A N 1
ATOM 2611 C CA . GLY A 1 335 ? 57.265 15.967 -69.560 1.00 90.25 335 GLY A CA 1
ATOM 2612 C C . GLY A 1 335 ? 57.048 14.896 -68.487 1.00 90.25 335 GLY A C 1
ATOM 2613 O O . GLY A 1 335 ? 56.041 14.929 -67.777 1.00 90.25 335 GLY A O 1
ATOM 2614 N N . MET A 1 336 ? 58.017 13.994 -68.298 1.00 92.50 336 MET A N 1
ATOM 2615 C CA . MET A 1 336 ? 57.974 12.977 -67.238 1.00 92.50 336 MET A CA 1
ATOM 2616 C C . MET A 1 336 ? 57.968 13.599 -65.838 1.00 92.50 336 MET A C 1
ATOM 2618 O O . MET A 1 336 ? 57.175 13.190 -64.988 1.00 92.50 336 MET A O 1
ATOM 2622 N N . LEU A 1 337 ? 58.815 14.603 -65.591 1.00 89.94 337 LEU A N 1
ATOM 2623 C CA . LEU A 1 337 ? 58.864 15.304 -64.306 1.00 89.94 337 LEU A CA 1
ATOM 2624 C C . LEU A 1 337 ? 57.568 16.075 -64.032 1.00 89.94 337 LEU A C 1
ATOM 2626 O O . LEU A 1 337 ? 57.043 15.998 -62.922 1.00 89.94 337 LEU A O 1
ATOM 2630 N N . SER A 1 338 ? 57.000 16.738 -65.041 1.00 89.50 338 SER A N 1
ATOM 2631 C CA . SER A 1 338 ? 55.707 17.427 -64.927 1.00 89.50 338 SER A CA 1
ATOM 2632 C C . SER A 1 338 ? 54.566 16.450 -64.626 1.00 89.50 338 SER A C 1
ATOM 2634 O O . SER A 1 338 ? 53.760 16.692 -63.727 1.00 89.50 338 SER A O 1
ATOM 2636 N N . GLY A 1 339 ? 54.533 15.297 -65.305 1.00 90.69 339 GLY A N 1
ATOM 2637 C CA . GLY A 1 339 ? 53.589 14.219 -65.000 1.00 90.69 339 GLY A CA 1
ATOM 2638 C C . GLY A 1 339 ? 53.761 13.684 -63.577 1.00 90.69 339 GLY A C 1
ATOM 2639 O O . GLY A 1 339 ? 52.779 13.483 -62.862 1.00 90.69 339 GLY A O 1
ATOM 2640 N N . ARG A 1 340 ? 55.009 13.531 -63.115 1.00 93.88 340 ARG A N 1
ATOM 2641 C CA . ARG A 1 340 ? 55.297 13.094 -61.745 1.00 93.88 340 ARG A CA 1
ATOM 2642 C C . ARG A 1 340 ? 54.804 14.103 -60.708 1.00 93.88 340 ARG A C 1
ATOM 2644 O O . ARG A 1 340 ? 54.210 13.684 -59.715 1.00 93.88 340 ARG A O 1
ATOM 2651 N N . VAL A 1 341 ? 54.984 15.402 -60.940 1.00 91.94 341 VAL A N 1
ATOM 2652 C CA . VAL A 1 341 ? 54.459 16.458 -60.058 1.00 91.94 341 VAL A CA 1
ATOM 2653 C C . VAL A 1 341 ? 52.936 16.378 -59.957 1.00 91.94 341 VAL A C 1
ATOM 2655 O O . VAL A 1 341 ? 52.422 16.325 -58.843 1.00 91.94 341 VAL A O 1
ATOM 2658 N N . LEU A 1 342 ? 52.221 16.246 -61.080 1.00 92.75 342 LEU A N 1
ATOM 2659 C CA . LEU A 1 342 ? 50.759 16.101 -61.071 1.00 92.75 342 LEU A CA 1
ATOM 2660 C C . LEU A 1 342 ? 50.295 14.866 -60.283 1.00 92.75 342 LEU A C 1
ATOM 2662 O O . LEU A 1 342 ? 49.345 14.956 -59.506 1.00 92.75 342 LEU A O 1
ATOM 2666 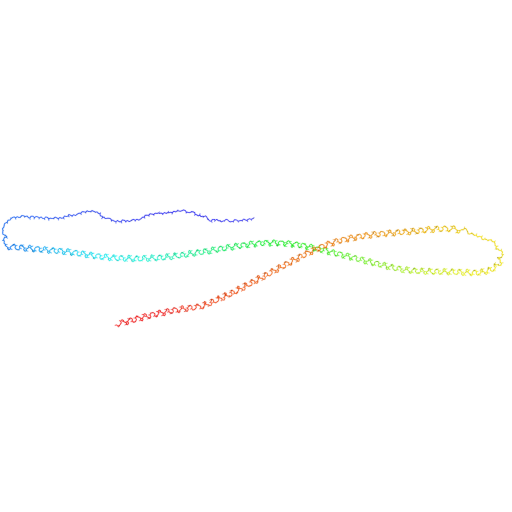N N . THR A 1 343 ? 50.983 13.724 -60.422 1.00 93.31 343 THR A N 1
ATOM 2667 C CA . THR A 1 343 ? 50.654 12.526 -59.624 1.00 93.31 343 THR A CA 1
ATOM 2668 C C . THR A 1 343 ? 50.859 12.753 -58.125 1.00 93.31 343 THR A C 1
ATOM 2670 O O . THR A 1 343 ? 49.995 12.390 -57.332 1.00 93.31 343 THR A O 1
ATOM 2673 N N . LEU A 1 344 ? 51.948 13.420 -57.728 1.00 92.06 344 LEU A N 1
ATOM 2674 C CA . LEU A 1 344 ? 52.233 13.719 -56.322 1.00 92.06 344 LEU A CA 1
ATOM 2675 C C . LEU A 1 344 ? 51.253 14.745 -55.734 1.00 92.06 344 LEU A C 1
ATOM 2677 O O . LEU A 1 344 ? 50.896 14.660 -54.560 1.00 92.06 344 LEU A O 1
ATOM 2681 N N . GLU A 1 345 ? 50.792 15.712 -56.528 1.00 92.81 345 GLU A N 1
ATOM 2682 C CA . GLU A 1 345 ? 49.758 16.663 -56.109 1.00 92.81 345 GLU A CA 1
ATOM 2683 C C . GLU A 1 345 ? 48.398 15.982 -55.911 1.00 92.81 345 GLU A C 1
ATOM 2685 O O . GLU A 1 345 ? 47.717 16.268 -54.921 1.00 92.81 345 GLU A O 1
ATOM 2690 N N . ALA A 1 346 ? 48.037 15.037 -56.786 1.00 93.50 346 ALA A N 1
ATOM 2691 C CA . ALA A 1 346 ? 46.837 14.217 -56.633 1.00 93.50 346 ALA A CA 1
ATOM 2692 C C . ALA A 1 346 ? 46.910 13.321 -55.381 1.00 93.50 346 ALA A C 1
ATOM 2694 O O . ALA A 1 346 ? 45.977 13.309 -54.579 1.00 93.50 346 ALA A O 1
ATOM 2695 N N . GLU A 1 347 ? 48.041 12.642 -55.156 1.00 93.69 347 GLU A N 1
ATOM 2696 C CA . GLU A 1 347 ? 48.287 11.835 -53.950 1.00 93.69 347 GLU A CA 1
ATOM 2697 C C . GLU A 1 347 ? 48.225 12.688 -52.671 1.00 93.69 347 GLU A C 1
ATOM 2699 O O . GLU A 1 347 ? 47.621 12.294 -51.673 1.00 93.69 347 GLU A O 1
ATOM 2704 N N . LYS A 1 348 ? 48.794 13.900 -52.691 1.00 93.62 348 LYS A N 1
ATOM 2705 C CA . LYS A 1 348 ? 48.733 14.839 -51.562 1.00 93.62 348 LYS A CA 1
ATOM 2706 C C . LYS A 1 348 ? 47.300 15.272 -51.247 1.00 93.62 348 LYS A C 1
ATOM 2708 O O . LYS A 1 348 ? 46.970 15.451 -50.071 1.00 93.62 348 LYS A O 1
ATOM 2713 N N . LEU A 1 349 ? 46.464 15.485 -52.263 1.00 93.88 349 LEU A N 1
ATOM 2714 C CA . LEU A 1 349 ? 45.053 15.825 -52.074 1.00 93.88 349 LEU A CA 1
ATOM 2715 C C . LEU A 1 349 ? 44.278 14.649 -51.461 1.00 93.88 349 LEU A C 1
ATOM 2717 O O . LEU A 1 349 ? 43.549 14.854 -50.491 1.00 93.88 349 LEU A O 1
ATOM 2721 N N . ASP A 1 350 ? 44.495 13.430 -51.959 1.00 94.94 350 ASP A N 1
ATOM 2722 C CA . ASP A 1 350 ? 43.881 12.206 -51.423 1.00 94.94 350 ASP A CA 1
ATOM 2723 C C . ASP A 1 350 ? 44.277 11.954 -49.958 1.00 94.94 350 ASP A C 1
ATOM 2725 O O . ASP A 1 350 ? 43.424 11.716 -49.102 1.00 94.94 350 ASP A O 1
ATOM 2729 N N . LEU A 1 351 ? 45.563 12.114 -49.626 1.00 93.31 351 LEU A N 1
ATOM 2730 C CA . LEU A 1 351 ? 46.043 11.996 -48.247 1.00 93.31 351 LEU A CA 1
ATOM 2731 C C . LEU A 1 351 ? 45.411 13.042 -47.322 1.00 93.31 351 LEU A C 1
ATOM 2733 O O . LEU A 1 351 ? 45.046 12.718 -46.193 1.00 93.31 351 LEU A O 1
ATOM 2737 N N . ARG A 1 352 ? 45.235 14.288 -47.783 1.00 93.50 352 ARG A N 1
ATOM 2738 C CA . ARG A 1 352 ? 44.535 15.327 -47.006 1.00 93.50 352 ARG A CA 1
ATOM 2739 C C . ARG A 1 352 ? 43.077 14.961 -46.750 1.00 93.50 352 ARG A C 1
ATOM 2741 O O . ARG A 1 352 ? 42.603 15.163 -45.634 1.00 93.50 352 ARG A O 1
ATOM 2748 N N . GLN A 1 353 ? 42.393 14.408 -47.750 1.00 94.44 353 GLN A N 1
ATOM 2749 C CA . GLN A 1 353 ? 41.013 13.957 -47.601 1.00 94.44 353 GLN A CA 1
ATOM 2750 C C . GLN A 1 353 ? 40.918 12.811 -46.585 1.00 94.44 353 GLN A C 1
ATOM 2752 O O . GLN A 1 353 ? 40.146 12.902 -45.634 1.00 94.44 353 GLN A O 1
ATOM 2757 N N . ARG A 1 354 ? 41.787 11.800 -46.699 1.00 94.50 354 ARG A N 1
ATOM 2758 C CA . ARG A 1 354 ? 41.867 10.684 -45.742 1.00 94.50 354 ARG A CA 1
ATOM 2759 C C . ARG A 1 354 ? 42.137 11.143 -44.313 1.00 94.50 354 ARG A C 1
ATOM 2761 O O . ARG A 1 354 ? 41.500 10.647 -43.390 1.00 94.50 354 ARG A O 1
ATOM 2768 N N . VAL A 1 355 ? 43.045 12.100 -44.114 1.00 94.00 355 VAL A N 1
ATOM 2769 C CA . VAL A 1 355 ? 43.293 12.682 -42.784 1.00 94.00 355 VAL A CA 1
ATOM 2770 C C . VAL A 1 355 ? 42.041 13.388 -42.260 1.00 94.00 355 VAL A C 1
ATOM 2772 O O . VAL A 1 355 ? 41.693 13.205 -41.097 1.00 94.00 355 VAL A O 1
ATOM 2775 N N . SER A 1 356 ? 41.332 14.147 -43.102 1.00 94.31 356 SER A N 1
ATOM 2776 C CA . SER A 1 356 ? 40.077 14.790 -42.696 1.00 94.31 356 SER A CA 1
ATOM 2777 C C . SER A 1 356 ? 39.004 13.779 -42.289 1.00 94.31 356 SER A C 1
ATOM 2779 O O . SER A 1 356 ? 38.257 14.055 -41.353 1.00 94.31 356 SER A O 1
ATOM 2781 N N . ASP A 1 357 ? 38.904 12.646 -42.978 1.00 94.25 357 ASP A N 1
ATOM 2782 C CA . ASP A 1 357 ? 37.913 11.616 -42.663 1.00 94.25 357 ASP A CA 1
ATOM 2783 C C . ASP A 1 357 ? 38.290 10.849 -41.385 1.00 94.25 357 ASP A C 1
ATOM 2785 O O . ASP A 1 357 ? 37.427 10.588 -40.551 1.00 94.25 357 ASP A O 1
ATOM 2789 N N . LEU A 1 358 ? 39.585 10.589 -41.159 1.00 92.56 358 LEU A N 1
ATOM 2790 C CA . LEU A 1 358 ? 40.077 10.007 -39.904 1.00 92.56 358 LEU A CA 1
ATOM 2791 C C . LEU A 1 358 ? 39.789 10.900 -38.691 1.00 92.56 358 LEU A C 1
ATOM 2793 O O . LEU A 1 358 ? 39.403 10.388 -37.643 1.00 92.56 358 LEU A O 1
ATOM 2797 N N . VAL A 1 359 ? 39.938 12.222 -38.827 1.00 94.75 359 VAL A N 1
ATOM 2798 C CA . VAL A 1 359 ? 39.604 13.169 -37.749 1.00 94.75 359 VAL A CA 1
ATOM 2799 C C . VAL A 1 359 ? 38.118 13.089 -37.392 1.00 94.75 359 VAL A C 1
ATOM 2801 O O . VAL A 1 359 ? 37.793 12.990 -36.212 1.00 94.75 359 VAL A O 1
ATOM 2804 N N . LYS A 1 360 ? 37.220 13.048 -38.386 1.00 93.19 360 LYS A N 1
ATOM 2805 C CA . LYS A 1 360 ? 35.773 12.900 -38.143 1.00 93.19 360 LYS A CA 1
ATOM 2806 C C . LYS A 1 360 ? 35.442 11.581 -37.442 1.00 93.19 360 LYS A C 1
ATOM 2808 O O . LYS A 1 360 ? 34.683 11.583 -36.480 1.00 93.19 360 LYS A O 1
ATOM 2813 N N . CYS A 1 361 ? 36.052 10.474 -37.869 1.00 92.31 361 CYS A N 1
ATOM 2814 C CA . CYS A 1 361 ? 35.876 9.179 -37.207 1.00 92.31 361 CYS A CA 1
ATOM 2815 C C . CYS A 1 361 ? 36.323 9.211 -35.734 1.00 92.31 361 CYS A C 1
ATOM 2817 O O . CYS A 1 361 ? 35.659 8.624 -34.880 1.00 92.31 361 CYS A O 1
ATOM 2819 N N . GLU A 1 362 ? 37.427 9.893 -35.410 1.00 92.44 362 GLU A N 1
ATOM 2820 C CA . GLU A 1 362 ? 37.895 10.001 -34.020 1.00 92.44 362 GLU A CA 1
ATOM 2821 C C . GLU A 1 362 ? 36.980 10.908 -33.177 1.00 92.44 362 GLU A C 1
ATOM 2823 O O . GLU A 1 362 ? 36.725 10.618 -32.006 1.00 92.44 362 GLU A O 1
ATOM 2828 N N . GLU A 1 363 ? 36.417 11.968 -33.768 1.00 93.81 363 GLU A N 1
ATOM 2829 C CA . GLU A 1 363 ? 35.398 12.805 -33.123 1.00 93.81 363 GLU A CA 1
ATOM 2830 C C . GLU A 1 363 ? 34.120 12.011 -32.813 1.00 93.81 363 GLU A C 1
ATOM 2832 O O . GLU A 1 363 ? 33.615 12.078 -31.688 1.00 93.81 363 GLU A O 1
ATOM 2837 N N . GLU A 1 364 ? 33.623 11.218 -33.767 1.00 94.06 364 GLU A N 1
ATOM 2838 C CA . GLU A 1 364 ? 32.470 10.327 -33.579 1.00 94.06 364 GLU A CA 1
ATOM 2839 C C . GLU A 1 364 ? 32.740 9.277 -32.495 1.00 94.06 364 GLU A C 1
ATOM 2841 O O . GLU A 1 364 ? 31.911 9.063 -31.606 1.00 94.06 364 GLU A O 1
ATOM 2846 N N . LYS A 1 365 ? 33.932 8.671 -32.498 1.00 92.44 365 LYS A N 1
ATOM 2847 C CA . LYS A 1 365 ? 34.355 7.724 -31.461 1.00 92.44 365 LYS A CA 1
ATOM 2848 C C . LYS A 1 365 ? 34.388 8.372 -30.075 1.00 92.44 365 LYS A C 1
ATOM 2850 O O . LYS A 1 365 ? 33.857 7.796 -29.128 1.00 92.44 365 LYS A O 1
ATOM 2855 N N . CYS A 1 366 ? 34.929 9.584 -29.950 1.00 93.88 366 CYS A N 1
ATOM 2856 C CA . CYS A 1 366 ? 34.936 10.322 -28.684 1.00 93.88 366 CYS A CA 1
ATOM 2857 C C . CYS A 1 366 ? 33.510 10.648 -28.197 1.00 93.88 366 CYS A C 1
ATOM 2859 O O . CYS A 1 366 ? 33.230 10.615 -26.995 1.00 93.88 366 CYS A O 1
ATOM 2861 N N . GLN A 1 367 ? 32.582 10.948 -29.111 1.00 92.81 367 GLN A N 1
ATOM 2862 C CA . GLN A 1 367 ? 31.172 11.153 -28.767 1.00 92.81 367 GLN A CA 1
ATOM 2863 C C . GLN A 1 367 ? 30.508 9.859 -28.281 1.00 92.81 367 GLN A C 1
ATOM 2865 O O . GLN A 1 367 ? 29.822 9.880 -27.257 1.00 92.81 367 GLN A O 1
ATOM 2870 N N . LEU A 1 368 ? 30.750 8.735 -28.960 1.00 93.62 368 LEU A N 1
ATOM 2871 C CA . LEU A 1 368 ? 30.241 7.423 -28.555 1.00 93.62 368 LEU A CA 1
ATOM 2872 C C . LEU A 1 368 ? 30.799 6.985 -27.196 1.00 93.62 368 LEU A C 1
ATOM 2874 O O . LEU A 1 368 ? 30.043 6.497 -26.361 1.00 93.62 368 LEU A O 1
ATOM 2878 N N . GLU A 1 369 ? 32.086 7.214 -26.923 1.00 94.06 369 GLU A N 1
ATOM 2879 C CA . GLU A 1 369 ? 32.692 6.929 -25.615 1.00 94.06 369 GLU A CA 1
ATOM 2880 C C . GLU A 1 369 ? 32.029 7.737 -24.490 1.00 94.06 369 GLU A C 1
ATOM 2882 O O . GLU A 1 369 ? 31.713 7.186 -23.434 1.00 94.06 369 GLU A O 1
ATOM 2887 N N . LYS A 1 370 ? 31.735 9.025 -24.718 1.00 93.25 370 LYS A N 1
ATOM 2888 C CA . LYS A 1 370 ? 31.001 9.855 -23.746 1.00 93.25 370 LYS A CA 1
ATOM 2889 C C . LYS A 1 370 ? 29.586 9.333 -23.497 1.00 93.25 370 LYS A C 1
ATOM 2891 O O . LYS A 1 370 ? 29.161 9.264 -22.345 1.00 93.25 370 LYS A O 1
ATOM 2896 N N . GLN A 1 371 ? 28.869 8.944 -24.553 1.00 93.94 371 GLN A N 1
ATOM 2897 C CA . GLN A 1 371 ? 27.535 8.348 -24.427 1.00 93.94 371 GLN A CA 1
ATOM 2898 C C . GLN A 1 371 ? 27.585 7.019 -23.669 1.00 93.94 371 GLN A C 1
ATOM 2900 O O . GLN A 1 371 ? 26.756 6.788 -22.793 1.00 93.94 371 GLN A O 1
ATOM 2905 N N . PHE A 1 372 ? 28.583 6.179 -23.949 1.00 94.56 372 PHE A N 1
ATOM 2906 C CA . PHE A 1 372 ? 28.777 4.906 -23.264 1.00 94.56 372 PHE A CA 1
ATOM 2907 C C . PHE A 1 372 ? 29.034 5.099 -21.766 1.00 94.56 372 PHE A C 1
ATOM 2909 O O . PHE A 1 372 ? 28.414 4.423 -20.948 1.00 94.56 372 PHE A O 1
ATOM 2916 N N . ILE A 1 373 ? 29.891 6.056 -21.393 1.00 94.81 373 ILE A N 1
ATOM 2917 C CA . ILE A 1 373 ? 30.148 6.397 -19.986 1.00 94.81 373 ILE A CA 1
ATOM 2918 C C . ILE A 1 373 ? 28.866 6.895 -19.302 1.00 94.81 373 ILE A C 1
ATOM 2920 O O . ILE A 1 373 ? 28.578 6.476 -18.181 1.00 94.81 373 ILE A O 1
ATOM 2924 N N . SER A 1 374 ? 28.071 7.735 -19.975 1.00 94.25 374 SER A N 1
ATOM 2925 C CA . SER A 1 374 ? 26.787 8.223 -19.447 1.00 94.25 374 SER A CA 1
ATOM 2926 C C . SER A 1 374 ? 25.795 7.082 -19.210 1.00 94.25 374 SER A C 1
ATOM 2928 O O . SER A 1 374 ? 25.283 6.932 -18.102 1.00 94.25 374 SER A O 1
ATOM 2930 N N . LEU A 1 375 ? 25.580 6.226 -20.215 1.00 93.50 375 LEU A N 1
ATOM 2931 C CA . LEU A 1 375 ? 24.694 5.064 -20.099 1.00 93.50 375 LEU A CA 1
ATOM 2932 C C . LEU A 1 375 ? 25.169 4.096 -19.014 1.00 93.50 375 LEU A C 1
ATOM 2934 O O . LEU A 1 375 ? 24.357 3.511 -18.300 1.00 93.50 375 LEU A O 1
ATOM 2938 N N . LYS A 1 376 ? 26.486 3.917 -18.876 1.00 94.81 376 LYS A N 1
ATOM 2939 C CA . LYS A 1 376 ? 27.059 3.050 -17.848 1.00 94.81 376 LYS A CA 1
ATOM 2940 C C . LYS A 1 376 ? 26.788 3.592 -16.443 1.00 94.81 376 LYS A C 1
ATOM 2942 O O . LYS A 1 376 ? 26.395 2.818 -15.574 1.00 94.81 376 LYS A O 1
ATOM 2947 N N . ALA A 1 377 ? 26.926 4.901 -16.238 1.00 93.12 377 ALA A N 1
ATOM 2948 C CA . ALA A 1 377 ? 26.594 5.541 -14.968 1.00 93.12 377 ALA A CA 1
ATOM 2949 C C . ALA A 1 377 ? 25.096 5.414 -14.629 1.00 93.12 377 ALA A C 1
ATOM 2951 O O . ALA A 1 377 ? 24.750 5.078 -13.496 1.00 93.12 377 ALA A O 1
ATOM 2952 N N . GLU A 1 378 ? 24.212 5.610 -15.612 1.00 93.25 378 GLU A N 1
ATOM 2953 C CA . GLU A 1 378 ? 22.765 5.409 -15.446 1.00 93.25 378 GLU A CA 1
ATOM 2954 C C . GLU A 1 378 ? 22.421 3.952 -15.112 1.00 93.25 378 GLU A C 1
ATOM 2956 O O . GLU A 1 378 ? 21.610 3.689 -14.221 1.00 93.25 378 GLU A O 1
ATOM 2961 N N . PHE A 1 379 ? 23.070 2.994 -15.779 1.00 93.81 379 PHE A N 1
ATOM 2962 C CA . PHE A 1 379 ? 22.891 1.570 -15.510 1.00 93.81 379 PHE A CA 1
ATOM 2963 C C . PHE A 1 379 ? 23.322 1.200 -14.086 1.00 93.81 379 PHE A C 1
ATOM 2965 O O . PHE A 1 379 ? 22.582 0.515 -13.379 1.00 93.81 379 PHE A O 1
ATOM 2972 N N . ASP A 1 380 ? 24.484 1.677 -13.638 1.00 93.94 380 ASP A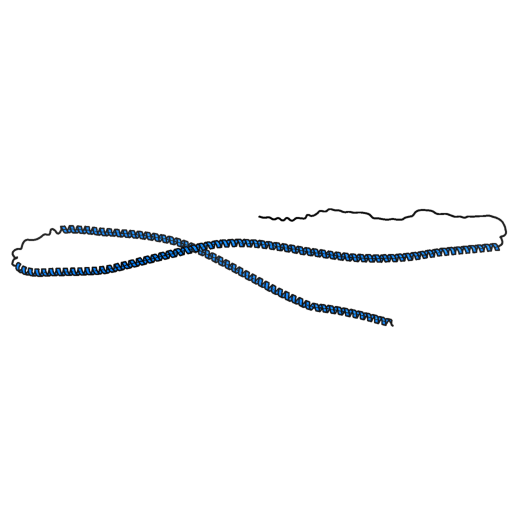 N 1
ATOM 2973 C CA . ASP A 1 380 ? 24.980 1.405 -12.287 1.00 93.94 380 ASP A CA 1
ATOM 2974 C C . ASP A 1 380 ? 24.065 2.049 -11.224 1.00 93.94 380 ASP A C 1
ATOM 2976 O O . ASP A 1 380 ? 23.751 1.426 -10.205 1.00 93.94 380 ASP A O 1
ATOM 2980 N N . GLN A 1 381 ? 23.536 3.251 -11.488 1.00 93.50 381 GLN A N 1
ATOM 2981 C CA . GLN A 1 381 ? 22.545 3.896 -10.623 1.00 93.50 381 GLN A CA 1
ATOM 2982 C C . GLN A 1 381 ? 21.234 3.097 -10.555 1.00 93.50 381 GLN A C 1
ATOM 2984 O O . GLN A 1 381 ? 20.700 2.876 -9.463 1.00 93.50 381 GLN A O 1
ATOM 2989 N N . MET A 1 382 ? 20.737 2.615 -11.697 1.00 93.00 382 MET A N 1
ATOM 2990 C CA . MET A 1 382 ? 19.555 1.753 -11.766 1.00 93.00 382 MET A CA 1
ATOM 2991 C C . MET A 1 382 ? 19.768 0.451 -10.986 1.00 93.00 382 MET A C 1
ATOM 2993 O O . MET A 1 382 ? 18.878 0.007 -10.260 1.00 93.00 382 MET A O 1
ATOM 2997 N N . GLN A 1 383 ? 20.961 -0.139 -11.075 1.00 93.44 383 GLN A N 1
ATOM 2998 C CA . GLN A 1 383 ? 21.299 -1.374 -10.373 1.00 93.44 383 GLN A CA 1
ATOM 2999 C C . GLN A 1 383 ? 21.276 -1.188 -8.845 1.00 93.44 383 GLN A C 1
ATOM 3001 O O . GLN A 1 383 ? 20.742 -2.036 -8.128 1.00 93.44 383 GLN A O 1
ATOM 3006 N N . VAL A 1 384 ? 21.766 -0.049 -8.339 1.00 94.56 384 VAL A N 1
ATOM 3007 C CA . VAL A 1 384 ? 21.673 0.305 -6.909 1.00 94.56 384 VAL A CA 1
ATOM 3008 C C . VAL A 1 384 ? 20.219 0.484 -6.466 1.00 94.56 384 VAL A C 1
ATOM 3010 O O . VAL A 1 384 ? 19.841 0.000 -5.397 1.00 94.56 384 VAL A O 1
ATOM 3013 N N . VAL A 1 385 ? 19.387 1.152 -7.272 1.00 93.94 385 VAL A N 1
ATOM 3014 C CA . VAL A 1 385 ? 17.956 1.334 -6.968 1.00 93.94 385 VAL A CA 1
ATOM 3015 C C . VAL A 1 385 ? 17.225 -0.007 -6.945 1.00 93.94 385 VAL A C 1
ATOM 3017 O O . VAL A 1 385 ? 16.473 -0.268 -6.007 1.00 93.94 385 VAL A O 1
ATOM 3020 N N . MET A 1 386 ? 17.486 -0.880 -7.920 1.00 90.75 386 MET A N 1
ATOM 3021 C CA . MET A 1 386 ? 16.931 -2.235 -7.961 1.00 90.75 386 MET A CA 1
ATOM 3022 C C . MET A 1 386 ? 17.325 -3.046 -6.728 1.00 90.75 386 MET A C 1
ATOM 3024 O O . MET A 1 386 ? 16.469 -3.696 -6.132 1.00 90.75 386 MET A O 1
ATOM 3028 N N . ARG A 1 387 ? 18.588 -2.964 -6.290 1.00 93.75 387 ARG A N 1
ATOM 3029 C CA . ARG A 1 387 ? 19.045 -3.659 -5.080 1.00 93.75 387 ARG A CA 1
ATOM 3030 C C . ARG A 1 387 ? 18.313 -3.168 -3.831 1.00 93.75 387 ARG A C 1
ATOM 3032 O O . ARG A 1 387 ? 17.806 -3.985 -3.074 1.00 93.75 387 ARG A O 1
ATOM 3039 N N . ARG A 1 388 ? 18.185 -1.847 -3.657 1.00 93.81 388 ARG A N 1
ATOM 3040 C CA . ARG A 1 388 ? 17.422 -1.259 -2.539 1.00 93.81 388 ARG A CA 1
ATOM 3041 C C . ARG A 1 388 ? 15.957 -1.680 -2.563 1.00 93.81 388 ARG A C 1
ATOM 3043 O O . ARG A 1 388 ? 15.407 -2.022 -1.527 1.00 93.81 388 ARG A O 1
ATOM 3050 N N . LYS A 1 389 ? 15.327 -1.696 -3.741 1.00 91.56 389 LYS A N 1
ATOM 3051 C CA . LYS A 1 389 ? 13.938 -2.150 -3.885 1.00 91.56 389 LYS A CA 1
ATOM 3052 C C . LYS A 1 389 ? 13.772 -3.636 -3.576 1.00 91.56 389 LYS A C 1
ATOM 3054 O O . LYS A 1 389 ? 12.761 -4.005 -2.990 1.00 91.56 389 LYS A O 1
ATOM 3059 N N . SER A 1 390 ? 14.756 -4.463 -3.926 1.00 93.44 390 SER A N 1
ATOM 3060 C CA . SER A 1 390 ? 14.788 -5.877 -3.539 1.00 93.44 390 SER A CA 1
ATOM 3061 C C . SER A 1 390 ? 14.867 -6.036 -2.020 1.00 93.44 390 SER A C 1
ATOM 3063 O O . SER A 1 390 ? 14.060 -6.759 -1.449 1.00 93.44 390 SER A O 1
ATOM 3065 N N . GLU A 1 391 ? 15.771 -5.305 -1.361 1.00 93.88 391 GLU A N 1
ATOM 3066 C CA . GLU A 1 391 ? 15.916 -5.311 0.104 1.00 93.88 391 GLU A CA 1
ATOM 3067 C C . GLU A 1 391 ? 14.628 -4.820 0.806 1.00 93.88 391 GLU A C 1
ATOM 3069 O O . GLU A 1 391 ? 14.181 -5.419 1.782 1.00 93.88 391 GLU A O 1
ATOM 3074 N N . GLU A 1 392 ? 13.980 -3.768 0.286 1.00 93.06 392 GLU A N 1
ATOM 3075 C CA . GLU A 1 392 ? 12.687 -3.273 0.789 1.00 93.06 392 GLU A CA 1
ATOM 3076 C C . GLU A 1 392 ? 11.560 -4.312 0.639 1.00 93.06 392 GLU A C 1
ATOM 3078 O O . GLU A 1 392 ? 10.732 -4.459 1.540 1.00 93.06 392 GLU A O 1
ATOM 3083 N N . LEU A 1 393 ? 11.518 -5.038 -0.485 1.00 92.25 393 LEU A N 1
ATOM 3084 C CA . LEU A 1 393 ? 10.531 -6.096 -0.724 1.00 92.25 393 LEU A CA 1
ATOM 3085 C C . LEU A 1 393 ? 10.746 -7.300 0.196 1.00 92.25 393 LEU A C 1
ATOM 3087 O O . LEU A 1 393 ? 9.771 -7.836 0.718 1.00 92.25 393 LEU A O 1
ATOM 3091 N N . GLU A 1 394 ? 11.997 -7.704 0.421 1.00 93.69 394 GLU A N 1
ATOM 3092 C CA . GLU A 1 394 ? 12.339 -8.781 1.357 1.00 93.69 394 GLU A CA 1
ATOM 3093 C C . GLU A 1 394 ? 11.954 -8.418 2.796 1.00 93.69 394 GLU A C 1
ATOM 3095 O O . GLU A 1 394 ? 11.340 -9.229 3.491 1.00 93.69 394 GLU A O 1
ATOM 3100 N N . ALA A 1 395 ? 12.223 -7.181 3.227 1.00 93.94 395 ALA A N 1
ATOM 3101 C CA . ALA A 1 395 ? 11.803 -6.696 4.541 1.00 93.94 395 ALA A CA 1
ATOM 3102 C C . ALA A 1 395 ? 10.270 -6.699 4.690 1.00 93.94 395 ALA A C 1
ATOM 3104 O O . ALA A 1 395 ? 9.743 -7.217 5.674 1.00 93.94 395 ALA A O 1
ATOM 3105 N N . ALA A 1 396 ? 9.542 -6.198 3.686 1.00 91.38 396 ALA A N 1
ATOM 3106 C CA . ALA A 1 396 ? 8.080 -6.206 3.694 1.00 91.38 396 ALA A CA 1
ATOM 3107 C C . ALA A 1 396 ? 7.492 -7.630 3.687 1.00 91.38 396 ALA A C 1
ATOM 3109 O O . ALA A 1 396 ? 6.467 -7.878 4.327 1.00 91.38 396 ALA A O 1
ATOM 3110 N N . ALA A 1 397 ? 8.130 -8.573 2.985 1.00 92.44 397 ALA A N 1
ATOM 3111 C CA . ALA A 1 397 ? 7.732 -9.979 2.983 1.00 92.44 397 ALA A CA 1
ATOM 3112 C C . ALA A 1 397 ? 7.938 -10.627 4.361 1.00 92.44 397 ALA A C 1
ATOM 3114 O O . ALA A 1 397 ? 7.025 -11.286 4.859 1.00 92.44 397 ALA A O 1
ATOM 3115 N N . SER A 1 398 ? 9.084 -10.374 5.003 1.00 95.00 398 SER A N 1
ATOM 3116 C CA . SER A 1 398 ? 9.369 -10.833 6.368 1.00 95.00 398 SER A CA 1
ATOM 3117 C C . SER A 1 398 ? 8.356 -10.283 7.377 1.00 95.00 398 SER A C 1
ATOM 3119 O O . SER A 1 398 ? 7.849 -11.027 8.219 1.00 95.00 398 SER A O 1
ATOM 3121 N N . ASP A 1 399 ? 8.016 -8.995 7.287 1.00 95.31 399 ASP A N 1
ATOM 3122 C CA . ASP A 1 399 ? 6.989 -8.395 8.142 1.00 95.31 399 ASP A CA 1
ATOM 3123 C C . ASP A 1 399 ? 5.628 -9.063 7.912 1.00 95.31 399 ASP A C 1
ATOM 3125 O O . ASP A 1 399 ? 4.943 -9.429 8.869 1.00 95.31 399 ASP A O 1
ATOM 3129 N N . ALA A 1 400 ? 5.236 -9.272 6.651 1.00 91.19 400 ALA A N 1
ATOM 3130 C CA . ALA A 1 400 ? 3.981 -9.937 6.305 1.00 91.19 400 ALA A CA 1
ATOM 3131 C C . ALA A 1 400 ? 3.909 -11.377 6.842 1.00 91.19 400 ALA A C 1
ATOM 3133 O O . ALA A 1 400 ? 2.848 -11.804 7.300 1.00 91.19 400 ALA A O 1
ATOM 3134 N N . GLU A 1 401 ? 5.015 -12.123 6.822 1.00 95.25 401 GLU A N 1
ATOM 3135 C CA . GLU A 1 401 ? 5.094 -13.441 7.456 1.00 95.25 401 GLU A CA 1
ATOM 3136 C C . GLU A 1 401 ? 4.907 -13.349 8.970 1.00 95.25 401 GLU A C 1
ATOM 3138 O O . GLU A 1 401 ? 4.059 -14.058 9.506 1.00 95.25 401 GLU A O 1
ATOM 3143 N N . ALA A 1 402 ? 5.589 -12.423 9.651 1.00 95.00 402 ALA A N 1
ATOM 3144 C CA . ALA A 1 402 ? 5.427 -12.226 11.092 1.00 95.00 402 ALA A CA 1
ATOM 3145 C C . ALA A 1 402 ? 3.977 -11.882 11.489 1.00 95.00 402 ALA A C 1
ATOM 3147 O O . ALA A 1 402 ? 3.483 -12.349 12.521 1.00 95.00 402 ALA A O 1
ATOM 3148 N N . TRP A 1 403 ? 3.275 -11.095 10.665 1.00 94.75 403 TRP A N 1
ATOM 3149 C CA . TRP A 1 403 ? 1.849 -10.816 10.852 1.00 94.75 403 TRP A CA 1
ATOM 3150 C C . TRP A 1 403 ? 0.986 -12.069 10.702 1.00 94.75 403 TRP A C 1
ATOM 3152 O O . TRP A 1 403 ? 0.129 -12.301 11.554 1.00 94.75 403 TRP A O 1
ATOM 3162 N N . ARG A 1 404 ? 1.238 -12.903 9.686 1.00 94.81 404 ARG A N 1
ATOM 3163 C CA . ARG A 1 404 ? 0.513 -14.173 9.502 1.00 94.81 404 ARG A CA 1
ATOM 3164 C C . ARG A 1 404 ? 0.725 -15.131 10.669 1.00 94.81 404 ARG A C 1
ATOM 3166 O O . ARG A 1 404 ? -0.225 -15.784 11.090 1.00 94.81 404 ARG A O 1
ATOM 3173 N N . THR A 1 405 ? 1.935 -15.200 11.223 1.00 95.56 405 THR A N 1
ATOM 3174 C CA . THR A 1 405 ? 2.214 -16.052 12.388 1.00 95.56 405 THR A CA 1
ATOM 3175 C C . THR A 1 405 ? 1.430 -15.580 13.611 1.00 95.56 405 THR A C 1
ATOM 3177 O O . THR A 1 405 ? 0.762 -16.385 14.256 1.00 95.56 405 THR A O 1
ATOM 3180 N N . LYS A 1 406 ? 1.420 -14.267 13.885 1.00 96.81 406 LYS A N 1
ATOM 3181 C CA . LYS A 1 406 ? 0.612 -13.687 14.973 1.00 96.81 406 LYS A CA 1
ATOM 3182 C C . LYS A 1 406 ? -0.884 -13.907 14.776 1.00 96.81 406 LYS A C 1
ATOM 3184 O O . LYS A 1 406 ? -1.592 -14.194 15.736 1.00 96.81 406 LYS A O 1
ATOM 3189 N N . GLU A 1 407 ? -1.375 -13.760 13.550 1.00 95.75 407 GLU A N 1
ATOM 3190 C CA . GLU A 1 407 ? -2.774 -14.032 13.219 1.00 95.75 407 GLU A CA 1
ATOM 3191 C C . GLU A 1 407 ? -3.128 -15.501 13.491 1.00 95.75 407 GLU A C 1
ATOM 3193 O O . GLU A 1 407 ? -4.130 -15.777 14.147 1.00 95.75 407 GLU A O 1
ATOM 3198 N N . ALA A 1 408 ? -2.276 -16.443 13.075 1.00 96.38 408 ALA A N 1
ATOM 3199 C CA . ALA A 1 408 ? -2.469 -17.866 13.339 1.00 96.38 408 ALA A CA 1
ATOM 3200 C C . ALA A 1 408 ? -2.472 -18.193 14.845 1.00 96.38 408 ALA A C 1
ATOM 3202 O O . ALA A 1 408 ? -3.307 -18.974 15.307 1.00 96.38 408 ALA A O 1
ATOM 3203 N N . GLU A 1 409 ? -1.584 -17.573 15.628 1.00 97.00 409 GLU A N 1
ATOM 3204 C CA . GLU A 1 409 ? -1.558 -17.709 17.090 1.00 97.00 409 GLU A CA 1
ATOM 3205 C C . GLU A 1 409 ? -2.844 -17.179 17.739 1.00 97.00 409 GLU A C 1
ATOM 3207 O O . GLU A 1 409 ? -3.421 -17.849 18.599 1.00 97.00 409 GLU A O 1
ATOM 3212 N N . LEU A 1 410 ? -3.329 -16.010 17.305 1.00 97.00 410 LEU A N 1
ATOM 3213 C CA . LEU A 1 410 ? -4.580 -15.428 17.797 1.00 97.00 410 LEU A CA 1
ATOM 3214 C C . LEU A 1 410 ? -5.785 -16.306 17.454 1.00 97.00 410 LEU A C 1
ATOM 3216 O O . LEU A 1 410 ? -6.614 -16.555 18.326 1.00 97.00 410 LEU A O 1
ATOM 3220 N N . LEU A 1 411 ? -5.862 -16.822 16.225 1.00 96.94 411 LEU A N 1
ATOM 3221 C CA . LEU A 1 411 ? -6.929 -17.734 15.810 1.00 96.94 411 LEU A CA 1
ATOM 3222 C C . LEU A 1 411 ? -6.911 -19.035 16.621 1.00 96.94 411 LEU A C 1
ATOM 3224 O O . LEU A 1 411 ? -7.961 -19.474 17.091 1.00 96.94 411 LEU A O 1
ATOM 3228 N N . SER A 1 412 ? -5.729 -19.614 16.854 1.00 96.94 412 SER A N 1
ATOM 3229 C CA . SER A 1 412 ? -5.561 -20.797 17.709 1.00 96.94 412 SER A CA 1
ATOM 3230 C C . SER A 1 412 ? -5.998 -20.522 19.151 1.00 96.94 412 SER A C 1
ATOM 3232 O O . SER A 1 412 ? -6.719 -21.320 19.753 1.00 96.94 412 SER A O 1
ATOM 3234 N N . TYR A 1 413 ? -5.634 -19.361 19.704 1.00 97.31 413 TYR A N 1
ATOM 3235 C CA . TYR A 1 413 ? -6.077 -18.947 21.033 1.00 97.31 413 TYR A CA 1
ATOM 3236 C C . TYR A 1 413 ? -7.600 -18.787 21.106 1.00 97.31 413 TYR A C 1
ATOM 3238 O O . TYR A 1 413 ? -8.225 -19.281 22.046 1.00 97.31 413 TYR A O 1
ATOM 3246 N N . THR A 1 414 ? -8.216 -18.142 20.112 1.00 96.94 414 THR A N 1
ATOM 3247 C CA . THR A 1 414 ? -9.675 -18.002 20.037 1.00 96.94 414 THR A CA 1
ATOM 3248 C C . THR A 1 414 ? -10.353 -19.364 19.955 1.00 96.94 414 THR A C 1
ATOM 3250 O O . THR A 1 414 ? -11.291 -19.600 20.711 1.00 96.94 414 THR A O 1
ATOM 3253 N N . GLN A 1 415 ? -9.846 -20.282 19.127 1.00 96.50 415 GLN A N 1
ATOM 3254 C CA . GLN A 1 415 ? -10.367 -21.645 19.036 1.00 96.50 415 GLN A CA 1
ATOM 3255 C C . GLN A 1 415 ? -10.320 -22.357 20.396 1.00 96.50 415 GLN A C 1
ATOM 3257 O O . GLN A 1 415 ? -11.339 -22.869 20.850 1.00 96.50 415 GLN A O 1
ATOM 3262 N N . GLN A 1 416 ? -9.185 -22.306 21.100 1.00 97.62 416 GLN A N 1
ATOM 3263 C CA . GLN A 1 416 ? -9.060 -22.906 22.435 1.00 97.62 416 GLN A CA 1
ATOM 3264 C C . GLN A 1 416 ? -10.030 -22.297 23.456 1.00 97.62 416 GLN A C 1
ATOM 3266 O O . GLN A 1 416 ? -10.539 -23.004 24.328 1.00 97.62 416 GLN A O 1
ATOM 3271 N N . GLN A 1 417 ? -10.273 -20.986 23.388 1.00 96.75 417 GLN A N 1
ATOM 3272 C CA . GLN A 1 417 ? -11.253 -20.322 24.249 1.00 96.75 417 GLN A CA 1
ATOM 3273 C C . GLN A 1 417 ? -12.678 -20.773 23.919 1.00 96.75 417 GLN A C 1
ATOM 3275 O O . GLN A 1 417 ? -13.445 -21.064 24.835 1.00 96.75 417 GLN A O 1
ATOM 3280 N N . THR A 1 418 ? -13.023 -20.889 22.635 1.00 97.00 418 THR A N 1
ATOM 3281 C CA . THR A 1 418 ? -14.324 -21.402 22.193 1.00 97.00 418 THR A CA 1
ATOM 3282 C C . THR A 1 418 ? -14.542 -22.842 22.648 1.00 97.00 418 THR A C 1
ATOM 3284 O O . THR A 1 418 ? -15.584 -23.129 23.234 1.00 97.00 418 THR A O 1
ATOM 3287 N N . ASP A 1 419 ? -13.553 -23.721 22.477 1.00 96.81 419 ASP A N 1
ATOM 3288 C CA . ASP A 1 419 ? -13.635 -25.122 22.905 1.00 96.81 419 ASP A CA 1
ATOM 3289 C C . ASP A 1 419 ? -13.874 -25.235 24.419 1.00 96.81 419 ASP A C 1
ATOM 3291 O O . ASP A 1 419 ? -14.742 -25.988 24.865 1.00 96.81 419 ASP A O 1
ATOM 3295 N N . LYS A 1 420 ? -13.163 -24.434 25.226 1.00 97.44 420 LYS A N 1
ATOM 3296 C CA . LYS A 1 420 ? -13.377 -24.374 26.683 1.00 97.44 420 LYS A CA 1
ATOM 3297 C C . LYS A 1 420 ? -14.771 -23.877 27.044 1.00 97.44 420 LYS A C 1
ATOM 3299 O O . LYS A 1 420 ? -15.385 -24.411 27.961 1.00 97.44 420 LYS A O 1
ATOM 3304 N N . LEU A 1 421 ? -15.267 -22.862 26.343 1.00 96.81 421 LEU A N 1
ATOM 3305 C CA . LEU A 1 421 ? -16.580 -22.282 26.609 1.00 96.81 421 LEU A CA 1
ATOM 3306 C C . LEU A 1 421 ? -17.694 -23.291 26.302 1.00 96.81 421 LEU A C 1
ATOM 3308 O O . LEU A 1 421 ? -18.600 -23.460 27.116 1.00 96.81 421 LEU A O 1
ATOM 3312 N N . VAL A 1 422 ? -17.572 -24.032 25.196 1.00 97.94 422 VAL A N 1
ATOM 3313 C CA . VAL A 1 422 ? -18.482 -25.134 24.844 1.00 97.94 422 VAL A CA 1
ATOM 3314 C C . VAL A 1 422 ? -18.414 -26.262 25.876 1.00 97.94 422 VAL A C 1
ATOM 3316 O O . VAL A 1 422 ? -19.458 -26.757 26.299 1.00 97.94 422 VAL A O 1
ATOM 3319 N N . ALA A 1 423 ? -17.215 -26.648 26.325 1.00 96.69 423 ALA A N 1
ATOM 3320 C CA . ALA A 1 423 ? -17.051 -27.678 27.351 1.00 96.69 423 ALA A CA 1
ATOM 3321 C C . ALA A 1 423 ? -17.725 -27.279 28.675 1.00 96.69 423 ALA A C 1
ATOM 3323 O O . ALA A 1 423 ? -18.545 -28.034 29.194 1.00 96.69 423 ALA A O 1
ATOM 3324 N N . VAL A 1 424 ? -17.465 -26.064 29.171 1.00 97.06 424 VAL A N 1
ATOM 3325 C CA . VAL A 1 424 ? -18.086 -25.539 30.400 1.00 97.06 424 VAL A CA 1
ATOM 3326 C C . VAL A 1 424 ? -19.602 -25.432 30.253 1.00 97.06 424 VAL A C 1
ATOM 3328 O O . VAL A 1 424 ? -20.333 -25.792 31.170 1.00 97.06 424 VAL A O 1
ATOM 3331 N N . GLN A 1 425 ? -20.100 -24.978 29.102 1.00 97.06 425 GLN A N 1
ATOM 3332 C CA . GLN A 1 425 ? -21.538 -24.906 28.850 1.00 97.06 425 GLN A CA 1
ATOM 3333 C C . GLN A 1 425 ? -22.179 -26.302 28.833 1.00 97.06 425 GLN A C 1
ATOM 3335 O O . GLN A 1 425 ? -23.250 -26.493 29.405 1.00 97.06 425 GLN A O 1
ATOM 3340 N N . SER A 1 426 ? -21.513 -27.295 28.238 1.00 97.44 426 SER A N 1
ATOM 3341 C CA . SER A 1 426 ? -21.958 -28.691 28.268 1.00 97.44 426 SER A CA 1
ATOM 3342 C C . SER A 1 426 ? -21.972 -29.256 29.691 1.00 97.44 426 SER A C 1
ATOM 3344 O O . SER A 1 426 ? -22.922 -29.942 30.067 1.00 97.44 426 SER A O 1
ATOM 3346 N N . GLU A 1 427 ? -20.943 -28.975 30.494 1.00 97.31 427 GLU A N 1
ATOM 3347 C CA . GLU A 1 427 ? -20.886 -29.374 31.906 1.00 97.31 427 GLU A CA 1
ATOM 3348 C C . GLU A 1 427 ? -21.990 -28.704 32.730 1.00 97.31 427 GLU A C 1
ATOM 3350 O O . GLU A 1 427 ? -22.647 -29.375 33.529 1.00 97.31 427 GLU A O 1
ATOM 3355 N N . ALA A 1 428 ? -22.249 -27.415 32.498 1.00 95.75 428 ALA A N 1
ATOM 3356 C CA . ALA A 1 428 ? -23.325 -26.675 33.148 1.00 95.75 428 ALA A CA 1
ATOM 3357 C C . ALA A 1 428 ? -24.694 -27.289 32.826 1.00 95.75 428 ALA A C 1
ATOM 3359 O O . ALA A 1 428 ? -25.438 -27.616 33.746 1.00 95.75 428 ALA A O 1
ATOM 3360 N N . ILE A 1 429 ? -24.984 -27.554 31.547 1.00 97.00 429 ILE A N 1
ATOM 3361 C CA . ILE A 1 429 ? -26.226 -28.218 31.118 1.00 97.00 429 ILE A CA 1
ATOM 3362 C C . ILE A 1 429 ? -26.341 -29.619 31.742 1.00 97.00 429 ILE A C 1
ATOM 3364 O O . ILE A 1 429 ? -27.413 -30.027 32.191 1.00 97.00 429 ILE A O 1
ATOM 3368 N N . ALA A 1 430 ? -25.248 -30.384 31.800 1.00 96.88 430 ALA A N 1
ATOM 3369 C CA . ALA A 1 430 ? -25.248 -31.709 32.420 1.00 96.88 430 ALA A CA 1
ATOM 3370 C C . ALA A 1 430 ? -25.533 -31.648 33.933 1.00 96.88 430 ALA A C 1
ATOM 3372 O O . ALA A 1 430 ? -26.278 -32.486 34.455 1.00 96.88 430 ALA A O 1
ATOM 3373 N N . ALA A 1 431 ? -24.968 -30.661 34.633 1.00 95.81 431 ALA A N 1
ATOM 3374 C CA . ALA A 1 431 ? -25.226 -30.413 36.047 1.00 95.81 431 ALA A CA 1
ATOM 3375 C C . ALA A 1 431 ? -26.676 -29.969 36.287 1.00 95.81 431 ALA A C 1
ATOM 3377 O O . ALA A 1 431 ? -27.335 -30.507 37.173 1.00 95.81 431 ALA A O 1
ATOM 3378 N N . GLU A 1 432 ? -27.197 -29.069 35.457 1.00 97.19 432 GLU A N 1
ATOM 3379 C CA . GLU A 1 432 ? -28.571 -28.565 35.520 1.00 97.19 432 GLU A CA 1
ATOM 3380 C C . GLU A 1 432 ? -29.589 -29.700 35.313 1.00 97.19 432 GLU A C 1
ATOM 3382 O O . GLU A 1 432 ? -30.481 -29.899 36.135 1.00 97.19 432 GLU A O 1
ATOM 3387 N N . ASN A 1 433 ? -29.366 -30.568 34.319 1.00 96.62 433 ASN A N 1
ATOM 3388 C CA . ASN A 1 433 ? -30.151 -31.793 34.122 1.00 96.62 433 ASN A CA 1
ATOM 3389 C C . ASN A 1 433 ? -30.059 -32.766 35.311 1.00 96.62 433 ASN A C 1
ATOM 3391 O O . ASN A 1 433 ? -30.983 -33.536 35.583 1.00 96.62 433 ASN A O 1
ATOM 3395 N N . LYS A 1 434 ? -28.923 -32.811 36.017 1.00 97.62 434 LYS A N 1
ATOM 3396 C CA . LYS A 1 434 ? -28.781 -33.629 37.230 1.00 97.62 434 LYS A CA 1
ATOM 3397 C C . LYS A 1 434 ? -29.579 -33.038 38.391 1.00 97.62 434 LYS A C 1
ATOM 3399 O O . LYS A 1 434 ? -30.239 -33.806 39.084 1.00 97.62 434 LYS A O 1
ATOM 3404 N N . VAL A 1 435 ? -29.548 -31.719 38.573 1.00 96.75 435 VAL A N 1
ATOM 3405 C CA . VAL A 1 435 ? -30.358 -31.015 39.578 1.00 96.75 435 VAL A CA 1
ATOM 3406 C C . VAL A 1 435 ? -31.842 -31.246 39.313 1.00 96.75 435 VAL A C 1
ATOM 3408 O O . VAL A 1 435 ? -32.520 -31.751 40.197 1.00 96.75 435 VAL A O 1
ATOM 3411 N N . GLN A 1 436 ? -32.314 -31.026 38.083 1.00 96.56 436 GLN A N 1
ATOM 3412 C CA . GLN A 1 436 ? -33.718 -31.247 37.715 1.00 96.56 436 GLN A CA 1
ATOM 3413 C C . GLN A 1 436 ? -34.184 -32.687 37.985 1.00 96.56 436 GLN A C 1
ATOM 3415 O O . GLN A 1 436 ? -35.285 -32.900 38.487 1.00 96.56 436 GLN A O 1
ATOM 3420 N N . ARG A 1 437 ? -33.344 -33.694 37.698 1.00 96.88 437 ARG A N 1
ATOM 3421 C CA . ARG A 1 437 ? -33.654 -35.098 38.031 1.00 96.88 437 ARG A CA 1
ATOM 3422 C C . ARG A 1 437 ? -33.758 -35.328 39.536 1.00 96.88 437 ARG A C 1
ATOM 3424 O O . ARG A 1 437 ? -34.709 -35.958 39.982 1.00 96.88 437 ARG A O 1
ATOM 3431 N N . LEU A 1 438 ? -32.802 -34.812 40.310 1.00 96.00 438 LEU A N 1
ATOM 3432 C CA . LEU A 1 438 ? -32.822 -34.939 41.768 1.00 96.00 438 LEU A CA 1
ATOM 3433 C C . LEU A 1 438 ? -34.016 -34.205 42.386 1.00 96.00 438 LEU A C 1
ATOM 3435 O O . LEU A 1 438 ? -34.618 -34.722 43.316 1.00 96.00 438 LEU A O 1
ATOM 3439 N N . GLU A 1 439 ? -34.393 -33.040 41.863 1.00 95.44 439 GLU A N 1
ATOM 3440 C CA . GLU A 1 439 ? -35.593 -32.310 42.285 1.00 95.44 439 GLU A CA 1
ATOM 3441 C C . GLU A 1 439 ? -36.871 -33.099 41.974 1.00 95.44 439 GLU A C 1
ATOM 3443 O O . GLU A 1 439 ? -37.745 -33.212 42.837 1.00 95.44 439 GLU A O 1
ATOM 3448 N N . ALA A 1 440 ? -36.955 -33.705 40.784 1.00 95.25 440 ALA A N 1
ATOM 3449 C CA . ALA A 1 440 ? -38.074 -34.560 40.391 1.00 95.25 440 ALA A CA 1
ATOM 3450 C C . ALA A 1 440 ? -38.193 -35.828 41.258 1.00 95.25 440 ALA A C 1
ATOM 3452 O O . ALA A 1 440 ? -39.305 -36.285 41.508 1.00 95.25 440 ALA A O 1
ATOM 3453 N N . GLU A 1 441 ? -37.078 -36.386 41.740 1.00 95.94 441 GLU A N 1
ATOM 3454 C CA . GLU A 1 441 ? -37.063 -37.508 42.693 1.00 95.94 441 GLU A CA 1
ATOM 3455 C C . GLU A 1 441 ? -37.347 -37.060 44.138 1.00 95.94 441 GLU A C 1
ATOM 3457 O O . GLU A 1 441 ? -38.017 -37.765 44.896 1.00 95.94 441 GLU A O 1
ATOM 3462 N N . TYR A 1 442 ? -36.859 -35.882 44.534 1.00 95.50 442 TYR A N 1
ATOM 3463 C CA . TYR A 1 442 ? -36.999 -35.349 45.888 1.00 95.50 442 TYR A CA 1
ATOM 3464 C C . TYR A 1 442 ? -38.442 -34.963 46.218 1.00 95.50 442 TYR A C 1
ATOM 3466 O O . TYR A 1 442 ? -38.905 -35.268 47.316 1.00 95.50 442 TYR A O 1
ATOM 3474 N N . GLN A 1 443 ? -39.163 -34.331 45.286 1.00 95.50 443 GLN A N 1
ATOM 3475 C CA . GLN A 1 443 ? -40.554 -33.909 45.500 1.00 95.50 443 GLN A CA 1
ATOM 3476 C C . GLN A 1 443 ? -41.486 -35.042 45.967 1.00 95.50 443 GLN A C 1
ATOM 3478 O O . GLN A 1 443 ? -42.029 -34.936 47.067 1.00 95.50 443 GLN A O 1
ATOM 3483 N N . PRO A 1 444 ? -41.622 -36.174 45.249 1.00 95.00 444 PRO A N 1
ATOM 3484 C CA . PRO A 1 444 ? -42.513 -37.250 45.676 1.00 95.00 444 PRO A CA 1
ATOM 3485 C C . PRO A 1 444 ? -42.061 -37.906 46.986 1.00 95.00 444 PRO A C 1
ATOM 3487 O O . PRO A 1 444 ? -42.899 -38.350 47.772 1.00 95.00 444 PRO A O 1
ATOM 3490 N N . LEU A 1 445 ? -40.751 -37.965 47.258 1.00 94.62 445 LEU A N 1
ATOM 3491 C CA . LEU A 1 445 ? -40.233 -38.451 48.540 1.00 94.62 445 LEU A CA 1
ATOM 3492 C C . LEU A 1 445 ? -40.591 -37.505 49.689 1.00 94.62 445 LEU A C 1
ATOM 3494 O O . LEU A 1 445 ? -40.989 -37.973 50.755 1.00 94.62 445 LEU A O 1
ATOM 3498 N N . SER A 1 446 ? -40.466 -36.195 49.478 1.00 95.50 446 SER A N 1
ATOM 3499 C CA . SER A 1 446 ? -40.874 -35.165 50.433 1.00 95.50 446 SER A CA 1
ATOM 3500 C C . SER A 1 446 ? -42.375 -35.244 50.713 1.00 95.50 446 SER A C 1
ATOM 3502 O O . SER A 1 446 ? -42.770 -35.324 51.877 1.00 95.50 446 SER A O 1
ATOM 3504 N N . ASP A 1 447 ? -43.202 -35.339 49.668 1.00 94.56 447 ASP A N 1
ATOM 3505 C CA . ASP A 1 447 ? -44.656 -35.498 49.782 1.00 94.56 447 ASP A CA 1
ATOM 3506 C C . ASP A 1 447 ? -45.024 -36.760 50.569 1.00 94.56 447 ASP A C 1
ATOM 3508 O O . ASP A 1 447 ? -45.828 -36.712 51.502 1.00 94.56 447 ASP A O 1
ATOM 3512 N N . ARG A 1 448 ? -44.382 -37.896 50.259 1.00 95.69 448 ARG A N 1
ATOM 3513 C CA . ARG A 1 448 ? -44.559 -39.158 50.994 1.00 95.69 448 ARG A CA 1
ATOM 3514 C C . ARG A 1 448 ? -44.176 -39.014 52.468 1.00 95.69 448 ARG A C 1
ATOM 3516 O O . ARG A 1 448 ? -44.849 -39.570 53.331 1.00 95.69 448 ARG A O 1
ATOM 3523 N N . ASN A 1 449 ? -43.095 -38.296 52.763 1.00 93.00 449 ASN A N 1
ATOM 3524 C CA . ASN A 1 449 ? -42.615 -38.081 54.127 1.00 93.00 449 ASN A CA 1
ATOM 3525 C C . ASN A 1 449 ? -43.584 -37.189 54.921 1.00 93.00 449 ASN A C 1
ATOM 3527 O O . ASN A 1 449 ? -43.890 -37.499 56.070 1.00 93.00 449 ASN A O 1
ATOM 3531 N N . SER A 1 450 ? -44.133 -36.140 54.299 1.00 94.19 450 SER A N 1
ATOM 3532 C CA . SER A 1 450 ? -45.214 -35.336 54.885 1.00 94.19 450 SER A CA 1
ATOM 3533 C C . SER A 1 450 ? -46.471 -36.168 55.144 1.00 94.19 450 SER A C 1
ATOM 3535 O O . SER A 1 450 ? -46.965 -36.157 56.268 1.00 94.19 450 SER A O 1
ATOM 3537 N N . GLN A 1 451 ? -46.923 -36.975 54.177 1.00 95.44 451 GLN A N 1
ATOM 3538 C CA . GLN A 1 451 ? -48.064 -37.887 54.366 1.00 95.44 451 GLN A CA 1
ATOM 3539 C C . GLN A 1 451 ? -47.835 -38.868 55.523 1.00 95.44 451 GLN A C 1
ATOM 3541 O O . GLN A 1 451 ? -48.722 -39.088 56.342 1.00 95.44 451 GLN A O 1
ATOM 3546 N N . LEU A 1 452 ? -46.638 -39.456 55.619 1.00 93.94 452 LEU A N 1
ATOM 3547 C CA . LEU A 1 452 ? -46.288 -40.356 56.719 1.00 93.94 452 LEU A CA 1
ATOM 3548 C C . LEU A 1 452 ? -46.259 -39.627 58.067 1.00 93.94 452 LEU A C 1
ATOM 3550 O O . LEU A 1 452 ? -46.710 -40.194 59.056 1.00 93.94 452 LEU A O 1
ATOM 3554 N N . LYS A 1 453 ? -45.768 -38.382 58.128 1.00 94.38 453 LYS A N 1
ATOM 3555 C CA . LYS A 1 453 ? -45.815 -37.563 59.351 1.00 94.38 453 LYS A CA 1
ATOM 3556 C C . LYS A 1 453 ? -47.247 -37.256 59.782 1.00 94.38 453 LYS A C 1
ATOM 3558 O O . LYS A 1 453 ? -47.534 -37.365 60.970 1.00 94.38 453 LYS A O 1
ATOM 3563 N N . GLU A 1 454 ? -48.128 -36.911 58.844 1.00 94.38 454 GLU A N 1
ATOM 3564 C CA . GLU A 1 454 ? -49.555 -36.695 59.118 1.00 94.38 454 GLU A CA 1
ATOM 3565 C C . GLU A 1 454 ? -50.219 -37.974 59.643 1.00 94.38 454 GLU A C 1
ATOM 3567 O O . GLU A 1 454 ? -50.898 -37.939 60.667 1.00 94.38 454 GLU A O 1
ATOM 3572 N N . GLN A 1 455 ? -49.958 -39.125 59.012 1.00 95.25 455 GLN A N 1
ATOM 3573 C CA . GLN A 1 455 ? -50.444 -40.425 59.491 1.00 95.25 455 GLN A CA 1
ATOM 3574 C C . GLN A 1 455 ? -49.915 -40.763 60.888 1.00 95.25 455 GLN A C 1
ATOM 3576 O O . GLN A 1 455 ? -50.660 -41.259 61.728 1.00 95.25 455 GLN A O 1
ATOM 3581 N N . LEU A 1 456 ? -48.640 -40.481 61.161 1.00 93.62 456 LEU A N 1
ATOM 3582 C CA . LEU A 1 456 ? -48.023 -40.744 62.459 1.00 93.62 456 LEU A CA 1
ATOM 3583 C C . LEU A 1 456 ? -48.629 -39.848 63.547 1.00 93.62 456 LEU A C 1
ATOM 3585 O O . LEU A 1 456 ? -48.954 -40.353 64.618 1.00 93.62 456 LEU A O 1
ATOM 3589 N N . GLN A 1 457 ? -48.861 -38.561 63.258 1.00 94.19 457 GLN A N 1
ATOM 3590 C CA . GLN A 1 457 ? -49.610 -37.664 64.145 1.00 94.19 457 GLN A CA 1
ATOM 3591 C C . GLN A 1 457 ? -51.038 -38.162 64.390 1.00 94.19 457 GLN A C 1
ATOM 3593 O O . GLN A 1 457 ? -51.502 -38.155 65.531 1.00 94.19 457 GLN A O 1
ATOM 3598 N N . HIS A 1 458 ? -51.727 -38.625 63.347 1.00 94.44 458 HIS A N 1
ATOM 3599 C CA . HIS A 1 458 ? -53.073 -39.175 63.472 1.00 94.44 458 HIS A CA 1
ATOM 3600 C C . HIS A 1 458 ? -53.098 -40.402 64.395 1.00 94.44 458 HIS A C 1
ATOM 3602 O O . HIS A 1 458 ? -53.830 -40.411 65.377 1.00 94.44 458 HIS A O 1
ATOM 3608 N N . VAL A 1 459 ? -52.207 -41.373 64.185 1.00 94.50 459 VAL A N 1
ATOM 3609 C CA . VAL A 1 459 ? -52.090 -42.551 65.061 1.00 94.50 459 VAL A CA 1
ATOM 3610 C C . VAL A 1 459 ? -51.661 -42.167 66.484 1.00 94.50 459 VAL A C 1
ATOM 3612 O O . VAL A 1 459 ? -52.131 -42.762 67.450 1.00 94.50 459 VAL A O 1
ATOM 3615 N N . GLN A 1 460 ? -50.789 -41.167 66.656 1.00 93.38 460 GLN A N 1
ATOM 3616 C CA . GLN A 1 460 ? -50.415 -40.663 67.983 1.00 93.38 460 GLN A CA 1
ATOM 3617 C C . GLN A 1 460 ? -51.613 -40.081 68.731 1.00 93.38 460 GLN A C 1
ATOM 3619 O O . GLN A 1 460 ? -51.807 -40.404 69.902 1.00 93.38 460 GLN A O 1
ATOM 3624 N N . THR A 1 461 ? -52.412 -39.256 68.053 1.00 92.62 461 THR A N 1
ATOM 3625 C CA . THR A 1 461 ? -53.625 -38.660 68.631 1.00 92.62 461 THR A CA 1
ATOM 3626 C C . THR A 1 461 ? -54.689 -39.711 68.945 1.00 92.62 461 THR A C 1
ATOM 3628 O O . THR A 1 461 ? -55.287 -39.652 70.018 1.00 92.62 461 THR A O 1
ATOM 3631 N N . GLU A 1 462 ? -54.875 -40.718 68.087 1.00 93.94 462 GLU A N 1
ATOM 3632 C CA . GLU A 1 462 ? -55.744 -41.871 68.369 1.00 93.94 462 GLU A CA 1
ATOM 3633 C C . GLU A 1 462 ? -55.260 -42.672 69.585 1.00 93.94 462 GLU A C 1
ATOM 3635 O O . GLU A 1 462 ? -56.039 -42.948 70.497 1.00 93.94 462 GLU A O 1
ATOM 3640 N N . LEU A 1 463 ? -53.963 -42.988 69.650 1.00 92.19 463 LEU A N 1
ATOM 3641 C CA . LEU A 1 463 ? -53.364 -43.712 70.771 1.00 92.19 463 LEU A CA 1
ATOM 3642 C C . LEU A 1 463 ? -53.491 -42.932 72.086 1.00 92.19 463 LEU A C 1
ATOM 3644 O O . LEU A 1 463 ? -53.702 -43.522 73.147 1.00 92.19 463 LEU A O 1
ATOM 3648 N N . GLU A 1 464 ? -53.319 -41.612 72.050 1.00 92.00 464 GLU A N 1
ATOM 3649 C CA . GLU A 1 464 ? -53.524 -40.750 73.213 1.00 92.00 464 GLU A CA 1
ATOM 3650 C C . GLU A 1 464 ? -54.985 -40.743 73.651 1.00 92.00 464 GLU A C 1
ATOM 3652 O O . GLU A 1 464 ? -55.237 -40.931 74.843 1.00 92.00 464 GLU A O 1
ATOM 3657 N N . ALA A 1 465 ? -55.930 -40.626 72.715 1.00 91.19 465 ALA A N 1
ATOM 3658 C CA . ALA A 1 465 ? -57.359 -40.708 73.001 1.00 91.19 465 ALA A CA 1
ATOM 3659 C C . ALA A 1 465 ? -57.743 -42.062 73.619 1.00 91.19 465 ALA A C 1
ATOM 3661 O O . ALA A 1 465 ? -58.444 -42.094 74.631 1.00 91.19 465 ALA A O 1
ATOM 3662 N N . GLU A 1 466 ? -57.233 -43.175 73.086 1.00 91.00 466 GLU A N 1
ATOM 3663 C CA . GLU A 1 466 ? -57.487 -44.522 73.607 1.00 91.00 466 GLU A CA 1
ATOM 3664 C C . GLU A 1 466 ? -56.856 -44.727 74.993 1.00 91.00 466 GLU A C 1
ATOM 3666 O O . GLU A 1 466 ? -57.512 -45.222 75.910 1.00 91.00 466 GLU A O 1
ATOM 3671 N N . LYS A 1 467 ? -55.622 -44.248 75.217 1.00 90.69 467 LYS A N 1
ATOM 3672 C CA . LYS A 1 467 ? -55.005 -44.217 76.559 1.00 90.69 467 LYS A CA 1
ATOM 3673 C C . LYS A 1 467 ? -55.828 -43.395 77.549 1.00 90.69 467 LYS A C 1
ATOM 3675 O O . LYS A 1 467 ? -55.893 -43.746 78.730 1.00 90.69 467 LYS A O 1
ATOM 3680 N N . GLN A 1 468 ? -56.419 -42.288 77.104 1.00 88.44 468 GLN A N 1
ATOM 3681 C CA . GLN A 1 468 ? -57.267 -41.433 77.930 1.00 88.44 468 GLN A CA 1
ATOM 3682 C C . GLN A 1 468 ? -58.596 -42.120 78.251 1.00 88.44 468 GLN A C 1
ATOM 3684 O O . GLN A 1 468 ? -58.988 -42.139 79.417 1.00 88.44 468 GLN A O 1
ATOM 3689 N N . ALA A 1 469 ? -59.231 -42.750 77.259 1.00 86.94 469 ALA A N 1
ATOM 3690 C CA . ALA A 1 469 ? -60.434 -43.558 77.428 1.00 86.94 469 ALA A CA 1
ATOM 3691 C C . ALA A 1 469 ? -60.189 -44.731 78.390 1.00 86.94 469 ALA A C 1
ATOM 3693 O O . ALA A 1 469 ? -60.937 -44.905 79.348 1.00 86.94 469 ALA A O 1
ATOM 3694 N N . HIS A 1 470 ? -59.082 -45.462 78.230 1.00 86.44 470 HIS A N 1
ATOM 3695 C CA . HIS A 1 470 ? -58.716 -46.558 79.124 1.00 86.44 470 HIS A CA 1
ATOM 3696 C C . HIS A 1 470 ? -58.416 -46.067 80.550 1.00 86.44 470 HIS A C 1
ATOM 3698 O O . HIS A 1 470 ? -58.847 -46.680 81.523 1.00 86.44 470 HIS A O 1
ATOM 3704 N N . LYS A 1 471 ? -57.748 -44.914 80.715 1.00 85.69 471 LYS A N 1
ATOM 3705 C CA . LYS A 1 471 ? -57.590 -44.276 82.037 1.00 85.69 471 LYS A CA 1
ATOM 3706 C C . LYS A 1 471 ? -58.935 -43.935 82.678 1.00 85.69 471 LYS A C 1
ATOM 3708 O O . LYS A 1 471 ? -59.089 -44.153 83.878 1.00 85.69 471 LYS A O 1
ATOM 3713 N N . GLN A 1 472 ? -59.878 -43.386 81.915 1.00 84.69 472 GLN A N 1
ATOM 3714 C CA . GLN A 1 472 ? -61.224 -43.076 82.406 1.00 84.69 472 GLN A CA 1
ATOM 3715 C C . GLN A 1 472 ? -61.976 -44.353 82.803 1.00 84.69 472 GLN A C 1
ATOM 3717 O O . GLN A 1 472 ? -62.601 -44.388 83.860 1.00 84.69 472 GLN A O 1
ATOM 3722 N N . GLU A 1 473 ? -61.866 -45.415 82.007 1.00 82.56 473 GLU A N 1
ATOM 3723 C CA . GLU A 1 473 ? -62.470 -46.719 82.281 1.00 82.56 473 GLU A CA 1
ATOM 3724 C C . GLU A 1 473 ? -61.895 -47.360 83.555 1.00 82.56 473 GLU A C 1
ATOM 3726 O O . GLU A 1 473 ? -62.650 -47.747 84.449 1.00 82.56 473 GLU A O 1
ATOM 3731 N N . VAL A 1 474 ? -60.565 -47.373 83.704 1.00 80.81 474 VAL A N 1
ATOM 3732 C CA . VAL A 1 474 ? -59.888 -47.829 84.928 1.00 80.81 474 VAL A CA 1
ATOM 3733 C C . VAL A 1 474 ? -60.334 -46.995 86.133 1.00 80.81 474 VAL A C 1
ATOM 3735 O O . VAL A 1 474 ? -60.673 -47.563 87.164 1.00 80.81 474 VAL A O 1
ATOM 3738 N N . GLN A 1 475 ? -60.417 -45.664 86.020 1.00 76.56 475 GLN A N 1
ATOM 3739 C CA . GLN A 1 475 ? -60.907 -44.805 87.109 1.00 76.56 475 GLN A CA 1
ATOM 3740 C C . GLN A 1 475 ? -62.370 -45.081 87.490 1.00 76.56 475 GLN A C 1
ATOM 3742 O O . GLN A 1 475 ? -62.707 -45.034 88.674 1.00 76.56 475 GLN A O 1
ATOM 3747 N N . LEU A 1 476 ? -63.241 -45.370 86.517 1.00 77.19 476 LEU A N 1
ATOM 3748 C CA . LEU A 1 476 ? -64.637 -45.745 86.766 1.00 77.19 476 LEU A CA 1
ATOM 3749 C C . LEU A 1 476 ? -64.748 -47.098 87.477 1.00 77.19 476 LEU A C 1
ATOM 3751 O O . LEU A 1 476 ? -65.594 -47.248 88.360 1.00 77.19 476 LEU A O 1
ATOM 3755 N N . LEU A 1 477 ? -63.891 -48.060 87.129 1.00 72.12 477 LEU A N 1
ATOM 3756 C CA . LEU A 1 477 ? -63.827 -49.366 87.787 1.00 72.12 477 LEU A CA 1
ATOM 3757 C C . LEU A 1 477 ? -63.309 -49.253 89.229 1.00 72.12 477 LEU A C 1
ATOM 3759 O O . LEU A 1 477 ? -63.901 -49.845 90.127 1.00 72.12 477 LEU A O 1
ATOM 3763 N N . THR A 1 478 ? -62.293 -48.424 89.487 1.00 67.69 478 THR A N 1
ATOM 3764 C CA . THR A 1 478 ? -61.763 -48.195 90.847 1.00 67.69 478 THR A CA 1
ATOM 3765 C C . THR A 1 478 ? -62.731 -47.419 91.752 1.00 67.69 478 THR A C 1
ATOM 3767 O O . THR A 1 478 ? -62.604 -47.481 92.966 1.00 67.69 478 THR A O 1
ATOM 3770 N N . ARG A 1 479 ? -63.720 -46.703 91.195 1.00 57.84 479 ARG A N 1
ATOM 3771 C CA . ARG A 1 479 ? -64.796 -46.029 91.956 1.00 57.84 479 ARG A CA 1
ATOM 3772 C C . ARG A 1 479 ? -65.974 -46.942 92.321 1.00 57.84 479 ARG A C 1
ATOM 3774 O O . ARG A 1 479 ? -66.864 -46.504 93.044 1.00 57.84 479 ARG A O 1
ATOM 3781 N N . LYS A 1 480 ? -66.020 -48.161 91.775 1.00 52.75 480 LYS A N 1
ATOM 3782 C CA . LYS A 1 480 ? -67.066 -49.168 92.029 1.00 52.75 480 LYS A CA 1
ATOM 3783 C C . LYS A 1 480 ? -66.631 -50.269 93.009 1.00 52.75 480 LYS A C 1
ATOM 3785 O O . LYS A 1 480 ? -67.368 -51.238 93.181 1.00 52.75 480 LYS A O 1
ATOM 3790 N N . VAL A 1 481 ? -65.471 -50.107 93.641 1.00 42.59 481 VAL A N 1
ATOM 3791 C CA . VAL A 1 481 ? -64.983 -50.884 94.792 1.00 42.59 481 VAL A CA 1
ATOM 3792 C C . VAL A 1 481 ? -64.963 -49.948 95.987 1.00 42.59 481 VAL A C 1
ATOM 3794 O O . VAL A 1 481 ? -65.372 -50.397 97.078 1.00 42.59 481 VAL A O 1
#